Protein AF-A0AAU6WQJ9-F1 (afdb_monomer_lite)

Structure (mmCIF, N/CA/C/O backbone):
data_AF-A0AAU6WQJ9-F1
#
_entry.id   AF-A0AAU6WQJ9-F1
#
loop_
_atom_site.group_PDB
_atom_site.id
_atom_site.type_symbol
_atom_site.label_atom_id
_atom_site.label_alt_id
_atom_site.label_comp_id
_atom_site.label_asym_id
_atom_site.label_entity_id
_atom_site.label_seq_id
_atom_site.pdbx_PDB_ins_code
_atom_site.Cartn_x
_atom_site.Cartn_y
_atom_site.Cartn_z
_atom_site.occupancy
_atom_site.B_iso_or_equiv
_atom_site.auth_seq_id
_atom_site.auth_comp_id
_atom_site.auth_asym_id
_atom_site.auth_atom_id
_atom_site.pdbx_PDB_model_num
ATOM 1 N N . MET A 1 1 ? -45.479 6.906 46.576 1.00 38.50 1 MET A N 1
ATOM 2 C CA . MET A 1 1 ? -44.987 8.187 46.020 1.00 38.50 1 MET A CA 1
ATOM 3 C C . MET A 1 1 ? -43.469 8.187 46.100 1.00 38.50 1 MET A C 1
ATOM 5 O O . MET A 1 1 ? -42.945 7.993 47.188 1.00 38.50 1 MET A O 1
ATOM 9 N N . LEU A 1 2 ? -42.768 8.340 44.974 1.00 48.84 2 LEU A N 1
ATOM 10 C CA . LEU A 1 2 ? -41.310 8.509 44.952 1.00 48.84 2 LEU A CA 1
ATOM 11 C C . LEU A 1 2 ? -40.960 9.827 45.653 1.00 48.84 2 LEU A C 1
ATOM 13 O O . LEU A 1 2 ? -41.313 10.902 45.169 1.00 48.84 2 LEU A O 1
ATOM 17 N N . ALA A 1 3 ? -40.303 9.763 46.808 1.00 47.91 3 ALA A N 1
ATOM 18 C CA . ALA A 1 3 ? -39.864 10.964 47.501 1.00 47.91 3 ALA A CA 1
ATOM 19 C C . ALA A 1 3 ? -38.755 11.655 46.678 1.00 47.91 3 ALA A C 1
ATOM 21 O O . ALA A 1 3 ? -37.694 11.085 46.440 1.00 47.91 3 ALA A O 1
ATOM 22 N N . LYS A 1 4 ? -38.994 12.907 46.263 1.00 63.53 4 LYS A N 1
ATOM 23 C CA . LYS A 1 4 ? -37.984 13.842 45.719 1.00 63.53 4 LYS A CA 1
ATOM 24 C C . LYS A 1 4 ? -37.332 13.485 44.366 1.00 63.53 4 LYS A C 1
ATOM 26 O O . LYS A 1 4 ? -36.202 13.902 44.138 1.00 63.53 4 LYS A O 1
ATOM 31 N N . ASN A 1 5 ? -38.013 12.777 43.456 1.00 80.25 5 ASN A N 1
ATOM 32 C CA . ASN A 1 5 ? -37.456 12.381 42.142 1.00 80.25 5 ASN A CA 1
ATOM 33 C C . ASN A 1 5 ? -36.118 11.615 42.235 1.00 80.25 5 ASN A C 1
ATOM 35 O O . ASN A 1 5 ? -35.324 11.638 41.297 1.00 80.25 5 ASN A O 1
ATOM 39 N N . LYS A 1 6 ? -35.857 10.943 43.361 1.00 84.94 6 LYS A N 1
ATOM 40 C CA . LYS A 1 6 ? -34.696 10.070 43.538 1.00 84.94 6 LYS A CA 1
ATOM 41 C C . LYS A 1 6 ? -35.154 8.621 43.459 1.00 84.94 6 LYS A C 1
ATOM 43 O O . LYS A 1 6 ? -36.071 8.229 44.178 1.00 84.94 6 LYS A O 1
ATOM 48 N N . ILE A 1 7 ? -34.521 7.841 42.595 1.00 87.00 7 ILE A N 1
ATOM 49 C CA . ILE A 1 7 ? -34.719 6.398 42.489 1.00 87.00 7 ILE A CA 1
ATOM 50 C C . ILE A 1 7 ? -33.412 5.736 42.905 1.00 87.00 7 ILE A C 1
ATOM 52 O O . ILE A 1 7 ? -32.378 5.965 42.282 1.00 87.00 7 ILE A O 1
ATOM 56 N N . SER A 1 8 ? -33.469 4.905 43.941 1.00 88.94 8 SER A N 1
ATOM 57 C CA . SER A 1 8 ? -32.341 4.080 44.365 1.00 88.94 8 SER A CA 1
ATOM 58 C C . SER A 1 8 ? -32.746 2.613 44.338 1.00 88.94 8 SER A C 1
ATOM 60 O O . SER A 1 8 ? -33.795 2.256 44.871 1.00 88.94 8 SER A O 1
ATOM 62 N N . LEU A 1 9 ? -31.921 1.772 43.723 1.00 89.94 9 LEU A N 1
ATOM 63 C CA . LEU A 1 9 ? -32.115 0.326 43.655 1.00 89.94 9 LEU A CA 1
ATOM 64 C C . LEU A 1 9 ? -30.767 -0.357 43.886 1.00 89.94 9 LEU A C 1
ATOM 66 O O . LEU A 1 9 ? -29.768 0.033 43.287 1.00 89.94 9 LEU A O 1
ATOM 70 N N . ALA A 1 10 ? -30.740 -1.370 44.745 1.00 93.12 10 ALA A N 1
ATOM 71 C CA . ALA A 1 10 ? -29.530 -2.115 45.067 1.00 93.12 10 ALA A CA 1
ATOM 72 C C . ALA A 1 10 ? -29.786 -3.623 44.997 1.00 93.12 10 ALA A C 1
ATOM 74 O O . ALA A 1 10 ? -30.895 -4.064 45.302 1.00 93.12 10 ALA A O 1
ATOM 75 N N . ASN A 1 11 ? -28.764 -4.404 44.634 1.00 94.25 11 ASN A N 1
ATOM 76 C CA . ASN A 1 11 ? -28.785 -5.873 44.632 1.00 94.25 11 ASN A CA 1
ATOM 77 C C . ASN A 1 11 ? -29.921 -6.490 43.794 1.00 94.25 11 ASN A C 1
ATOM 79 O O . ASN A 1 11 ? -30.422 -7.572 44.105 1.00 94.25 11 ASN A O 1
ATOM 83 N N . ALA A 1 12 ? -30.359 -5.799 42.741 1.00 93.06 12 ALA A N 1
ATOM 84 C CA . ALA A 1 12 ? -31.430 -6.294 41.889 1.00 93.06 12 ALA A CA 1
ATOM 85 C C . ALA A 1 12 ? -30.876 -7.202 40.790 1.00 93.06 12 ALA A C 1
ATOM 87 O O . ALA A 1 12 ? -29.888 -6.878 40.127 1.00 93.06 12 ALA A O 1
ATOM 88 N N . ILE A 1 13 ? -31.559 -8.325 40.571 1.00 95.69 13 ILE A N 1
ATOM 89 C CA . ILE A 1 13 ? -31.229 -9.287 39.523 1.00 95.69 13 ILE A CA 1
ATOM 90 C C . ILE A 1 13 ? -32.446 -9.448 38.620 1.00 95.69 13 ILE A C 1
ATOM 92 O O . ILE A 1 13 ? -33.520 -9.834 39.078 1.00 95.69 13 ILE A O 1
ATOM 96 N N . PHE A 1 14 ? -32.266 -9.173 37.334 1.00 95.31 14 PHE A N 1
ATOM 97 C CA . PHE A 1 14 ? -33.291 -9.332 36.312 1.00 95.31 14 PHE A CA 1
ATOM 98 C C . PHE A 1 14 ? -32.952 -10.541 35.442 1.00 95.31 14 PHE A C 1
ATOM 100 O O . PHE A 1 14 ? -31.841 -10.640 34.918 1.00 95.31 14 PHE A O 1
ATOM 107 N N . TYR A 1 15 ? -33.913 -11.447 35.274 1.00 96.81 15 TYR A N 1
ATOM 108 C CA . TYR A 1 15 ? -33.761 -12.657 34.469 1.00 96.81 15 TYR A CA 1
ATOM 109 C C . TYR A 1 15 ? -34.605 -12.559 33.205 1.00 96.81 15 TYR A C 1
ATOM 111 O O . TYR A 1 15 ? -35.802 -12.300 33.284 1.00 96.81 15 TYR A O 1
ATOM 119 N N . ASN A 1 16 ? -33.977 -12.798 32.055 1.00 97.00 16 ASN A N 1
ATOM 120 C CA . ASN A 1 16 ? -34.613 -12.771 30.738 1.00 97.00 16 ASN A CA 1
ATOM 121 C C . ASN A 1 16 ? -35.393 -11.474 30.428 1.00 97.00 16 ASN A C 1
ATOM 123 O O . ASN A 1 16 ? -36.501 -11.563 29.898 1.00 97.00 16 ASN A O 1
ATOM 127 N N . PRO A 1 17 ? -34.885 -10.268 30.762 1.00 96.38 17 PRO A N 1
ATOM 128 C CA . PRO A 1 17 ? -35.593 -9.052 30.388 1.00 96.38 17 PRO A CA 1
ATOM 129 C C . PRO A 1 17 ? -35.587 -8.888 28.861 1.00 96.38 17 PRO A C 1
ATOM 131 O O . PRO A 1 17 ? -34.570 -9.129 28.206 1.00 96.38 17 PRO A O 1
ATOM 134 N N . ASP A 1 18 ? -36.711 -8.443 28.310 1.00 96.00 18 ASP A N 1
ATOM 135 C CA . ASP A 1 18 ? -36.848 -8.102 26.895 1.00 96.00 18 ASP A CA 1
ATOM 136 C C . ASP A 1 18 ? -37.012 -6.585 26.762 1.00 96.00 18 ASP A C 1
ATOM 138 O O . ASP A 1 18 ? -37.996 -6.003 27.225 1.00 96.00 18 ASP A O 1
ATOM 142 N N . LEU A 1 19 ? -35.995 -5.931 26.201 1.00 95.00 19 LEU A N 1
ATOM 143 C CA . LEU A 1 19 ? -35.962 -4.492 25.989 1.00 95.00 19 LEU A CA 1
ATOM 144 C C . LEU A 1 19 ? -36.198 -4.195 24.512 1.00 95.00 19 LEU A C 1
ATOM 146 O O . LEU A 1 19 ? -35.328 -4.431 23.673 1.00 95.00 19 LEU A O 1
ATOM 150 N N . PHE A 1 20 ? -37.349 -3.600 24.221 1.00 94.81 20 PHE A N 1
ATOM 151 C CA . PHE A 1 20 ? -37.762 -3.237 22.873 1.00 94.81 20 PHE A CA 1
ATOM 152 C C . PHE A 1 20 ? -37.953 -1.719 22.758 1.00 94.81 20 PHE A C 1
ATOM 154 O O . PHE A 1 20 ? -38.743 -1.126 23.492 1.00 94.81 20 PHE A O 1
ATOM 161 N N . VAL A 1 21 ? -37.203 -1.077 21.858 1.00 94.75 21 VAL A N 1
ATOM 162 C CA . VAL A 1 21 ? -37.155 0.385 21.692 1.00 94.75 21 VAL A CA 1
ATOM 163 C C . VAL A 1 21 ? -37.336 0.751 20.221 1.00 94.75 21 VAL A C 1
ATOM 165 O O . VAL A 1 21 ? -36.652 0.204 19.362 1.00 94.75 21 VAL A O 1
ATOM 168 N N . TYR A 1 22 ? -38.187 1.734 19.924 1.00 93.12 22 TYR A N 1
ATOM 169 C CA . TYR A 1 22 ? -38.257 2.366 18.602 1.00 93.12 22 TYR A CA 1
ATOM 170 C C . TYR A 1 22 ? -37.522 3.703 18.605 1.00 93.12 22 TYR A C 1
ATOM 172 O O . TYR A 1 22 ? -37.716 4.525 19.502 1.00 93.12 22 TYR A O 1
ATOM 180 N N . THR A 1 23 ? -36.707 3.947 17.581 1.00 90.44 23 THR A N 1
ATOM 181 C CA . THR A 1 23 ? -36.209 5.294 17.295 1.00 90.44 23 THR A CA 1
ATOM 182 C C . THR A 1 23 ? -37.270 6.107 16.555 1.00 90.44 23 THR A C 1
ATOM 184 O O . THR A 1 23 ? -38.212 5.566 15.976 1.00 90.44 23 THR A O 1
ATOM 187 N N . THR A 1 24 ? -37.141 7.432 16.596 1.00 86.12 24 THR A N 1
ATOM 188 C CA . THR A 1 24 ? -38.071 8.360 15.946 1.00 86.12 24 THR A CA 1
ATOM 189 C C . THR A 1 24 ? -37.306 9.414 15.158 1.00 86.12 24 THR A C 1
ATOM 191 O O . THR A 1 24 ? -36.242 9.861 15.582 1.00 86.12 24 THR A O 1
ATOM 194 N N . ASN A 1 25 ? -37.873 9.829 14.024 1.00 82.06 25 ASN A N 1
ATOM 195 C CA . ASN A 1 25 ? -37.379 10.960 13.233 1.00 82.06 25 ASN A CA 1
ATOM 196 C C . ASN A 1 25 ? -37.934 12.309 13.731 1.00 82.06 25 ASN A C 1
ATOM 198 O O . ASN A 1 25 ? -37.649 13.348 13.138 1.00 82.06 25 ASN A O 1
ATOM 202 N N . ALA A 1 26 ? -38.761 12.309 14.782 1.00 80.94 26 ALA A N 1
ATOM 203 C CA . ALA A 1 26 ? -39.351 13.525 15.324 1.00 80.94 26 ALA A CA 1
ATOM 204 C C . ALA A 1 26 ? -38.279 14.454 15.916 1.00 80.94 26 ALA A C 1
ATOM 206 O O . ALA A 1 26 ? -37.370 14.016 16.622 1.00 80.94 26 ALA A O 1
ATOM 207 N N . VAL A 1 27 ? -38.415 15.759 15.664 1.00 75.94 27 VAL A N 1
ATOM 208 C CA . VAL A 1 27 ? -37.545 16.777 16.265 1.00 75.94 27 VAL A CA 1
ATOM 209 C C . VAL A 1 27 ? -37.761 16.773 17.786 1.00 75.94 27 VAL A C 1
ATOM 211 O O . VAL A 1 27 ? -38.910 16.883 18.224 1.00 75.94 27 VAL A O 1
ATOM 214 N N . PRO A 1 28 ? -36.700 16.673 18.611 1.00 70.12 28 PRO A N 1
ATOM 215 C CA . PRO A 1 28 ? -36.846 16.670 20.061 1.00 70.12 28 PRO A CA 1
ATOM 216 C C . PRO A 1 28 ? -37.517 17.963 20.540 1.00 70.12 28 PRO A C 1
ATOM 218 O O . PRO A 1 28 ? -36.984 19.059 20.349 1.00 70.12 28 PRO A O 1
ATOM 221 N N . ILE A 1 29 ? -38.673 17.853 21.195 1.00 71.00 29 ILE A N 1
ATOM 222 C CA . ILE A 1 29 ? -39.300 19.001 21.855 1.00 71.00 29 ILE A CA 1
ATOM 223 C C . ILE A 1 29 ? -38.457 19.319 23.093 1.00 71.00 29 ILE A C 1
ATOM 225 O O . ILE A 1 29 ? -38.394 18.516 24.025 1.00 71.00 29 ILE A O 1
ATOM 229 N N . LYS A 1 30 ? -37.792 20.483 23.121 1.00 60.28 30 LYS A N 1
ATOM 230 C CA . LYS A 1 30 ? -37.046 20.928 24.309 1.00 60.28 30 LYS A CA 1
ATOM 231 C C . LYS A 1 30 ? -38.009 21.031 25.493 1.00 60.28 30 LYS A C 1
ATOM 233 O O . LYS A 1 30 ? -38.922 21.856 25.491 1.00 60.28 30 LYS A O 1
ATOM 238 N N . ALA A 1 31 ? -37.804 20.189 26.503 1.00 61.19 31 ALA A N 1
ATOM 239 C CA . ALA A 1 31 ? -38.602 20.211 27.719 1.00 61.19 31 ALA A CA 1
ATOM 240 C C . ALA A 1 31 ? -38.507 21.594 28.392 1.00 61.19 31 ALA A C 1
ATOM 242 O O . ALA A 1 31 ? -37.414 22.116 28.604 1.00 61.19 31 ALA A O 1
ATOM 243 N N . LYS A 1 32 ? -39.657 22.187 28.751 1.00 57.56 32 LYS A N 1
ATOM 244 C CA . LYS A 1 32 ? -39.746 23.532 29.362 1.00 57.56 32 LYS A CA 1
ATOM 245 C C . LYS A 1 32 ? -39.086 23.636 30.750 1.00 57.56 32 LYS A C 1
ATOM 247 O O . LYS A 1 32 ? -38.865 24.744 31.227 1.00 57.56 32 LYS A O 1
ATOM 252 N N . LYS A 1 33 ? -38.798 22.510 31.412 1.00 62.88 33 LYS A N 1
ATOM 253 C CA . LYS A 1 33 ? -38.079 22.432 32.695 1.00 62.88 33 LYS A CA 1
ATOM 254 C C . LYS A 1 33 ? -37.089 21.259 32.668 1.00 62.88 33 LYS A C 1
ATOM 256 O O . LYS A 1 33 ? -37.444 20.213 32.120 1.00 62.88 33 LYS A O 1
ATOM 261 N N . PRO A 1 34 ? -35.892 21.395 33.270 1.00 62.41 34 PRO A N 1
ATOM 262 C CA . PRO A 1 34 ? -34.940 20.297 33.371 1.00 62.41 34 PRO A CA 1
ATOM 263 C C . PRO A 1 34 ? -35.536 19.158 34.204 1.00 62.41 34 PRO A C 1
ATOM 265 O O . PRO A 1 34 ? -36.078 19.370 35.292 1.00 62.41 34 PRO A O 1
ATOM 268 N N . PHE A 1 35 ? -35.461 17.943 33.668 1.00 66.88 35 PHE A N 1
ATOM 269 C CA . PHE A 1 35 ? -35.929 16.738 34.337 1.00 66.88 35 PHE A CA 1
ATOM 270 C C . PHE A 1 35 ? -35.018 16.449 35.541 1.00 66.88 35 PHE A C 1
ATOM 272 O O . PHE A 1 35 ? -33.839 16.142 35.389 1.00 66.88 35 PHE A O 1
ATOM 279 N N . ASN A 1 36 ? -35.542 16.602 36.759 1.00 75.38 36 ASN A N 1
ATOM 280 C CA . ASN A 1 36 ? -34.775 16.492 38.008 1.00 75.38 36 ASN A CA 1
ATOM 281 C C . ASN A 1 36 ? -34.736 15.064 38.569 1.00 75.38 36 ASN A C 1
ATOM 283 O O . ASN A 1 36 ? -34.833 14.888 39.779 1.00 75.38 36 ASN A O 1
ATOM 287 N N . LEU A 1 37 ? -34.618 14.056 37.705 1.00 83.00 37 LEU A N 1
ATOM 288 C CA . LEU A 1 37 ? -34.433 12.675 38.141 1.00 83.00 37 LEU A CA 1
ATOM 289 C C . LEU A 1 37 ? -32.991 12.467 38.620 1.00 83.00 37 LEU A C 1
ATOM 291 O O . LEU A 1 37 ? -32.049 12.887 37.948 1.00 83.00 37 LEU A O 1
ATOM 295 N N . GLU A 1 38 ? -32.835 11.813 39.764 1.00 88.50 38 GLU A N 1
ATOM 296 C CA . GLU A 1 38 ? -31.577 11.205 40.191 1.00 88.50 38 GLU A CA 1
ATOM 297 C C . GLU A 1 38 ? -31.780 9.689 40.267 1.00 88.50 38 GLU A C 1
ATOM 299 O O . GLU A 1 38 ? -32.758 9.222 40.857 1.00 88.50 38 GLU A O 1
ATOM 304 N N . LEU A 1 39 ? -30.875 8.924 39.665 1.00 89.00 39 LEU A N 1
ATOM 305 C CA . LEU A 1 39 ? -30.892 7.463 39.673 1.00 89.00 39 LEU A CA 1
ATOM 306 C C . LEU A 1 39 ? -29.606 6.966 40.324 1.00 89.00 39 LEU A C 1
ATOM 308 O O . LEU A 1 39 ? -28.527 7.370 39.911 1.00 89.00 39 LEU A O 1
ATOM 312 N N . ASN A 1 40 ? -29.711 6.069 41.298 1.00 91.00 40 ASN A N 1
ATOM 313 C CA . ASN A 1 40 ? -28.571 5.379 41.891 1.00 91.00 40 ASN A CA 1
ATOM 314 C C . ASN A 1 40 ? -28.829 3.875 41.879 1.00 91.00 40 ASN A C 1
ATOM 316 O O . ASN A 1 40 ? -29.738 3.375 42.538 1.00 91.00 40 ASN A O 1
ATOM 320 N N . LEU A 1 41 ? -28.024 3.154 41.116 1.00 90.38 41 LEU A N 1
ATOM 321 C CA . LEU A 1 41 ? -28.090 1.714 40.951 1.00 90.38 41 LEU A CA 1
ATOM 322 C C . LEU A 1 41 ? -26.823 1.093 41.536 1.00 90.38 41 LEU A C 1
ATOM 324 O O . LEU A 1 41 ? -25.720 1.456 41.128 1.00 90.38 41 LEU A O 1
ATOM 328 N N . GLN A 1 42 ? -26.970 0.164 42.476 1.00 93.75 42 GLN A N 1
ATOM 329 C CA . GLN A 1 42 ? -25.853 -0.577 43.068 1.00 93.75 42 GLN A CA 1
ATOM 330 C C . GLN A 1 42 ? -26.016 -2.079 42.838 1.00 93.75 42 GLN A C 1
ATOM 332 O O . GLN A 1 42 ? -27.099 -2.627 43.034 1.00 93.75 42 GLN A O 1
ATOM 337 N N . ASP A 1 43 ? -24.940 -2.737 42.418 1.00 94.06 43 ASP A N 1
ATOM 338 C CA . ASP A 1 43 ? -24.863 -4.188 42.221 1.00 94.06 43 ASP A CA 1
ATOM 339 C C . ASP A 1 43 ? -26.048 -4.761 41.424 1.00 94.06 43 ASP A C 1
ATOM 341 O O . ASP A 1 43 ? -26.716 -5.714 41.834 1.00 94.06 43 ASP A O 1
ATOM 345 N N . ILE A 1 44 ? -26.331 -4.147 40.272 1.00 94.75 44 ILE A N 1
ATOM 346 C CA . ILE A 1 44 ? -27.400 -4.593 39.377 1.00 94.75 44 ILE A CA 1
ATOM 347 C C . ILE A 1 44 ? -26.869 -5.671 38.441 1.00 94.75 44 ILE A C 1
ATOM 349 O O . ILE A 1 44 ? -25.812 -5.518 37.821 1.00 94.75 44 ILE A O 1
ATOM 353 N N . ARG A 1 45 ? -27.649 -6.744 38.290 1.00 96.31 45 ARG A N 1
ATOM 354 C CA . ARG A 1 45 ? -27.378 -7.816 37.332 1.00 96.31 45 ARG A CA 1
ATOM 355 C C . ARG A 1 45 ? -28.522 -7.978 36.345 1.00 96.31 45 ARG A C 1
ATOM 357 O O . ARG A 1 45 ? -29.675 -8.133 36.737 1.00 96.31 45 ARG A O 1
ATOM 364 N N . LEU A 1 46 ? -28.184 -7.996 35.063 1.00 96.25 46 LEU A N 1
ATOM 365 C CA . LEU A 1 46 ? -29.057 -8.442 33.985 1.00 96.25 46 LEU A CA 1
ATOM 366 C C . LEU A 1 46 ? -28.520 -9.779 33.489 1.00 96.25 46 LEU A C 1
ATOM 368 O O . LEU A 1 46 ? -27.352 -9.855 33.111 1.00 96.25 46 LEU A O 1
ATOM 372 N N . ASN A 1 47 ? -29.365 -10.804 33.486 1.00 97.44 47 ASN A N 1
ATOM 373 C CA . ASN A 1 47 ? -29.026 -12.133 32.997 1.00 97.44 47 ASN A CA 1
ATOM 374 C C . ASN A 1 47 ? -29.897 -12.469 31.791 1.00 97.44 47 ASN A C 1
ATOM 376 O O . ASN A 1 47 ? -31.126 -12.426 31.880 1.00 97.44 47 ASN A O 1
ATOM 380 N N . ASN A 1 48 ? -29.256 -12.869 30.696 1.00 97.38 48 ASN A N 1
ATOM 381 C CA . ASN A 1 48 ? -29.916 -13.359 29.490 1.00 97.38 48 ASN A CA 1
ATOM 382 C C . ASN A 1 48 ? -30.921 -12.368 28.863 1.00 97.38 48 ASN A C 1
ATOM 384 O O . ASN A 1 48 ? -31.995 -12.755 28.406 1.00 97.38 48 ASN A O 1
ATOM 388 N N . ALA A 1 49 ? -30.588 -11.079 28.861 1.00 98.00 49 ALA A N 1
ATOM 389 C CA . ALA A 1 49 ? -31.423 -10.040 28.279 1.00 98.00 49 ALA A CA 1
ATOM 390 C C . ALA A 1 49 ? -31.480 -10.136 26.745 1.00 98.00 49 ALA A C 1
ATOM 392 O O . ALA A 1 49 ? -30.493 -10.488 26.094 1.00 98.00 49 ALA A O 1
ATOM 393 N N . THR A 1 50 ? -32.616 -9.754 26.166 1.00 98.00 50 THR A N 1
ATOM 394 C CA . THR A 1 50 ? -32.730 -9.445 24.736 1.00 98.00 50 THR A CA 1
ATOM 395 C C . THR A 1 50 ? -32.901 -7.942 24.577 1.00 98.00 50 THR A C 1
ATOM 397 O O . THR A 1 50 ? -33.710 -7.331 25.268 1.00 98.00 50 THR A O 1
ATOM 400 N N . VAL A 1 51 ? -32.105 -7.333 23.699 1.00 97.25 51 VAL A N 1
ATOM 401 C CA . VAL A 1 51 ? -32.166 -5.896 23.408 1.00 97.25 51 VAL A CA 1
ATOM 402 C C . VAL A 1 51 ? -32.436 -5.705 21.927 1.00 97.25 51 VAL A C 1
ATOM 404 O O . VAL A 1 51 ? -31.713 -6.232 21.083 1.00 97.25 51 VAL A O 1
ATOM 407 N N . GLN A 1 52 ? -33.470 -4.932 21.618 1.00 97.44 52 GLN A N 1
ATOM 408 C CA . GLN A 1 52 ? -33.934 -4.631 20.273 1.00 97.44 52 GLN A CA 1
ATOM 409 C C . GLN A 1 52 ? -34.166 -3.131 20.141 1.00 97.44 52 GLN A C 1
ATOM 411 O O . GLN A 1 52 ? -35.015 -2.558 20.821 1.00 97.44 52 GLN A O 1
ATOM 416 N N . VAL A 1 53 ? -33.417 -2.498 19.242 1.00 96.81 53 VAL A N 1
ATOM 417 C CA . VAL A 1 53 ? -33.655 -1.118 18.826 1.00 96.81 53 VAL A CA 1
ATOM 418 C C . VAL A 1 53 ? -34.074 -1.139 17.366 1.00 96.81 53 VAL A C 1
ATOM 420 O O . VAL A 1 53 ? -33.319 -1.589 16.504 1.00 96.81 53 VAL A O 1
ATOM 423 N N . MET A 1 54 ? -35.273 -0.647 17.095 1.00 95.62 54 MET A N 1
ATOM 424 C CA . MET A 1 54 ? -35.899 -0.622 15.781 1.00 95.62 54 MET A CA 1
ATOM 425 C C . MET A 1 54 ? -35.793 0.778 15.177 1.00 95.62 54 MET A C 1
ATOM 427 O O . MET A 1 54 ? -35.927 1.784 15.877 1.00 95.62 54 MET A O 1
ATOM 431 N N . LYS A 1 55 ? -35.547 0.847 13.872 1.00 91.88 55 LYS A N 1
ATOM 432 C CA . LYS A 1 55 ? -35.658 2.066 13.068 1.00 91.88 55 LYS A CA 1
ATOM 433 C C . LYS A 1 55 ? -37.142 2.424 12.863 1.00 91.88 55 LYS A C 1
ATOM 435 O O . LYS A 1 55 ? -38.005 1.562 13.048 1.00 91.88 55 LYS A O 1
ATOM 440 N N . PRO A 1 56 ? -37.463 3.665 12.449 1.00 91.19 56 PRO A N 1
ATOM 441 C CA . PRO A 1 56 ? -38.850 4.081 12.227 1.00 91.19 56 PRO A CA 1
ATOM 442 C C . PRO A 1 56 ? -39.558 3.296 11.111 1.00 91.19 56 PRO A C 1
ATOM 444 O O . PRO A 1 56 ? -40.778 3.196 11.119 1.00 91.19 56 PRO A O 1
ATOM 447 N N . ASP A 1 57 ? -38.799 2.734 10.166 1.00 89.75 57 ASP A N 1
ATOM 448 C CA . ASP A 1 57 ? -39.294 1.880 9.077 1.00 89.75 57 ASP A CA 1
ATOM 449 C C . ASP A 1 57 ? -39.543 0.419 9.508 1.00 89.75 57 ASP A C 1
ATOM 451 O O . ASP A 1 57 ? -39.925 -0.414 8.689 1.00 89.75 57 ASP A O 1
ATOM 455 N N . GLY A 1 58 ? -39.321 0.091 10.785 1.00 90.25 58 GLY A N 1
ATOM 456 C CA . GLY A 1 58 ? -39.469 -1.258 11.324 1.00 90.25 58 GLY A CA 1
ATOM 457 C C . GLY A 1 58 ? -38.269 -2.177 11.081 1.00 90.25 58 GLY A C 1
ATOM 458 O O . GLY A 1 58 ? -38.301 -3.325 11.520 1.00 90.25 58 GLY A O 1
ATOM 459 N N . SER A 1 59 ? -37.191 -1.712 10.441 1.00 91.44 59 SER A N 1
ATOM 460 C CA . SER A 1 59 ? -35.944 -2.476 10.342 1.00 91.44 59 SER A CA 1
ATOM 461 C C . SER A 1 59 ? -35.195 -2.467 11.683 1.00 91.44 59 SER A C 1
ATOM 463 O O . SER A 1 59 ? -35.297 -1.531 12.474 1.00 91.44 59 SER A O 1
ATOM 465 N N . LYS A 1 60 ? -34.381 -3.493 11.959 1.00 93.38 60 LYS A N 1
ATOM 466 C CA . LYS A 1 60 ? -33.503 -3.490 13.143 1.00 93.38 60 LYS A CA 1
ATOM 467 C C . LYS A 1 60 ? -32.392 -2.448 12.965 1.00 93.38 60 LYS A C 1
ATOM 469 O O . LYS A 1 60 ? -31.771 -2.390 11.908 1.00 93.38 60 LYS A O 1
ATOM 474 N N . LEU A 1 61 ? -32.144 -1.636 13.991 1.00 95.19 61 LEU A N 1
ATOM 475 C CA . LEU A 1 61 ? -30.954 -0.785 14.133 1.00 95.19 61 LEU A CA 1
ATOM 476 C C . LEU A 1 61 ? -29.887 -1.503 14.959 1.00 95.19 61 LEU A C 1
ATOM 478 O O . LEU A 1 61 ? -28.720 -1.521 14.579 1.00 95.19 61 LEU A O 1
ATOM 482 N N . LEU A 1 62 ? -30.301 -2.083 16.085 1.00 97.25 62 LEU A N 1
ATOM 483 C CA . LEU A 1 62 ? -29.458 -2.846 16.994 1.00 97.25 62 LEU A CA 1
ATOM 484 C C . LEU A 1 62 ? -30.244 -4.058 17.493 1.00 97.25 62 LEU A C 1
ATOM 486 O O . LEU A 1 62 ? -31.414 -3.946 17.852 1.00 97.25 62 LEU A O 1
ATOM 490 N N . TYR A 1 63 ? -29.584 -5.201 17.555 1.00 97.69 63 TYR A N 1
ATOM 491 C CA . TYR A 1 63 ? -30.062 -6.397 18.222 1.00 97.69 63 TYR A CA 1
ATOM 492 C C . TYR A 1 63 ? -28.915 -7.002 19.019 1.00 97.69 63 TYR A C 1
ATOM 494 O O . TYR A 1 63 ? -27.786 -7.031 18.536 1.00 97.69 63 TYR A O 1
ATOM 502 N N . ALA A 1 64 ? -29.198 -7.472 20.226 1.00 97.56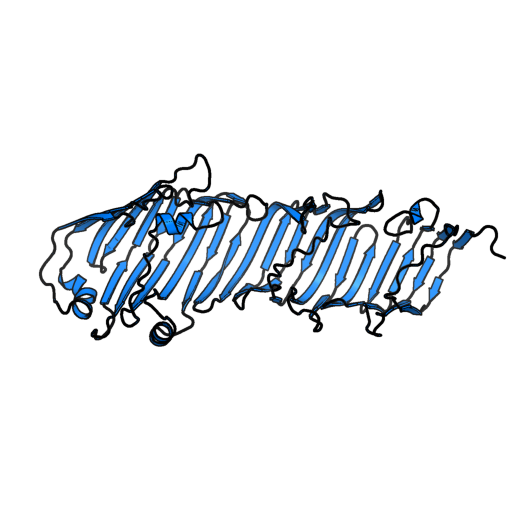 64 ALA A N 1
ATOM 503 C CA . ALA A 1 64 ? -28.277 -8.269 21.019 1.00 97.56 64 ALA A CA 1
ATOM 504 C C . ALA A 1 64 ? -29.070 -9.323 21.789 1.00 97.56 64 ALA A C 1
ATOM 506 O O . ALA A 1 64 ? -30.070 -9.004 22.439 1.00 97.56 64 ALA A O 1
ATOM 507 N N . HIS A 1 65 ? -28.614 -10.569 21.724 1.00 97.75 65 HIS A N 1
ATOM 508 C CA . HIS A 1 65 ? -29.213 -11.691 22.430 1.00 97.75 65 HIS A CA 1
ATOM 509 C C . HIS A 1 65 ? -28.314 -12.150 23.582 1.00 97.75 65 HIS A C 1
ATOM 511 O O . HIS A 1 65 ? -27.114 -11.865 23.612 1.00 97.75 65 HIS A O 1
ATOM 517 N N . LYS A 1 66 ? -28.895 -12.853 24.562 1.00 97.69 66 LYS A N 1
ATOM 518 C CA . LYS A 1 66 ? -28.196 -13.360 25.758 1.00 97.69 66 LYS A CA 1
ATOM 519 C C . LYS A 1 66 ? -27.287 -12.316 26.416 1.00 97.69 66 LYS A C 1
ATOM 521 O O . LYS A 1 66 ? -26.173 -12.629 26.839 1.00 97.69 66 LYS A O 1
ATOM 526 N N . ALA A 1 67 ? -27.738 -11.066 26.459 1.00 97.94 67 ALA A N 1
ATOM 527 C CA . ALA A 1 67 ? -26.960 -9.977 27.010 1.00 97.94 67 ALA A CA 1
ATOM 528 C C . ALA A 1 67 ? -26.913 -10.095 28.539 1.00 97.94 67 ALA A C 1
ATOM 530 O O . ALA A 1 67 ? -27.945 -10.199 29.203 1.00 97.94 67 ALA A O 1
ATOM 531 N N . ASN A 1 68 ? -25.709 -10.082 29.099 1.00 98.06 68 ASN A N 1
ATOM 532 C CA . ASN A 1 68 ? -25.477 -10.071 30.534 1.00 98.06 68 ASN A CA 1
ATOM 533 C C . ASN A 1 68 ? -24.745 -8.790 30.910 1.00 98.06 68 ASN A C 1
ATOM 535 O O . ASN A 1 68 ? -23.768 -8.417 30.258 1.00 98.06 68 ASN A O 1
ATOM 539 N N . LEU A 1 69 ? -25.199 -8.143 31.975 1.00 96.44 69 LEU A N 1
ATOM 540 C CA . LEU A 1 69 ? -24.581 -6.948 32.531 1.00 96.44 69 LEU A CA 1
ATOM 541 C C . LEU A 1 69 ? -24.452 -7.132 34.036 1.00 96.44 69 LEU A C 1
ATOM 543 O O . LEU A 1 69 ? -25.443 -7.393 34.707 1.00 96.44 69 LEU A O 1
ATOM 547 N N . ASN A 1 70 ? -23.249 -6.956 34.560 1.00 96.50 70 ASN A N 1
ATOM 548 C CA . ASN A 1 70 ? -23.006 -6.793 35.983 1.00 96.50 70 ASN A CA 1
ATOM 549 C C . ASN A 1 70 ? -22.445 -5.391 36.190 1.00 96.50 70 ASN A C 1
ATOM 551 O O . ASN A 1 70 ? -21.381 -5.084 35.654 1.00 96.50 70 ASN A O 1
ATOM 555 N N . ILE A 1 71 ? -23.163 -4.541 36.916 1.00 93.38 71 ILE A N 1
ATOM 556 C CA . ILE A 1 71 ? -22.744 -3.166 37.176 1.00 93.38 71 ILE A CA 1
ATOM 557 C C . ILE A 1 71 ? -22.676 -2.925 38.678 1.00 93.38 71 ILE A C 1
ATOM 559 O O . ILE A 1 71 ? -23.667 -3.073 39.388 1.00 93.38 71 ILE A O 1
ATOM 563 N N . ASN A 1 72 ? -21.486 -2.568 39.164 1.00 92.25 72 ASN A N 1
ATOM 564 C CA . ASN A 1 72 ? -21.269 -2.374 40.597 1.00 92.25 72 ASN A CA 1
ATOM 565 C C . ASN A 1 72 ? -21.936 -1.088 41.088 1.00 92.25 72 ASN A C 1
ATOM 567 O O . ASN A 1 72 ? -22.618 -1.073 42.107 1.00 92.25 72 ASN A O 1
ATOM 571 N N . GLN A 1 73 ? -21.766 -0.005 40.337 1.00 92.06 73 GLN A N 1
ATOM 572 C CA . GLN A 1 73 ? -22.416 1.262 40.624 1.00 92.06 73 GLN A CA 1
ATOM 573 C C . GLN A 1 73 ? -22.688 1.982 39.313 1.00 92.06 73 GLN A C 1
ATOM 575 O O . GLN A 1 73 ? -21.768 2.144 38.509 1.00 92.06 73 GLN A O 1
ATOM 580 N N . LEU A 1 74 ? -23.927 2.431 39.134 1.00 91.31 74 LEU A N 1
ATOM 581 C CA . LEU A 1 74 ? -24.346 3.359 38.093 1.00 91.31 74 LEU A CA 1
ATOM 582 C C . LEU A 1 74 ? -25.114 4.502 38.742 1.00 91.31 74 LEU A C 1
ATOM 584 O O . LEU A 1 74 ? -26.001 4.265 39.558 1.00 91.31 74 LEU A O 1
ATOM 588 N N . HIS A 1 75 ? -24.791 5.736 38.379 1.00 91.50 75 HIS A N 1
ATOM 589 C CA . HIS A 1 75 ? -25.518 6.906 38.848 1.00 91.50 75 HIS A CA 1
ATOM 590 C C . HIS A 1 75 ? -25.879 7.843 37.696 1.00 91.50 75 HIS A C 1
ATOM 592 O O . HIS A 1 75 ? -25.156 7.955 36.709 1.00 91.50 75 HIS A O 1
ATOM 598 N N . PHE A 1 76 ? -27.019 8.504 37.837 1.00 90.50 76 PHE A N 1
ATOM 599 C CA . PHE A 1 76 ? -27.471 9.616 37.014 1.00 90.50 76 PHE A CA 1
ATOM 600 C C . PHE A 1 76 ? -27.852 10.752 37.954 1.00 90.50 76 PHE A C 1
ATOM 602 O O . PHE A 1 76 ? -28.705 10.585 38.825 1.00 90.50 76 PHE A O 1
ATOM 609 N N . ASP A 1 77 ? -27.233 11.906 37.781 1.00 89.06 77 ASP A N 1
ATOM 610 C CA . ASP A 1 77 ? -27.362 13.062 38.658 1.00 89.06 77 ASP A CA 1
ATOM 611 C C . ASP A 1 77 ? -27.218 14.370 37.865 1.00 89.06 77 ASP A C 1
ATOM 613 O O . ASP A 1 77 ? -27.414 14.409 36.649 1.00 89.06 77 ASP A O 1
ATOM 617 N N . LYS A 1 78 ? -26.972 15.486 38.558 1.00 86.75 78 LYS A N 1
ATOM 618 C CA . LYS A 1 78 ? -26.805 16.802 37.927 1.00 86.75 78 LYS A CA 1
ATOM 619 C C . LYS A 1 78 ? -25.509 16.940 37.134 1.00 86.75 78 LYS A C 1
ATOM 621 O O . LYS A 1 78 ? -25.484 17.759 36.224 1.00 86.75 78 LYS A O 1
ATOM 626 N N . GLU A 1 79 ? -24.475 16.179 37.471 1.00 85.31 79 GLU A N 1
ATOM 627 C CA . GLU A 1 79 ? -23.174 16.251 36.807 1.00 85.31 79 GLU A CA 1
ATOM 628 C C . GLU A 1 79 ? -23.188 15.363 35.563 1.00 85.31 79 GLU A C 1
ATOM 630 O O . GLU A 1 79 ? -23.012 15.831 34.440 1.00 85.31 79 GLU A O 1
ATOM 635 N N . THR A 1 80 ? -23.533 14.092 35.747 1.00 87.44 80 THR A N 1
ATOM 636 C CA . THR A 1 80 ? -23.555 13.081 34.683 1.00 87.44 80 THR A CA 1
ATOM 637 C C . THR A 1 80 ? -24.589 13.368 33.600 1.00 87.44 80 THR A C 1
ATOM 639 O O . THR A 1 80 ? -24.337 13.050 32.445 1.00 87.44 80 THR A O 1
ATOM 642 N N . ARG A 1 81 ? -25.724 14.020 33.899 1.00 85.19 81 ARG A N 1
ATOM 643 C CA . ARG A 1 81 ? -26.734 14.353 32.869 1.00 85.19 81 ARG A CA 1
ATOM 644 C C . ARG A 1 81 ? -26.233 15.281 31.766 1.00 85.19 81 ARG A C 1
ATOM 646 O O . ARG A 1 81 ? -26.845 15.336 30.705 1.00 85.19 81 ARG A O 1
ATOM 653 N N . GLU A 1 82 ? -25.189 16.055 32.047 1.00 83.88 82 GLU A N 1
ATOM 654 C CA . GLU A 1 82 ? -24.612 16.990 31.086 1.00 83.88 82 GLU A CA 1
ATOM 655 C C . GLU A 1 82 ? -23.574 16.318 30.182 1.00 83.88 82 GLU A C 1
ATOM 657 O O . GLU A 1 82 ? -23.201 16.905 29.164 1.00 83.88 82 GLU A O 1
ATOM 662 N N . GLU A 1 83 ? -23.122 15.110 30.531 1.00 83.69 83 GLU A N 1
ATOM 663 C CA . GLU A 1 83 ? -22.131 14.344 29.780 1.00 83.69 83 GLU A CA 1
ATOM 664 C C . GLU A 1 83 ? -22.719 13.672 28.531 1.00 83.69 83 GLU A C 1
ATOM 666 O O . GLU A 1 83 ? -23.930 13.513 28.373 1.00 83.69 83 GLU A O 1
ATOM 671 N N . LEU A 1 84 ? -21.832 13.260 27.617 1.00 82.44 84 LEU A N 1
ATOM 672 C CA . LEU A 1 84 ? -22.215 12.641 26.341 1.00 82.44 84 LEU A CA 1
ATOM 673 C C . LEU A 1 84 ? -22.969 11.317 26.529 1.00 82.44 84 LEU A C 1
ATOM 675 O O . LEU A 1 84 ? -23.933 11.044 25.817 1.00 82.44 84 LEU A O 1
ATOM 679 N N . ILE A 1 85 ? -22.508 10.492 27.469 1.00 84.62 85 ILE A N 1
ATOM 680 C CA . ILE A 1 85 ? -23.244 9.323 27.942 1.00 84.62 85 ILE A CA 1
ATOM 681 C C . ILE A 1 85 ? -23.701 9.693 29.348 1.00 84.62 85 ILE A C 1
ATOM 683 O O . ILE A 1 85 ? -22.852 9.827 30.232 1.00 84.62 85 ILE A O 1
ATOM 687 N N . PRO A 1 86 ? -25.007 9.899 29.561 1.00 84.56 86 PRO A N 1
ATOM 688 C CA . PRO A 1 86 ? -25.487 10.547 30.761 1.00 84.56 86 PRO A CA 1
ATOM 689 C C . PRO A 1 86 ? -25.644 9.539 31.899 1.00 84.56 86 PRO A C 1
ATOM 691 O O . PRO A 1 86 ? -26.740 9.326 32.391 1.00 84.56 86 PRO A O 1
ATOM 694 N N . VAL A 1 87 ? -24.565 8.850 32.261 1.00 88.38 87 VAL A N 1
ATOM 695 C CA . VAL A 1 87 ? -24.469 7.966 33.426 1.00 88.38 87 VAL A CA 1
ATOM 696 C C . VAL A 1 87 ? -23.013 7.905 33.880 1.00 88.38 87 VAL A C 1
ATOM 698 O O . VAL A 1 87 ? -22.101 7.791 33.063 1.00 88.38 87 VAL A O 1
ATOM 701 N N . GLY A 1 88 ? -22.782 7.944 35.185 1.00 88.31 88 GLY A N 1
ATOM 702 C CA . GLY A 1 88 ? -21.490 7.624 35.776 1.00 88.31 88 GLY A CA 1
ATOM 703 C C . GLY A 1 88 ? -21.469 6.174 36.244 1.00 88.31 88 GLY A C 1
ATOM 704 O O . GLY A 1 88 ? -22.491 5.639 36.673 1.00 88.31 88 GLY A O 1
ATOM 705 N N . TYR A 1 89 ? -20.310 5.525 36.177 1.00 90.38 89 TYR A N 1
ATOM 706 C CA . TYR A 1 89 ? -20.135 4.146 36.629 1.00 90.38 89 TYR A CA 1
ATOM 707 C C . TYR A 1 89 ? -18.805 3.959 37.356 1.00 90.38 89 TYR A C 1
ATOM 709 O O . TYR A 1 89 ? -17.844 4.681 37.098 1.00 90.38 89 TYR A O 1
ATOM 717 N N . LYS A 1 90 ? -18.742 2.973 38.258 1.00 91.00 90 LYS A N 1
ATOM 718 C CA . LYS A 1 90 ? -17.489 2.584 38.931 1.00 91.00 90 LYS A CA 1
ATOM 719 C C . LYS A 1 90 ? -16.790 1.428 38.222 1.00 91.00 90 LYS A C 1
ATOM 721 O O . LYS A 1 90 ? -15.606 1.514 37.916 1.00 91.00 90 LYS A O 1
ATOM 726 N N . ASP A 1 91 ? -17.529 0.355 37.967 1.00 92.81 91 ASP A N 1
ATOM 727 C CA . ASP A 1 91 ? -17.056 -0.819 37.238 1.00 92.81 91 ASP A CA 1
ATOM 728 C C . ASP A 1 91 ? -18.244 -1.559 36.619 1.00 92.81 91 ASP A C 1
ATOM 730 O O . ASP A 1 91 ? -19.370 -1.481 37.130 1.00 92.81 91 ASP A O 1
ATOM 734 N N . PHE A 1 92 ? -17.988 -2.272 35.525 1.00 94.06 92 PHE A N 1
ATOM 735 C CA . PHE A 1 92 ? -18.981 -3.110 34.874 1.00 94.06 92 PHE A CA 1
ATOM 736 C C . PHE A 1 92 ? -18.350 -4.276 34.109 1.00 94.06 92 PHE A C 1
ATOM 738 O O . PHE A 1 92 ? -17.215 -4.227 33.636 1.00 94.06 92 PHE A O 1
ATOM 745 N N . GLN A 1 93 ? -19.149 -5.316 33.911 1.00 97.06 93 GLN A N 1
ATOM 746 C CA . GLN A 1 93 ? -18.866 -6.387 32.972 1.00 97.06 93 GLN A CA 1
ATOM 747 C C . GLN A 1 93 ? -20.085 -6.594 32.086 1.00 97.06 93 GLN A C 1
ATOM 749 O O . GLN A 1 93 ? -21.187 -6.826 32.578 1.00 97.06 93 GLN A O 1
ATOM 754 N N . PHE A 1 94 ? -19.874 -6.528 30.779 1.00 97.50 94 PHE A N 1
ATOM 755 C CA . PHE A 1 94 ? -20.898 -6.765 29.777 1.00 97.50 94 PHE A CA 1
ATOM 756 C C . PHE A 1 94 ? -20.506 -7.941 28.883 1.00 97.50 94 PHE A C 1
ATOM 758 O O . PHE A 1 94 ? -19.336 -8.117 28.535 1.00 97.50 94 PHE A O 1
ATOM 765 N N . SER A 1 95 ? -21.492 -8.742 28.495 1.00 98.56 95 SER A N 1
ATOM 766 C CA . SER A 1 95 ? -21.351 -9.749 27.446 1.00 98.56 95 SER A CA 1
ATOM 767 C C . SER A 1 95 ? -22.646 -9.879 26.664 1.00 98.56 95 SER A C 1
ATOM 769 O O . SER A 1 95 ? -23.714 -9.671 27.228 1.00 98.56 95 SER A O 1
ATOM 771 N N . ALA A 1 96 ? -22.569 -10.233 25.388 1.00 98.38 96 ALA A N 1
ATOM 772 C CA . ALA A 1 96 ? -23.739 -10.543 24.575 1.00 98.38 96 ALA A CA 1
ATOM 773 C C . ALA A 1 96 ? -23.373 -11.496 23.433 1.00 98.38 96 ALA A C 1
ATOM 775 O O . ALA A 1 96 ? -22.200 -11.627 23.064 1.00 98.38 96 ALA A O 1
ATOM 776 N N . GLN A 1 97 ? -24.391 -12.162 22.894 1.00 98.38 97 GLN A N 1
ATOM 777 C CA . GLN A 1 97 ? -24.304 -13.055 21.744 1.00 98.38 97 GLN A CA 1
ATOM 778 C C . GLN A 1 97 ? -25.201 -12.556 20.608 1.00 98.38 97 GLN A C 1
ATOM 780 O O . GLN A 1 97 ? -26.130 -11.782 20.838 1.00 98.38 97 GLN A O 1
ATOM 785 N N . ASP A 1 98 ? -24.901 -12.998 19.387 1.00 97.88 98 ASP A N 1
ATOM 786 C CA . ASP A 1 98 ? -25.716 -12.757 18.189 1.00 97.88 98 ASP A CA 1
ATOM 787 C C . ASP A 1 98 ? -26.108 -11.280 18.018 1.00 97.88 98 ASP A C 1
ATOM 789 O O . ASP A 1 98 ? -27.278 -10.909 17.925 1.00 97.88 98 ASP A O 1
ATOM 793 N N . ILE A 1 99 ? -25.097 -10.414 18.035 1.00 98.44 99 ILE A N 1
ATOM 794 C CA . ILE A 1 99 ? -25.267 -8.969 17.936 1.00 98.44 99 ILE A CA 1
ATOM 795 C C . ILE A 1 99 ? -25.387 -8.588 16.468 1.00 98.44 99 ILE A C 1
ATOM 797 O O . ILE A 1 99 ? -24.581 -9.028 15.651 1.00 98.44 99 ILE A O 1
ATOM 801 N N . LEU A 1 100 ? -26.345 -7.724 16.152 1.00 97.88 100 LEU A N 1
ATOM 802 C CA . LEU A 1 100 ? -26.471 -7.047 14.866 1.00 97.88 100 LEU A CA 1
ATOM 803 C C . LEU A 1 100 ? -26.521 -5.542 15.111 1.00 97.88 100 LEU A C 1
ATOM 805 O O . LEU A 1 100 ? -27.345 -5.075 15.889 1.00 97.88 100 LEU A O 1
ATOM 809 N N . TYR A 1 101 ? -25.708 -4.781 14.395 1.00 96.69 101 TYR A N 1
ATOM 810 C CA . TYR A 1 101 ? -25.875 -3.342 14.229 1.00 96.69 101 TYR A CA 1
ATOM 811 C C . TYR A 1 101 ? -26.018 -3.034 12.740 1.00 96.69 101 TYR A C 1
ATOM 813 O O . TYR A 1 101 ? -25.195 -3.467 11.943 1.00 96.69 101 TYR A O 1
ATOM 821 N N . SER A 1 102 ? -27.062 -2.303 12.354 1.00 93.62 102 SER A N 1
ATOM 822 C CA . SER A 1 102 ? -27.399 -2.066 10.948 1.00 93.62 102 SER A CA 1
ATOM 823 C C . SER A 1 102 ? -27.472 -0.576 10.636 1.00 93.62 102 SER A C 1
ATOM 825 O O . SER A 1 102 ? -28.322 0.147 11.160 1.00 93.62 102 SER A O 1
ATOM 827 N N . ASN A 1 103 ? -26.615 -0.116 9.727 1.00 87.81 103 ASN A N 1
ATOM 828 C CA . ASN A 1 103 ? -26.674 1.224 9.150 1.00 87.81 103 ASN A CA 1
ATOM 829 C C . ASN A 1 103 ? -26.801 1.143 7.615 1.00 87.81 103 ASN A C 1
ATOM 831 O O . ASN A 1 103 ? -27.780 0.589 7.130 1.00 87.81 103 ASN A O 1
ATOM 835 N N . HIS A 1 104 ? -25.844 1.680 6.858 1.00 86.69 104 HIS A N 1
ATOM 836 C CA . HIS A 1 104 ? -25.641 1.397 5.433 1.00 86.69 104 HIS A CA 1
ATOM 837 C C . HIS A 1 104 ? -24.936 0.048 5.163 1.00 86.69 104 HIS A C 1
ATOM 839 O O . HIS A 1 104 ? -24.677 -0.304 4.010 1.00 86.69 104 HIS A O 1
ATOM 845 N N . GLN A 1 105 ? -24.574 -0.661 6.234 1.00 93.19 105 GLN A N 1
ATOM 846 C CA . GLN A 1 105 ? -24.006 -2.002 6.274 1.00 93.19 105 GLN A CA 1
ATOM 847 C C . GLN A 1 105 ? -24.529 -2.711 7.526 1.00 93.19 105 GLN A C 1
ATOM 849 O O . GLN A 1 105 ? -24.870 -2.056 8.519 1.00 93.19 105 GLN A O 1
ATOM 854 N N . ASP A 1 106 ? -24.552 -4.035 7.484 1.00 95.56 106 ASP A N 1
ATOM 855 C CA . ASP A 1 106 ? -24.890 -4.873 8.624 1.00 95.56 106 ASP A CA 1
ATOM 856 C C . ASP A 1 106 ? -23.610 -5.416 9.254 1.00 95.56 106 ASP A C 1
ATOM 858 O O . ASP A 1 106 ? -22.800 -6.072 8.602 1.00 95.56 106 ASP A O 1
ATOM 862 N N . PHE A 1 107 ? -23.437 -5.123 10.538 1.00 97.50 107 PHE A N 1
ATOM 863 C CA . PHE A 1 107 ? -22.340 -5.577 11.378 1.00 97.50 107 PHE A CA 1
ATOM 864 C C . PHE A 1 107 ? -22.881 -6.656 12.298 1.00 97.50 107 PHE A C 1
ATOM 866 O O . PHE A 1 107 ? -23.736 -6.380 13.139 1.00 97.50 107 PHE A O 1
ATOM 873 N N . THR A 1 108 ? -22.376 -7.872 12.162 1.00 98.38 108 THR A N 1
ATOM 874 C CA . THR A 1 108 ? -22.753 -9.000 13.008 1.00 98.38 108 THR A CA 1
ATOM 875 C C . THR A 1 108 ? -21.573 -9.459 13.849 1.00 98.38 108 THR A C 1
ATOM 877 O O . THR A 1 108 ? -20.430 -9.464 13.390 1.00 98.38 108 THR A O 1
ATOM 880 N N . VAL A 1 109 ? -21.840 -9.810 15.107 1.00 98.62 109 VAL A N 1
ATOM 881 C CA . VAL A 1 109 ? -20.832 -10.299 16.054 1.00 98.62 109 VAL A CA 1
ATOM 882 C C . VAL A 1 109 ? -21.438 -11.439 16.856 1.00 98.62 109 VAL A C 1
ATOM 884 O O . VAL A 1 109 ? -22.414 -11.242 17.579 1.00 98.62 109 VAL A O 1
ATOM 887 N N . LYS A 1 110 ? -20.851 -12.634 16.773 1.00 98.62 110 LYS A N 1
ATOM 888 C CA . LYS A 1 110 ? -21.387 -13.808 17.479 1.00 98.62 110 LYS A CA 1
ATOM 889 C C . LYS A 1 110 ? -21.220 -13.720 18.992 1.00 98.62 110 LYS A C 1
ATOM 891 O O . LYS A 1 110 ? -22.075 -14.192 19.732 1.00 98.62 110 LYS A O 1
ATOM 896 N N . SER A 1 111 ? -20.111 -13.154 19.460 1.00 98.50 111 SER A N 1
ATOM 897 C CA . SER A 1 111 ? -19.835 -12.980 20.887 1.00 98.50 111 SER A CA 1
ATOM 898 C C . SER A 1 111 ? -19.063 -11.696 21.122 1.00 98.50 111 SER A C 1
ATOM 900 O O . SER A 1 111 ? -18.026 -11.476 20.501 1.00 98.50 111 SER A O 1
ATOM 902 N N . PHE A 1 112 ? -19.520 -10.901 22.082 1.00 98.56 112 PHE A N 1
ATOM 903 C CA . PHE A 1 112 ? -18.847 -9.693 22.540 1.00 98.56 112 PHE A CA 1
ATOM 904 C C . PHE A 1 112 ? -18.734 -9.709 24.061 1.00 98.56 112 PHE A C 1
ATOM 906 O O . PHE A 1 112 ? -19.679 -10.084 24.753 1.00 98.56 112 PHE A O 1
ATOM 913 N N . THR A 1 113 ? -17.584 -9.292 24.580 1.00 98.56 113 THR A N 1
ATOM 914 C CA . THR A 1 113 ? -17.371 -9.038 26.007 1.00 98.56 113 THR A CA 1
ATOM 915 C C . THR A 1 113 ? -16.693 -7.691 26.192 1.00 98.56 113 THR A C 1
ATOM 917 O O . THR A 1 113 ? -15.891 -7.283 25.350 1.00 98.56 113 THR A O 1
ATOM 920 N N . LEU A 1 114 ? -17.015 -6.997 27.280 1.00 97.75 114 LEU A N 1
ATOM 921 C CA . LEU A 1 114 ? -16.511 -5.659 27.555 1.00 97.75 114 LEU A CA 1
ATOM 922 C C . LEU A 1 114 ? -16.405 -5.402 29.058 1.00 97.75 114 LEU A C 1
ATOM 924 O O . LEU A 1 114 ? -17.312 -5.720 29.826 1.00 97.75 114 LEU A O 1
ATOM 928 N N . THR A 1 115 ? -15.310 -4.768 29.452 1.00 95.75 115 THR A N 1
ATOM 929 C CA . THR A 1 115 ? -15.106 -4.134 30.757 1.00 95.75 115 THR A CA 1
ATOM 930 C C . THR A 1 115 ? -14.549 -2.724 30.535 1.00 95.75 115 THR A C 1
ATOM 932 O O . THR A 1 115 ? -14.133 -2.407 29.414 1.00 95.75 115 THR A O 1
ATOM 935 N N . PRO A 1 116 ? -14.427 -1.881 31.575 1.00 91.88 116 PRO A N 1
ATOM 936 C CA . PRO A 1 116 ? -13.770 -0.579 31.447 1.00 91.88 116 PRO A CA 1
ATOM 937 C C . PRO A 1 116 ? -12.325 -0.623 30.924 1.00 91.88 116 PRO A C 1
ATOM 939 O O . PRO A 1 116 ? -11.794 0.408 30.525 1.00 91.88 116 PRO A O 1
ATOM 942 N N . LYS A 1 117 ? -11.660 -1.790 30.942 1.00 95.81 117 LYS A N 1
ATOM 943 C CA . LYS A 1 117 ? -10.239 -1.930 30.576 1.00 95.81 117 LYS A CA 1
ATOM 944 C C . LYS A 1 117 ? -9.993 -2.692 29.279 1.00 95.81 117 LYS A C 1
ATOM 946 O O . LYS A 1 117 ? -8.912 -2.554 28.712 1.00 95.81 117 LYS A O 1
ATOM 951 N N . LYS A 1 118 ? -10.927 -3.527 28.821 1.00 97.75 118 LYS A N 1
ATOM 952 C CA . LYS A 1 118 ? -10.735 -4.354 27.623 1.00 97.75 118 LYS A CA 1
ATOM 953 C C . LYS A 1 118 ? -12.052 -4.803 27.010 1.00 97.75 118 LYS A C 1
ATOM 955 O O . LYS A 1 118 ? -13.063 -4.870 27.703 1.00 97.75 118 LYS A O 1
ATOM 960 N N . GLY A 1 119 ? -12.009 -5.190 25.744 1.00 98.25 119 GLY A N 1
ATOM 961 C CA . GLY A 1 119 ? -13.115 -5.861 25.079 1.00 98.25 119 GLY A CA 1
ATOM 962 C C . GLY A 1 119 ? -12.640 -6.874 24.050 1.00 98.25 119 GLY A C 1
ATOM 963 O O . GLY A 1 119 ? -11.505 -6.823 23.574 1.00 98.25 119 GLY A O 1
ATOM 964 N N . GLU A 1 120 ? -13.520 -7.817 23.738 1.00 98.56 120 GLU A N 1
ATOM 965 C CA . GLU A 1 120 ? -13.262 -8.895 22.787 1.00 98.56 120 GLU A CA 1
ATOM 966 C C . GLU A 1 120 ? -14.509 -9.163 21.956 1.00 98.56 120 GLU A C 1
ATOM 968 O O . GLU A 1 120 ? -15.590 -9.358 22.512 1.00 98.56 120 GLU A O 1
ATOM 973 N N . LEU A 1 121 ? -14.346 -9.214 20.639 1.00 98.75 121 LEU A N 1
ATOM 974 C CA . LEU A 1 121 ? -15.346 -9.629 19.669 1.00 98.75 121 LEU A CA 1
ATOM 975 C C . LEU A 1 121 ? -14.861 -10.919 19.006 1.00 98.75 121 LEU A C 1
ATOM 977 O O . LEU A 1 121 ? -13.683 -11.035 18.664 1.00 98.75 121 LEU A O 1
ATOM 981 N N . LYS A 1 122 ? -15.765 -11.877 18.803 1.00 98.69 122 LYS A N 1
ATOM 982 C CA . LYS A 1 122 ? -15.489 -13.150 18.123 1.00 98.69 122 LYS A CA 1
ATOM 983 C C . LYS A 1 122 ? -16.498 -13.383 17.011 1.00 98.69 122 LYS A C 1
ATOM 985 O O . LYS A 1 122 ? -17.690 -13.158 17.224 1.00 98.69 122 LYS A O 1
ATOM 990 N N . THR A 1 123 ? -16.005 -13.876 15.876 1.00 98.50 123 THR A N 1
ATOM 991 C CA . THR A 1 123 ? -16.779 -14.108 14.647 1.00 98.50 123 THR A CA 1
ATOM 992 C C . THR A 1 123 ? -17.554 -12.853 14.246 1.00 98.50 123 THR A C 1
ATOM 994 O O . THR A 1 123 ? -18.739 -12.699 14.544 1.00 98.50 123 THR A O 1
ATOM 997 N N . ILE A 1 124 ? -16.835 -11.935 13.613 1.00 98.69 124 ILE A N 1
ATOM 998 C CA . ILE A 1 124 ? -17.339 -10.669 13.101 1.00 98.69 124 ILE A CA 1
ATOM 999 C C . ILE A 1 124 ? -17.626 -10.836 11.611 1.00 98.69 124 ILE A C 1
ATOM 1001 O O . ILE A 1 124 ? -16.810 -11.412 10.892 1.00 98.69 124 ILE A O 1
ATOM 1005 N N . SER A 1 125 ? -18.741 -10.292 11.137 1.00 98.38 125 SER A N 1
ATOM 1006 C CA . SER A 1 125 ? -19.002 -10.117 9.710 1.00 98.38 125 SER A CA 1
ATOM 1007 C C . SER A 1 125 ? -19.599 -8.739 9.445 1.00 98.38 125 SER A C 1
ATOM 1009 O O . SER A 1 125 ? -20.426 -8.251 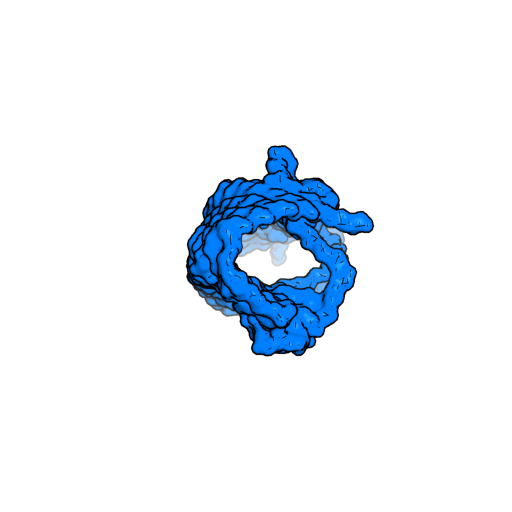10.214 1.00 98.38 125 SER A O 1
ATOM 1011 N N . VAL A 1 126 ? -19.143 -8.099 8.374 1.00 97.31 126 VAL A N 1
ATOM 1012 C CA . VAL A 1 126 ? -19.650 -6.825 7.872 1.00 97.31 126 VAL A CA 1
ATOM 1013 C C . VAL A 1 126 ? -20.064 -7.041 6.431 1.00 97.31 126 VAL A C 1
ATOM 1015 O O . VAL A 1 126 ? -19.228 -7.452 5.628 1.00 97.31 126 VAL A O 1
ATOM 1018 N N . VAL A 1 127 ? -21.326 -6.764 6.113 1.00 95.94 127 VAL A N 1
ATOM 1019 C CA . VAL A 1 127 ? -21.874 -6.928 4.761 1.00 95.94 127 VAL A CA 1
ATOM 1020 C C . VAL A 1 127 ? -22.659 -5.684 4.329 1.00 95.94 127 VAL A C 1
ATOM 1022 O O . VAL A 1 127 ? -23.325 -5.058 5.159 1.00 95.94 127 VAL A O 1
ATOM 1025 N N . PRO A 1 128 ? -22.624 -5.275 3.048 1.00 91.88 128 PRO A N 1
ATOM 1026 C CA . PRO A 1 128 ? -23.400 -4.130 2.572 1.00 91.88 128 PRO A CA 1
ATOM 1027 C C . PRO A 1 128 ? -24.896 -4.466 2.514 1.00 91.88 128 PRO A C 1
ATOM 1029 O O . PRO A 1 128 ? -25.261 -5.546 2.063 1.00 91.88 128 PRO A O 1
ATOM 1032 N N . ASN A 1 129 ? -25.776 -3.531 2.895 1.00 85.38 129 ASN A N 1
ATOM 1033 C CA . ASN A 1 129 ? -27.224 -3.786 2.997 1.00 85.38 129 ASN A CA 1
ATOM 1034 C C . ASN A 1 129 ? -28.084 -3.001 1.979 1.00 85.38 129 ASN A C 1
ATOM 1036 O O . ASN A 1 129 ? -29.181 -2.539 2.277 1.00 85.38 129 ASN A O 1
ATOM 1040 N N . GLY A 1 130 ? -27.591 -2.826 0.748 1.00 72.12 130 GLY A N 1
ATOM 1041 C CA . GLY A 1 130 ? -28.315 -2.145 -0.343 1.00 72.12 130 GLY A CA 1
ATOM 1042 C C . GLY A 1 130 ? -28.338 -0.609 -0.254 1.00 72.12 130 GLY A C 1
ATOM 1043 O O . GLY A 1 130 ? -28.526 0.059 -1.268 1.00 72.12 130 GLY A O 1
ATOM 1044 N N . LEU A 1 131 ? -28.047 -0.026 0.916 1.00 63.44 131 LEU A N 1
ATOM 1045 C CA . LEU A 1 131 ? -27.929 1.426 1.150 1.00 63.44 131 LEU A CA 1
ATOM 1046 C C . LEU A 1 131 ? -26.511 1.984 0.889 1.00 63.44 131 LEU A C 1
ATOM 1048 O O . LEU A 1 131 ? -26.196 3.119 1.262 1.00 63.44 131 LEU A O 1
ATOM 1052 N N . SER A 1 132 ? -25.631 1.196 0.269 1.00 61.19 132 SER A N 1
ATOM 1053 C CA . SER A 1 132 ? -24.211 1.514 0.078 1.00 61.19 132 SER A CA 1
ATOM 1054 C C . SER A 1 132 ? -23.892 2.303 -1.200 1.00 61.19 132 SER A C 1
ATOM 1056 O O . SER A 1 132 ? -22.716 2.522 -1.483 1.00 61.19 132 SER A O 1
ATOM 1058 N N . ASN A 1 133 ? -24.888 2.735 -1.985 1.00 68.44 133 ASN A N 1
ATOM 1059 C CA . ASN A 1 133 ? -24.641 3.446 -3.247 1.00 68.44 133 ASN A CA 1
ATOM 1060 C C . ASN A 1 133 ? -23.786 4.707 -3.032 1.00 68.44 133 ASN A C 1
ATOM 1062 O O . ASN A 1 133 ? -24.111 5.571 -2.216 1.00 68.44 133 ASN A O 1
ATOM 1066 N N . GLY A 1 134 ? -22.659 4.779 -3.747 1.00 75.69 134 GLY A N 1
ATOM 1067 C CA . GLY A 1 134 ? -21.667 5.852 -3.643 1.00 75.69 134 GLY A CA 1
ATOM 1068 C C . GLY A 1 134 ? -20.819 5.854 -2.359 1.00 75.69 134 GLY A C 1
ATOM 1069 O O . GLY A 1 134 ? -19.876 6.637 -2.269 1.00 75.69 134 GLY A O 1
ATOM 1070 N N . LYS A 1 135 ? -21.094 4.990 -1.372 1.00 84.50 135 LYS A N 1
ATOM 1071 C CA . LYS A 1 135 ? -20.336 4.884 -0.110 1.00 84.50 135 LYS A CA 1
ATOM 1072 C C . LYS A 1 135 ? -19.327 3.740 -0.160 1.00 84.50 135 LYS A C 1
ATOM 1074 O O . LYS A 1 135 ? -19.427 2.835 -0.983 1.00 84.50 135 LYS A O 1
ATOM 1079 N N . THR A 1 136 ? -18.358 3.765 0.753 1.00 88.75 136 THR A N 1
ATOM 1080 C CA . THR A 1 136 ? -17.475 2.614 0.972 1.00 88.75 136 THR A CA 1
ATOM 1081 C C . THR A 1 136 ? -18.312 1.405 1.389 1.00 88.75 136 THR A C 1
ATOM 1083 O O . THR A 1 136 ? -19.133 1.500 2.300 1.00 88.75 136 THR A O 1
ATOM 1086 N N . ALA A 1 137 ? -18.097 0.272 0.728 1.00 91.69 137 ALA A N 1
ATOM 1087 C CA . ALA A 1 137 ? -18.772 -0.988 1.010 1.00 91.69 137 ALA A CA 1
ATOM 1088 C C . ALA A 1 137 ? -17.750 -2.019 1.505 1.00 91.69 137 ALA A C 1
ATOM 1090 O O . ALA A 1 137 ? -16.684 -2.165 0.908 1.00 91.69 137 ALA A O 1
ATOM 1091 N N . MET A 1 138 ? -18.058 -2.707 2.602 1.00 95.06 138 MET A N 1
ATOM 1092 C CA . MET A 1 138 ? -17.234 -3.776 3.165 1.00 95.06 138 MET A CA 1
ATOM 1093 C C . MET A 1 138 ? -18.002 -5.087 3.083 1.00 95.06 138 MET A C 1
ATOM 1095 O O . MET A 1 138 ? -19.159 -5.134 3.488 1.00 95.06 138 MET A O 1
ATOM 1099 N N . ASP A 1 139 ? -17.337 -6.113 2.572 1.00 96.19 139 ASP A N 1
ATOM 1100 C CA . ASP A 1 139 ? -17.750 -7.509 2.657 1.00 96.19 139 ASP A CA 1
ATOM 1101 C C . ASP A 1 139 ? -16.592 -8.255 3.317 1.00 96.19 139 ASP A C 1
ATOM 1103 O O . ASP A 1 139 ? -15.623 -8.643 2.661 1.00 96.19 139 ASP A O 1
ATOM 1107 N N . LEU A 1 140 ? -16.604 -8.270 4.649 1.00 97.69 140 LEU A N 1
ATOM 1108 C CA . LEU A 1 140 ? -15.481 -8.697 5.474 1.00 97.69 140 LEU A CA 1
ATOM 1109 C C . LEU A 1 140 ? -15.940 -9.640 6.576 1.00 97.69 140 LEU A C 1
ATOM 1111 O O . LEU A 1 140 ? -16.975 -9.433 7.204 1.00 97.69 140 LEU A O 1
ATOM 1115 N N . THR A 1 141 ? -15.094 -10.609 6.899 1.00 98.62 141 THR A N 1
ATOM 1116 C CA . THR A 1 141 ? -15.182 -11.404 8.125 1.00 98.62 141 THR A CA 1
ATOM 1117 C C . THR A 1 141 ? -13.905 -11.260 8.934 1.00 98.62 141 THR A C 1
ATOM 1119 O O . THR A 1 141 ? -12.838 -11.098 8.349 1.00 98.62 141 THR A O 1
ATOM 1122 N N . ALA A 1 142 ? -13.983 -11.368 10.257 1.00 98.56 142 ALA A N 1
ATOM 1123 C CA . ALA A 1 142 ? -12.817 -11.502 11.127 1.00 98.56 142 ALA A CA 1
ATOM 1124 C C . ALA A 1 142 ? -13.111 -12.494 12.255 1.00 98.56 142 ALA A C 1
ATOM 1126 O O . ALA A 1 142 ? -14.209 -12.502 12.814 1.00 98.56 142 ALA A O 1
ATOM 1127 N N . ASP A 1 143 ? -12.131 -13.309 12.632 1.00 98.69 143 ASP A N 1
ATOM 1128 C CA . ASP A 1 143 ? -12.334 -14.296 13.695 1.00 98.69 143 ASP A CA 1
ATOM 1129 C C . ASP A 1 143 ? -12.338 -13.651 15.075 1.00 98.69 143 ASP A C 1
ATOM 1131 O O . ASP A 1 143 ? -13.088 -14.071 15.961 1.00 98.69 143 ASP A O 1
ATOM 1135 N N . TYR A 1 144 ? -11.486 -12.643 15.260 1.00 98.75 144 TYR A N 1
ATOM 1136 C CA . TYR A 1 144 ? -11.252 -12.034 16.556 1.00 98.75 144 TYR A CA 1
ATOM 1137 C C . TYR A 1 144 ? -10.837 -10.571 16.429 1.00 98.75 144 TYR A C 1
ATOM 1139 O O . TYR A 1 144 ? -9.958 -10.225 15.636 1.00 98.75 144 TYR A O 1
ATOM 1147 N N . ILE A 1 145 ? -11.435 -9.730 17.273 1.00 98.75 145 ILE A N 1
ATOM 1148 C CA . ILE A 1 145 ? -10.953 -8.383 17.576 1.00 98.75 145 ILE A CA 1
ATOM 1149 C C . ILE A 1 145 ? -10.840 -8.270 19.092 1.00 98.75 145 ILE A C 1
ATOM 1151 O O . ILE A 1 145 ? -11.845 -8.349 19.793 1.00 98.75 145 ILE A O 1
ATOM 1155 N N . GLY A 1 146 ? -9.633 -8.064 19.601 1.00 98.69 146 GLY A N 1
ATOM 1156 C CA . GLY A 1 146 ? -9.374 -7.792 21.012 1.00 98.69 146 GLY A CA 1
ATOM 1157 C C . GLY A 1 146 ? -8.792 -6.401 21.181 1.00 98.69 146 GLY A C 1
ATOM 1158 O O . GLY A 1 146 ? -7.982 -5.967 20.364 1.00 98.69 146 GLY A O 1
ATOM 1159 N N . PHE A 1 147 ? -9.174 -5.696 22.238 1.00 98.50 147 PHE A N 1
ATOM 1160 C CA . PHE A 1 147 ? -8.577 -4.409 22.569 1.00 98.50 147 PHE A CA 1
ATOM 1161 C C . PHE A 1 147 ? -8.434 -4.224 24.075 1.00 98.50 147 PHE A C 1
ATOM 1163 O O . PHE A 1 147 ? -9.274 -4.676 24.853 1.00 98.50 147 PHE A O 1
ATOM 1170 N N . ALA A 1 148 ? -7.381 -3.520 24.482 1.00 98.44 148 ALA A N 1
ATOM 1171 C CA . ALA A 1 148 ? -7.185 -3.066 25.852 1.00 98.44 148 ALA A CA 1
ATOM 1172 C C . ALA A 1 148 ? -6.990 -1.549 25.881 1.00 98.44 148 ALA A C 1
ATOM 1174 O O . ALA A 1 148 ? -6.434 -0.957 24.956 1.00 98.44 148 ALA A O 1
ATOM 1175 N N . MET A 1 149 ? -7.434 -0.918 26.961 1.00 96.50 149 MET A N 1
ATOM 1176 C CA . MET A 1 149 ? -7.453 0.530 27.137 1.00 96.50 149 MET A CA 1
ATOM 1177 C C . MET A 1 149 ? -6.636 0.905 28.372 1.00 96.50 149 MET A C 1
ATOM 1179 O O . MET A 1 149 ? -6.764 0.288 29.428 1.00 96.50 149 MET A O 1
ATOM 1183 N N . ASN A 1 150 ? -5.803 1.933 28.237 1.00 96.50 150 ASN A N 1
ATOM 1184 C CA . ASN A 1 150 ? -5.198 2.620 29.376 1.00 96.50 150 ASN A CA 1
ATOM 1185 C C . ASN A 1 150 ? -6.201 3.586 30.009 1.00 96.50 150 ASN A C 1
ATOM 1187 O O . ASN A 1 150 ? -6.187 3.789 31.221 1.00 96.50 150 ASN A O 1
ATOM 1191 N N . LYS A 1 151 ? -7.054 4.195 29.176 1.00 93.50 151 LYS A N 1
ATOM 1192 C CA . LYS A 1 151 ? -8.009 5.212 29.599 1.00 93.50 151 LYS A CA 1
ATOM 1193 C C . LYS A 1 151 ? -9.291 5.139 28.780 1.00 93.50 151 LYS A C 1
ATOM 1195 O O . LYS A 1 151 ? -9.236 5.147 27.550 1.00 93.50 151 LYS A O 1
ATOM 1200 N N . TRP A 1 152 ? -10.412 5.106 29.491 1.00 91.19 152 TRP A N 1
ATOM 1201 C CA . TRP A 1 152 ? -11.755 5.314 28.969 1.00 91.19 152 TRP A CA 1
ATOM 1202 C C . TRP A 1 152 ? -12.556 6.065 30.032 1.00 91.19 152 TRP A C 1
ATOM 1204 O O . TRP A 1 152 ? -12.972 5.487 31.034 1.00 91.19 152 TRP A O 1
ATOM 1214 N N . ASP A 1 153 ? -12.738 7.364 29.811 1.00 87.69 153 ASP A N 1
ATOM 1215 C CA . ASP A 1 153 ? -13.625 8.201 30.616 1.00 87.69 153 ASP A CA 1
ATOM 1216 C C . ASP A 1 153 ? -14.364 9.227 29.759 1.00 87.69 153 ASP A C 1
ATOM 1218 O O . ASP A 1 153 ? -14.089 9.410 28.568 1.00 87.69 153 ASP A O 1
ATOM 1222 N N . LEU A 1 154 ? -15.356 9.857 30.376 1.00 85.38 154 LEU A N 1
ATOM 1223 C CA . LEU A 1 154 ? -16.106 10.972 29.825 1.00 85.38 154 LEU A CA 1
ATOM 1224 C C . LEU A 1 154 ? -15.668 12.219 30.583 1.00 85.38 154 LEU A C 1
ATOM 1226 O O . LEU A 1 154 ? -15.677 12.232 31.812 1.00 85.38 154 LEU A O 1
ATOM 1230 N N . ALA A 1 155 ? -15.243 13.242 29.852 1.00 78.69 155 ALA A N 1
ATOM 1231 C CA . ALA A 1 155 ? -14.867 14.521 30.426 1.00 78.69 155 ALA A CA 1
ATOM 1232 C C . ALA A 1 155 ? -15.245 15.648 29.468 1.00 78.69 155 ALA A C 1
ATOM 1234 O O . ALA A 1 155 ? -14.899 15.606 28.282 1.00 78.69 155 ALA A O 1
ATOM 1235 N N . ASN A 1 156 ? -15.894 16.690 29.988 1.00 82.12 156 ASN A N 1
ATOM 1236 C CA . ASN A 1 156 ? -16.309 17.864 29.217 1.00 82.12 156 ASN A CA 1
ATOM 1237 C C . ASN A 1 156 ? -17.158 17.486 27.991 1.00 82.12 156 ASN A C 1
ATOM 1239 O O . ASN A 1 156 ? -16.928 18.004 26.893 1.00 82.12 156 ASN A O 1
ATOM 1243 N N . LYS A 1 157 ? -18.113 16.559 28.156 1.00 85.12 157 LYS A N 1
ATOM 1244 C CA . LYS A 1 157 ? -19.005 16.078 27.086 1.00 85.12 157 LYS A CA 1
ATOM 1245 C C . LYS A 1 157 ? -18.271 15.382 25.935 1.00 85.12 157 LYS A C 1
ATOM 1247 O O . LYS A 1 157 ? -18.779 15.301 24.815 1.00 85.12 157 LYS A O 1
ATOM 1252 N N . LYS A 1 158 ? -17.054 14.894 26.189 1.00 87.69 158 LYS A N 1
ATOM 1253 C CA . LYS A 1 158 ? -16.217 14.187 25.218 1.00 87.69 158 LYS A CA 1
ATOM 1254 C C . LYS A 1 158 ? -15.680 12.894 25.814 1.00 87.69 158 LYS A C 1
ATOM 1256 O O . LYS A 1 158 ? -15.264 12.842 26.966 1.00 87.69 158 LYS A O 1
ATOM 1261 N N . MET A 1 159 ? -15.642 11.861 24.987 1.00 89.88 159 MET A N 1
ATOM 1262 C CA . MET A 1 159 ? -15.023 10.585 25.292 1.00 89.88 159 MET A CA 1
ATOM 1263 C C . MET A 1 159 ? -13.510 10.699 25.157 1.00 89.88 159 MET A C 1
ATOM 1265 O O . MET A 1 159 ? -12.988 11.097 24.115 1.00 89.88 159 MET A O 1
ATOM 1269 N N . ASN A 1 160 ? -12.808 10.348 26.218 1.00 91.69 160 ASN A N 1
ATOM 1270 C CA . ASN A 1 160 ? -11.365 10.395 26.300 1.00 91.69 160 ASN A CA 1
ATOM 1271 C C . ASN A 1 160 ? -10.809 8.973 26.237 1.00 91.69 160 ASN A C 1
ATOM 1273 O O . ASN A 1 160 ? -11.130 8.137 27.084 1.00 91.69 160 ASN A O 1
ATOM 1277 N N . LEU A 1 161 ? -9.994 8.708 25.217 1.00 94.00 161 LEU A N 1
ATOM 1278 C CA . LEU A 1 161 ? -9.544 7.367 24.861 1.00 94.00 161 LEU A CA 1
ATOM 1279 C C . LEU A 1 161 ? -8.017 7.309 24.766 1.00 94.00 161 LEU A C 1
ATOM 1281 O O . LEU A 1 161 ? -7.393 8.066 24.022 1.00 94.00 161 LEU A O 1
ATOM 1285 N N . ASP A 1 162 ? -7.427 6.354 25.481 1.00 96.38 162 ASP A N 1
ATOM 1286 C CA . ASP A 1 162 ? -6.050 5.897 25.279 1.00 96.38 162 ASP A CA 1
ATOM 1287 C C . ASP A 1 162 ? -6.081 4.376 25.158 1.00 96.38 162 ASP A C 1
ATOM 1289 O O . ASP A 1 162 ? -6.339 3.659 26.130 1.00 96.38 162 ASP A O 1
ATOM 1293 N N . ILE A 1 163 ? -5.869 3.888 23.940 1.00 98.00 163 ILE A N 1
ATOM 1294 C CA . ILE A 1 163 ? -5.958 2.473 23.607 1.00 98.00 163 ILE A CA 1
ATOM 1295 C C . ILE A 1 163 ? -4.560 1.875 23.736 1.00 98.00 163 ILE A C 1
ATOM 1297 O O . ILE A 1 163 ? -3.631 2.242 23.017 1.00 98.00 163 ILE A O 1
ATOM 1301 N N . LYS A 1 164 ? -4.409 0.924 24.656 1.00 98.44 164 LYS A N 1
ATOM 1302 C CA . LYS A 1 164 ? -3.150 0.223 24.900 1.00 98.44 164 LYS A CA 1
ATOM 1303 C C . LYS A 1 164 ? -2.794 -0.676 23.724 1.00 98.44 164 LYS A C 1
ATOM 1305 O O . LYS A 1 164 ? -1.678 -0.624 23.223 1.00 98.44 164 LYS A O 1
ATOM 1310 N N . GLU A 1 165 ? -3.727 -1.507 23.287 1.00 98.31 165 GLU A N 1
ATOM 1311 C CA . GLU A 1 165 ? -3.490 -2.413 22.170 1.00 98.31 165 GLU A CA 1
ATOM 1312 C C . GLU A 1 165 ? -4.789 -2.788 21.471 1.00 98.31 165 GLU A C 1
ATOM 1314 O O . GLU A 1 165 ? -5.844 -2.846 22.101 1.00 98.31 165 GLU A O 1
ATOM 1319 N N . VAL A 1 166 ? -4.684 -3.066 20.175 1.00 98.81 166 VAL A N 1
ATOM 1320 C CA . VAL A 1 166 ? -5.723 -3.694 19.362 1.00 98.81 166 VAL A CA 1
ATOM 1321 C C . VAL A 1 166 ? -5.098 -4.873 18.627 1.00 98.81 166 VAL A C 1
ATOM 1323 O O . VAL A 1 166 ? -4.048 -4.736 17.998 1.00 98.81 166 VAL A O 1
ATOM 1326 N N . LEU A 1 167 ? -5.747 -6.028 18.688 1.00 98.81 167 LEU A N 1
ATOM 1327 C CA . LEU A 1 167 ? -5.423 -7.214 17.911 1.00 98.81 167 LEU A CA 1
ATOM 1328 C C . LEU A 1 167 ? -6.612 -7.543 17.017 1.00 98.81 167 LEU A C 1
ATOM 1330 O O . LEU A 1 167 ? -7.722 -7.713 17.508 1.00 98.81 167 LEU A O 1
ATOM 1334 N N . VAL A 1 168 ? -6.355 -7.680 15.723 1.00 98.75 168 VAL A N 1
ATOM 1335 C CA . VAL A 1 168 ? -7.308 -8.173 14.733 1.00 98.75 168 VAL A CA 1
ATOM 1336 C C . VAL A 1 168 ? -6.705 -9.421 14.096 1.00 98.75 168 VAL A C 1
ATOM 1338 O O . VAL A 1 168 ? -5.565 -9.392 13.630 1.00 98.75 168 VAL A O 1
ATOM 1341 N N . ASP A 1 169 ? -7.442 -10.526 14.097 1.00 98.62 169 ASP A N 1
ATOM 1342 C CA . ASP A 1 169 ? -6.954 -11.813 13.594 1.00 98.62 169 ASP A CA 1
ATOM 1343 C C . ASP A 1 169 ? -7.885 -12.380 12.521 1.00 98.62 169 ASP A C 1
ATOM 1345 O O . ASP A 1 169 ? -9.112 -12.360 12.667 1.00 98.62 169 ASP A O 1
ATOM 1349 N N . ARG A 1 170 ? -7.267 -12.899 11.454 1.00 98.50 170 ARG A N 1
ATOM 1350 C CA . ARG A 1 170 ? -7.914 -13.572 10.320 1.00 98.50 170 ARG A CA 1
ATOM 1351 C C . ARG A 1 170 ? -9.031 -12.753 9.674 1.00 98.50 170 ARG A C 1
ATOM 1353 O O . ARG A 1 170 ? -10.153 -13.232 9.524 1.00 98.50 170 ARG A O 1
ATOM 1360 N N . VAL A 1 171 ? -8.721 -11.521 9.263 1.00 98.62 171 VAL A N 1
ATOM 1361 C CA . VAL A 1 171 ? -9.629 -10.749 8.403 1.00 98.62 171 VAL A CA 1
ATOM 1362 C C . VAL A 1 171 ? -9.642 -11.366 7.013 1.00 98.62 171 VAL A C 1
ATOM 1364 O O . VAL A 1 171 ? -8.579 -11.631 6.460 1.00 98.62 171 VAL A O 1
ATOM 1367 N N . LYS A 1 172 ? -10.820 -11.566 6.431 1.00 98.56 172 LYS A N 1
ATOM 1368 C CA . LYS A 1 172 ? -10.983 -12.034 5.053 1.00 98.56 172 LYS A CA 1
ATOM 1369 C C . LYS A 1 172 ? -12.037 -11.215 4.333 1.00 98.56 172 LYS A C 1
ATOM 1371 O O . LYS A 1 172 ? -13.083 -10.945 4.916 1.00 98.56 172 LYS A O 1
ATOM 1376 N N . GLY A 1 173 ? -11.776 -10.855 3.080 1.00 97.75 173 GLY A N 1
ATOM 1377 C CA . GLY A 1 173 ? -12.773 -10.265 2.185 1.00 97.75 173 GLY A CA 1
ATOM 1378 C C . GLY A 1 173 ? -12.334 -8.959 1.526 1.00 97.75 173 GLY A C 1
ATOM 1379 O O . GLY A 1 173 ? -11.143 -8.713 1.313 1.00 97.75 173 GLY A O 1
ATOM 1380 N N . GLY A 1 174 ? -13.314 -8.138 1.148 1.00 96.69 174 GLY A N 1
ATOM 1381 C CA . GLY A 1 174 ? -13.137 -6.979 0.284 1.00 96.69 174 GLY A CA 1
ATOM 1382 C C . GLY A 1 174 ? -13.611 -5.655 0.883 1.00 96.69 174 GLY A C 1
ATOM 1383 O O . GLY A 1 174 ? -14.634 -5.572 1.559 1.00 96.69 174 GLY A O 1
ATOM 1384 N N . ILE A 1 175 ? -12.888 -4.585 0.561 1.00 96.56 175 ILE A N 1
ATOM 1385 C CA . ILE A 1 175 ? -13.282 -3.195 0.778 1.00 96.56 175 ILE A CA 1
ATOM 1386 C C . ILE A 1 175 ? -13.399 -2.538 -0.593 1.00 96.56 175 ILE A C 1
ATOM 1388 O O . ILE A 1 175 ? -12.396 -2.326 -1.275 1.00 96.56 175 ILE A O 1
ATOM 1392 N N . LYS A 1 176 ? -14.616 -2.171 -0.985 1.00 94.31 176 LYS A N 1
ATOM 1393 C CA . LYS A 1 176 ? -14.874 -1.381 -2.186 1.00 94.31 176 LYS A CA 1
ATOM 1394 C C . LYS A 1 176 ? -14.926 0.095 -1.813 1.00 94.31 176 LYS A C 1
ATOM 1396 O O . LYS A 1 176 ? -15.730 0.506 -0.975 1.00 94.31 176 LYS A O 1
ATOM 1401 N N . ALA A 1 177 ? -14.053 0.893 -2.414 1.00 92.19 177 ALA A N 1
ATOM 1402 C CA . ALA A 1 177 ? -13.995 2.328 -2.186 1.00 92.19 177 ALA A CA 1
ATOM 1403 C C . ALA A 1 177 ? -15.296 3.010 -2.634 1.00 92.19 177 ALA A C 1
ATOM 1405 O O . ALA A 1 177 ? -15.827 2.696 -3.700 1.00 92.19 177 ALA A O 1
ATOM 1406 N N . GLY A 1 178 ? -15.778 3.966 -1.835 1.00 85.62 178 GLY A N 1
ATOM 1407 C CA . GLY A 1 178 ? -16.885 4.831 -2.235 1.00 85.62 178 GLY A CA 1
ATOM 1408 C C . GLY A 1 178 ? -16.531 5.726 -3.423 1.00 85.62 178 GLY A C 1
ATOM 1409 O O . GLY A 1 178 ? -15.356 5.964 -3.728 1.00 85.62 178 GLY A O 1
ATOM 1410 N N . GLU A 1 179 ? -17.561 6.247 -4.080 1.00 81.19 179 GLU A N 1
ATOM 1411 C CA . GLU A 1 179 ? -17.403 7.210 -5.163 1.00 81.19 179 GLU A CA 1
ATOM 1412 C C . GLU A 1 179 ? -16.975 8.568 -4.593 1.00 81.19 179 GLU A C 1
ATOM 1414 O O . GLU A 1 179 ? -17.365 8.967 -3.492 1.00 81.19 179 GLU A O 1
ATOM 1419 N N . ALA A 1 180 ? -16.132 9.293 -5.331 1.00 64.56 180 ALA A N 1
ATOM 1420 C CA . ALA A 1 180 ? -15.702 10.625 -4.929 1.00 64.56 180 ALA A CA 1
ATOM 1421 C C . ALA A 1 180 ? -16.868 11.613 -5.088 1.00 64.56 180 ALA A C 1
ATOM 1423 O O . ALA A 1 180 ? -17.038 12.229 -6.137 1.00 64.56 180 ALA A O 1
ATOM 1424 N N . ASN A 1 181 ? -17.678 11.775 -4.044 1.00 55.47 181 ASN A N 1
ATOM 1425 C CA . ASN A 1 181 ? -18.688 12.823 -4.014 1.00 55.47 181 ASN A CA 1
ATOM 1426 C C . ASN A 1 181 ? -18.004 14.188 -3.832 1.00 55.47 181 ASN A C 1
ATOM 1428 O O . ASN A 1 181 ? -17.495 14.506 -2.762 1.00 55.47 181 ASN A O 1
ATOM 1432 N N . ASN A 1 182 ? -18.037 15.023 -4.878 1.00 44.03 182 ASN A N 1
ATOM 1433 C CA . ASN A 1 182 ? -17.588 16.426 -4.853 1.00 44.03 182 ASN A CA 1
ATOM 1434 C C . ASN A 1 182 ? -18.470 17.339 -3.979 1.00 44.03 182 ASN A C 1
ATOM 1436 O O . ASN A 1 182 ? -18.196 18.533 -3.858 1.00 44.03 182 ASN A O 1
ATOM 1440 N N . LYS A 1 183 ? -19.535 16.805 -3.369 1.00 45.91 183 LYS A N 1
ATOM 1441 C CA . LYS A 1 183 ? -20.288 17.511 -2.335 1.00 45.91 183 LYS A CA 1
ATOM 1442 C C . LYS A 1 183 ? -19.488 17.420 -1.044 1.00 45.91 183 LYS A C 1
ATOM 1444 O O . LYS A 1 183 ? -19.538 16.426 -0.329 1.00 45.91 183 LYS A O 1
ATOM 1449 N N . THR A 1 184 ? -18.721 18.469 -0.781 1.00 40.09 184 THR A N 1
ATOM 1450 C CA . THR A 1 184 ? -18.219 18.801 0.547 1.00 40.09 184 THR A CA 1
ATOM 1451 C C . THR A 1 184 ? -19.414 19.024 1.467 1.00 40.09 184 THR A C 1
ATOM 1453 O O . THR A 1 184 ? -19.815 20.158 1.725 1.00 40.09 184 THR A O 1
ATOM 1456 N N . ASP A 1 185 ? -20.002 17.941 1.975 1.00 41.81 185 ASP A N 1
ATOM 1457 C CA . ASP A 1 185 ? -20.799 18.048 3.185 1.00 41.81 185 ASP A CA 1
ATOM 1458 C C . ASP A 1 185 ? -19.854 18.629 4.235 1.00 41.81 185 ASP A C 1
ATOM 1460 O O . ASP A 1 185 ? -18.872 18.005 4.648 1.00 41.81 185 ASP A O 1
ATOM 1464 N N . LYS A 1 186 ? -20.103 19.892 4.593 1.00 41.28 186 LYS A N 1
ATOM 1465 C CA . LYS A 1 186 ? -19.475 20.590 5.713 1.00 41.28 186 LYS A CA 1
ATOM 1466 C C . LYS A 1 186 ? -19.939 19.919 7.008 1.00 41.28 186 LYS A C 1
ATOM 1468 O O . LYS A 1 186 ? -20.625 20.531 7.818 1.00 41.28 186 LYS A O 1
ATOM 1473 N N . GLN A 1 187 ? -19.626 18.645 7.197 1.00 45.44 187 GLN A N 1
ATOM 1474 C CA . GLN A 1 187 ? -19.733 18.018 8.499 1.00 45.44 187 GLN A CA 1
ATOM 1475 C C . GLN A 1 187 ? -18.460 18.378 9.253 1.00 45.44 187 GLN A C 1
ATOM 1477 O O . GLN A 1 187 ? -17.358 17.986 8.872 1.00 45.44 187 GLN A O 1
ATOM 1482 N N . GLY A 1 188 ? -18.655 19.261 10.237 1.00 47.16 188 GLY A N 1
ATOM 1483 C CA . GLY A 1 188 ? -17.622 19.800 11.110 1.00 47.16 188 GLY A CA 1
ATOM 1484 C C . GLY A 1 188 ? -16.932 18.734 11.957 1.00 47.16 188 GLY A C 1
ATOM 1485 O O . GLY A 1 188 ? -17.115 17.537 11.744 1.00 47.16 188 GLY A O 1
ATOM 1486 N N . ASP A 1 189 ? -16.123 19.208 12.906 1.00 54.66 189 ASP A N 1
ATOM 1487 C CA . ASP A 1 189 ? -15.342 18.387 13.836 1.00 54.66 189 ASP A CA 1
ATOM 1488 C C . ASP A 1 189 ? -16.093 17.139 14.312 1.00 54.66 189 ASP A C 1
ATOM 1490 O O . ASP A 1 189 ? -17.293 17.175 14.591 1.00 54.66 189 ASP A O 1
ATOM 1494 N N . ILE A 1 190 ? -15.358 16.038 14.463 1.00 65.38 190 ILE A N 1
ATOM 1495 C CA . ILE A 1 190 ? -15.875 14.798 15.042 1.00 65.38 190 ILE A CA 1
ATOM 1496 C C . ILE A 1 190 ? -16.273 15.087 16.494 1.00 65.38 190 ILE A C 1
ATOM 1498 O O . ILE A 1 190 ? -15.434 15.205 17.388 1.00 65.38 190 ILE A O 1
ATOM 1502 N N . GLN A 1 191 ? -17.575 15.268 16.707 1.00 72.81 191 GLN A N 1
ATOM 1503 C CA . GLN A 1 191 ? -18.155 15.631 17.996 1.00 72.81 191 GLN A CA 1
ATOM 1504 C C . GLN A 1 191 ? -18.133 14.428 18.948 1.00 72.81 191 GLN A C 1
ATOM 1506 O O . GLN A 1 191 ? -18.291 13.282 18.534 1.00 72.81 191 GLN A O 1
ATOM 1511 N N . GLY A 1 192 ? -17.941 14.693 20.242 1.00 82.44 192 GLY A N 1
ATOM 1512 C CA . GLY A 1 192 ? -18.022 13.671 21.288 1.00 82.44 192 GLY A CA 1
ATOM 1513 C C . GLY A 1 192 ? -16.749 12.858 21.544 1.00 82.44 192 GLY A C 1
ATOM 1514 O O . GLY A 1 192 ? -16.756 12.042 22.457 1.00 82.44 192 GLY A O 1
ATOM 1515 N N . ILE A 1 193 ? -15.641 13.095 20.833 1.00 87.69 193 ILE A N 1
ATOM 1516 C CA . ILE A 1 193 ? -14.329 12.484 21.125 1.00 87.69 193 ILE A CA 1
ATOM 1517 C C . ILE A 1 193 ? -13.320 13.579 21.487 1.00 87.69 193 ILE A C 1
ATOM 1519 O O . ILE A 1 193 ? -13.282 14.650 20.875 1.00 87.69 193 ILE A O 1
ATOM 1523 N N . LYS A 1 194 ? -12.500 13.332 22.509 1.00 90.00 194 LYS A N 1
ATOM 1524 C CA . LYS A 1 194 ? -11.377 14.189 22.890 1.00 90.00 194 LYS A CA 1
ATOM 1525 C C . LYS A 1 194 ? -10.138 13.771 22.100 1.00 90.00 194 LYS A C 1
ATOM 1527 O O . LYS A 1 194 ? -9.701 12.630 22.198 1.00 90.00 194 LYS A O 1
ATOM 1532 N N . PHE A 1 195 ? -9.568 14.712 21.352 1.00 90.06 195 PHE A N 1
ATOM 1533 C CA . PHE A 1 195 ? -8.308 14.534 20.628 1.00 90.06 195 PHE A CA 1
ATOM 1534 C C . PHE A 1 195 ? -7.126 15.143 21.407 1.00 90.06 195 PHE A C 1
ATOM 1536 O O . PHE A 1 195 ? -7.346 16.088 22.173 1.00 90.06 195 PHE A O 1
ATOM 1543 N N . PRO A 1 196 ? -5.887 14.648 21.212 1.00 92.50 196 PRO A N 1
ATOM 1544 C CA . PRO A 1 196 ? -5.519 13.474 20.410 1.00 92.50 196 PRO A CA 1
ATOM 1545 C C . PRO A 1 196 ? -6.038 12.154 20.999 1.00 92.50 196 PRO A C 1
ATOM 1547 O O . PRO A 1 196 ? -6.062 11.992 22.218 1.00 92.50 196 PRO A O 1
ATOM 1550 N N . VAL A 1 197 ? -6.383 11.194 20.135 1.00 94.50 197 VAL A N 1
ATOM 1551 C CA . VAL A 1 197 ? -6.600 9.792 20.537 1.00 94.50 197 VAL A CA 1
ATOM 1552 C C . VAL A 1 197 ? -5.312 9.023 20.282 1.00 94.50 197 VAL A C 1
ATOM 1554 O O . VAL A 1 197 ? -4.821 8.991 19.153 1.00 94.50 197 VAL A O 1
ATOM 1557 N N . ASN A 1 198 ? -4.769 8.398 21.326 1.00 96.94 198 ASN A N 1
ATOM 1558 C CA . ASN A 1 198 ? -3.540 7.614 21.231 1.00 96.94 198 ASN A CA 1
ATOM 1559 C C . ASN A 1 198 ? -3.867 6.118 21.186 1.00 96.94 198 ASN A C 1
ATOM 1561 O O . ASN A 1 198 ? -4.645 5.627 22.003 1.00 96.94 198 ASN A O 1
ATOM 1565 N N . ILE A 1 199 ? -3.237 5.393 20.262 1.00 97.94 199 ILE A N 1
ATOM 1566 C CA . ILE A 1 199 ? -3.301 3.932 20.162 1.00 97.94 199 ILE A CA 1
ATOM 1567 C C . ILE A 1 199 ? -1.867 3.412 20.173 1.00 97.94 199 ILE A C 1
ATOM 1569 O O . ILE A 1 199 ? -1.114 3.640 19.227 1.00 97.94 199 ILE A O 1
ATOM 1573 N N . ARG A 1 200 ? -1.452 2.737 21.250 1.00 98.25 200 ARG A N 1
ATOM 1574 C CA . ARG A 1 200 ? -0.034 2.370 21.433 1.00 98.25 200 ARG A CA 1
ATOM 1575 C C . ARG A 1 200 ? 0.402 1.263 20.487 1.00 98.25 200 ARG A C 1
ATOM 1577 O O . ARG A 1 200 ? 1.528 1.298 20.000 1.00 98.25 200 ARG A O 1
ATOM 1584 N N . LYS A 1 201 ? -0.483 0.306 20.197 1.00 98.62 201 LYS A N 1
ATOM 1585 C CA . LYS A 1 201 ? -0.190 -0.802 19.288 1.00 98.62 201 LYS A CA 1
ATOM 1586 C C . LYS A 1 201 ? -1.436 -1.314 18.578 1.00 98.62 201 LYS A C 1
ATOM 1588 O O . LYS A 1 201 ? -2.449 -1.577 19.214 1.00 98.62 201 LYS A O 1
ATOM 1593 N N . VAL A 1 202 ? -1.332 -1.542 17.276 1.00 98.75 202 VAL A N 1
ATOM 1594 C CA . VAL A 1 202 ? -2.313 -2.296 16.489 1.00 98.75 202 VAL A CA 1
ATOM 1595 C C . VAL A 1 202 ? -1.591 -3.456 15.825 1.00 98.75 202 VAL A C 1
ATOM 1597 O O . VAL A 1 202 ? -0.544 -3.261 15.215 1.00 98.75 202 VAL A O 1
ATOM 1600 N N . THR A 1 203 ? -2.130 -4.663 15.957 1.00 98.81 203 THR A N 1
ATOM 1601 C CA . THR A 1 203 ? -1.607 -5.870 15.313 1.00 98.81 203 THR A CA 1
ATOM 1602 C C . THR A 1 203 ? -2.694 -6.496 14.451 1.00 98.81 203 THR A C 1
ATOM 1604 O O . THR A 1 203 ? -3.775 -6.792 14.950 1.00 98.81 203 THR A O 1
ATOM 1607 N N . LEU A 1 204 ? -2.395 -6.720 13.176 1.00 98.88 204 LEU A N 1
ATOM 1608 C CA . LEU A 1 204 ? -3.199 -7.495 12.236 1.00 98.88 204 LEU A CA 1
ATOM 1609 C C . LEU A 1 204 ? -2.463 -8.800 11.940 1.00 98.88 204 LEU A C 1
ATOM 1611 O O . LEU A 1 204 ? -1.253 -8.767 11.698 1.00 98.88 204 LEU A O 1
ATOM 1615 N N . ARG A 1 205 ? -3.167 -9.933 11.955 1.00 98.62 205 ARG A N 1
ATOM 1616 C CA . ARG A 1 205 ? -2.564 -11.247 11.703 1.00 98.62 205 ARG A CA 1
ATOM 1617 C C . ARG A 1 205 ? -3.332 -12.050 10.667 1.00 98.62 205 ARG A C 1
ATOM 1619 O O . ARG A 1 205 ? -4.562 -11.996 10.633 1.00 98.62 205 ARG A O 1
ATOM 1626 N N . ASN A 1 206 ? -2.594 -12.825 9.873 1.00 98.38 206 ASN A N 1
ATOM 1627 C CA . ASN A 1 206 ? -3.114 -13.895 9.015 1.00 98.38 206 ASN A CA 1
ATOM 1628 C C . ASN A 1 206 ? -4.318 -13.480 8.151 1.00 98.38 206 ASN A C 1
ATOM 1630 O O . ASN A 1 206 ? -5.331 -14.179 8.122 1.00 98.38 206 ASN A O 1
ATOM 1634 N N . SER A 1 207 ? -4.259 -12.295 7.544 1.00 98.62 207 SER A N 1
ATOM 1635 C CA . SER A 1 207 ? -5.427 -11.674 6.913 1.00 98.62 207 SER A CA 1
ATOM 1636 C C . SER A 1 207 ? -5.339 -11.645 5.388 1.00 98.62 207 SER A C 1
ATOM 1638 O O . SER A 1 207 ? -4.292 -11.332 4.837 1.00 98.62 207 SER A O 1
ATOM 1640 N N . ASP A 1 208 ? -6.452 -11.895 4.706 1.00 98.56 208 ASP A N 1
ATOM 1641 C CA . ASP A 1 208 ? -6.573 -11.832 3.249 1.00 98.56 208 ASP A CA 1
ATOM 1642 C C . ASP A 1 208 ? -7.518 -10.683 2.882 1.00 98.56 208 ASP A C 1
ATOM 1644 O O . ASP A 1 208 ? -8.739 -10.788 3.019 1.00 98.56 208 ASP A O 1
ATOM 1648 N N . ILE A 1 209 ? -6.962 -9.550 2.456 1.00 98.31 209 ILE A N 1
ATOM 1649 C CA . ILE A 1 209 ? -7.728 -8.312 2.255 1.00 98.31 209 ILE A CA 1
ATOM 1650 C C . ILE A 1 209 ? -7.606 -7.863 0.807 1.00 98.31 209 ILE A C 1
ATOM 1652 O O . ILE A 1 209 ? -6.502 -7.722 0.285 1.00 98.31 209 ILE A O 1
ATOM 1656 N N . THR A 1 210 ? -8.744 -7.576 0.178 1.00 98.44 210 THR A N 1
ATOM 1657 C CA . THR A 1 210 ? -8.814 -6.924 -1.133 1.00 98.44 210 THR A CA 1
ATOM 1658 C C . THR A 1 210 ? -9.349 -5.505 -0.996 1.00 98.44 210 THR A C 1
ATOM 1660 O O . THR A 1 210 ? -10.435 -5.303 -0.469 1.00 98.44 210 THR A O 1
ATOM 1663 N N . TYR A 1 211 ? -8.626 -4.510 -1.499 1.00 97.56 211 TYR A N 1
ATOM 1664 C CA . TYR A 1 211 ? -9.113 -3.143 -1.658 1.00 97.56 211 TYR A CA 1
ATOM 1665 C C . TYR A 1 211 ? -9.391 -2.871 -3.134 1.00 97.56 211 TYR A C 1
ATOM 1667 O O . TYR A 1 211 ? -8.480 -2.962 -3.952 1.00 97.56 211 TYR A O 1
ATOM 1675 N N . ASP A 1 212 ? -10.624 -2.525 -3.487 1.00 95.38 212 ASP A N 1
ATOM 1676 C CA . ASP A 1 212 ? -11.009 -2.212 -4.862 1.00 95.38 212 ASP A CA 1
ATOM 1677 C C . ASP A 1 212 ? -11.427 -0.749 -4.993 1.00 95.38 212 ASP A C 1
ATOM 1679 O O . ASP A 1 212 ? -12.377 -0.282 -4.358 1.00 95.38 212 ASP A O 1
ATOM 1683 N N . LYS A 1 213 ? -10.724 -0.026 -5.864 1.00 93.38 213 LYS A N 1
ATOM 1684 C CA . LYS A 1 213 ? -11.094 1.315 -6.301 1.00 93.38 213 LYS A CA 1
ATOM 1685 C C . LYS A 1 213 ? -11.120 1.354 -7.822 1.00 93.38 213 LYS A C 1
ATOM 1687 O O . LYS A 1 213 ? -10.110 1.088 -8.461 1.00 93.38 213 LYS A O 1
ATOM 1692 N N . ASN A 1 214 ? -12.246 1.775 -8.397 1.00 91.38 214 ASN A N 1
ATOM 1693 C CA . ASN A 1 214 ? -12.434 1.890 -9.849 1.00 91.38 214 ASN A CA 1
ATOM 1694 C C . ASN A 1 214 ? -12.216 0.567 -10.611 1.00 91.38 214 ASN A C 1
ATOM 1696 O O . ASN A 1 214 ? -11.670 0.586 -11.715 1.00 91.38 214 ASN A O 1
ATOM 1700 N N . ASN A 1 215 ? -12.641 -0.567 -10.036 1.00 92.00 215 ASN A N 1
ATOM 1701 C CA . ASN A 1 215 ? -12.456 -1.906 -10.608 1.00 92.00 215 ASN A CA 1
ATOM 1702 C C . ASN A 1 215 ? -10.965 -2.256 -10.798 1.00 92.00 215 ASN A C 1
ATOM 1704 O O . ASN A 1 215 ? -10.563 -2.866 -11.792 1.00 92.00 215 ASN A O 1
ATOM 1708 N N . GLN A 1 216 ? -10.141 -1.810 -9.849 1.00 95.62 216 GLN A N 1
ATOM 1709 C CA . GLN A 1 216 ? -8.705 -2.073 -9.778 1.00 95.62 216 GLN A CA 1
ATOM 1710 C C . GLN A 1 216 ? -8.396 -2.714 -8.422 1.00 95.62 216 GLN A C 1
ATOM 1712 O O . GLN A 1 216 ? -7.895 -2.041 -7.516 1.00 95.62 216 GLN A O 1
ATOM 1717 N N . PRO A 1 217 ? -8.757 -3.999 -8.238 1.00 97.12 217 PRO A N 1
ATOM 1718 C CA . PRO A 1 217 ? -8.565 -4.686 -6.972 1.00 97.12 217 PRO A CA 1
ATOM 1719 C C . PRO A 1 217 ? -7.076 -4.849 -6.660 1.00 97.12 217 PRO A C 1
ATOM 1721 O O . PRO A 1 217 ? -6.284 -5.272 -7.508 1.00 97.12 217 PRO A O 1
ATOM 1724 N N . PHE A 1 218 ? -6.728 -4.534 -5.417 1.00 98.06 218 PHE A N 1
ATOM 1725 C CA . PHE A 1 218 ? -5.445 -4.781 -4.781 1.00 98.06 218 PHE A CA 1
ATOM 1726 C C . PHE A 1 218 ? -5.637 -5.763 -3.625 1.00 98.06 218 PHE A C 1
ATOM 1728 O O . PHE A 1 218 ? -6.237 -5.415 -2.611 1.00 98.06 218 PHE A O 1
ATOM 1735 N N . THR A 1 219 ? -5.139 -6.983 -3.779 1.00 98.25 219 THR A N 1
ATOM 1736 C CA . THR A 1 219 ? -5.253 -8.065 -2.798 1.00 98.25 219 THR A CA 1
ATOM 1737 C C . THR A 1 219 ? -3.910 -8.300 -2.123 1.00 98.25 219 THR A C 1
ATOM 1739 O O . THR A 1 219 ? -2.895 -8.410 -2.808 1.00 98.25 219 THR A O 1
ATOM 1742 N N . LEU A 1 220 ? -3.919 -8.423 -0.798 1.00 98.25 220 LEU A N 1
ATOM 1743 C CA . LEU A 1 220 ? -2.799 -8.877 0.025 1.00 98.25 220 LEU A CA 1
ATOM 1744 C C . LEU A 1 220 ? -3.208 -10.175 0.717 1.00 98.25 220 LEU A C 1
ATOM 1746 O O . LEU A 1 220 ? -4.221 -10.191 1.415 1.00 98.25 220 LEU A O 1
ATOM 1750 N N . ASN A 1 221 ? -2.422 -11.234 0.529 1.00 98.25 221 ASN A N 1
ATOM 1751 C CA . ASN A 1 221 ? -2.678 -12.542 1.135 1.00 98.25 221 ASN A CA 1
ATOM 1752 C C . ASN A 1 221 ? -1.722 -12.788 2.307 1.00 98.25 221 ASN A C 1
ATOM 1754 O O . ASN A 1 221 ? -0.551 -12.390 2.254 1.00 98.25 221 ASN A O 1
ATOM 1758 N N . ASN A 1 222 ? -2.217 -13.436 3.361 1.00 98.19 222 ASN A N 1
ATOM 1759 C CA . ASN A 1 222 ? -1.496 -13.642 4.620 1.00 98.19 222 ASN A CA 1
ATOM 1760 C C . ASN A 1 222 ? -0.833 -12.349 5.145 1.00 98.19 222 ASN A C 1
ATOM 1762 O O . ASN A 1 222 ? 0.336 -12.299 5.540 1.00 98.19 222 ASN A O 1
ATOM 1766 N N . LEU A 1 223 ? -1.587 -11.255 5.091 1.00 98.62 223 LEU A N 1
ATOM 1767 C CA . LEU A 1 223 ? -1.191 -9.950 5.581 1.00 98.62 223 LEU A CA 1
ATOM 1768 C C . LEU A 1 223 ? -1.026 -9.995 7.100 1.00 98.62 223 LEU A C 1
ATOM 1770 O O . LEU A 1 223 ? -1.956 -10.310 7.848 1.00 98.62 223 LEU A O 1
ATOM 1774 N N . ASN A 1 224 ? 0.162 -9.610 7.542 1.00 98.81 224 ASN A N 1
ATOM 1775 C CA . ASN A 1 224 ? 0.492 -9.367 8.931 1.00 98.81 224 ASN A CA 1
ATOM 1776 C C . ASN A 1 224 ? 1.020 -7.938 9.044 1.00 98.81 224 ASN A C 1
ATOM 1778 O O . ASN A 1 224 ? 1.867 -7.515 8.257 1.00 98.81 224 ASN A O 1
ATOM 1782 N N . ALA A 1 225 ? 0.520 -7.180 10.013 1.00 98.56 225 ALA A N 1
ATOM 1783 C CA . ALA A 1 225 ? 0.969 -5.816 10.239 1.00 98.56 225 ALA A CA 1
ATOM 1784 C C . ALA A 1 225 ? 1.068 -5.517 11.730 1.00 98.56 225 ALA A C 1
ATOM 1786 O O . ALA A 1 225 ? 0.233 -5.949 12.520 1.00 98.56 225 ALA A O 1
ATOM 1787 N N . THR A 1 226 ? 2.082 -4.757 12.124 1.00 98.69 226 THR A N 1
ATOM 1788 C CA . THR A 1 226 ? 2.166 -4.150 13.453 1.00 98.69 226 THR A CA 1
ATOM 1789 C C . THR A 1 226 ? 2.391 -2.663 13.278 1.00 98.69 226 THR A C 1
ATOM 1791 O O . THR A 1 226 ? 3.308 -2.266 12.572 1.00 98.69 226 THR A O 1
ATOM 1794 N N . ILE A 1 227 ? 1.570 -1.842 13.917 1.00 98.19 227 ILE A N 1
ATOM 1795 C CA . ILE A 1 227 ? 1.687 -0.385 13.907 1.00 98.19 227 ILE A CA 1
ATOM 1796 C C . ILE A 1 227 ? 1.819 0.061 15.358 1.00 98.19 227 ILE A C 1
ATOM 1798 O O . ILE A 1 227 ? 0.988 -0.317 16.185 1.00 98.19 227 ILE A O 1
ATOM 1802 N N . ASN A 1 228 ? 2.853 0.836 15.674 1.00 97.94 228 ASN A N 1
ATOM 1803 C CA . ASN A 1 228 ? 3.091 1.341 17.023 1.00 97.94 228 ASN A CA 1
ATOM 1804 C C . ASN A 1 228 ? 2.954 2.862 17.068 1.00 97.94 228 ASN A C 1
ATOM 1806 O O . ASN A 1 228 ? 3.341 3.562 16.127 1.00 97.94 228 ASN A O 1
ATOM 1810 N N . ASP A 1 229 ? 2.451 3.345 18.202 1.00 96.75 229 ASP A N 1
ATOM 1811 C CA . ASP A 1 229 ? 2.255 4.758 18.517 1.00 96.75 229 ASP A CA 1
ATOM 1812 C C . ASP A 1 229 ? 1.491 5.502 17.405 1.00 96.75 229 ASP A C 1
ATOM 1814 O O . ASP A 1 229 ? 2.033 6.362 16.706 1.00 96.75 229 ASP A O 1
ATOM 1818 N N . ILE A 1 230 ? 0.213 5.149 17.238 1.00 96.62 230 ILE A N 1
ATOM 1819 C CA . ILE A 1 230 ? -0.720 5.874 16.375 1.00 96.62 230 ILE A CA 1
ATOM 1820 C C . ILE A 1 230 ? -1.305 7.039 17.167 1.00 96.62 230 ILE A C 1
ATOM 1822 O O . ILE A 1 230 ? -1.820 6.854 18.273 1.00 96.62 230 ILE A O 1
ATOM 1826 N N . GLN A 1 231 ? -1.284 8.226 16.576 1.00 95.00 231 GLN A N 1
ATOM 1827 C CA . GLN A 1 231 ? -1.960 9.400 17.105 1.00 95.00 231 GLN A CA 1
ATOM 1828 C C . GLN A 1 231 ? -2.988 9.898 16.096 1.00 95.00 231 GLN A C 1
ATOM 1830 O O . GLN A 1 231 ? -2.642 10.279 14.978 1.00 95.00 231 GLN A O 1
ATOM 1835 N N . LEU A 1 232 ? -4.253 9.912 16.502 1.00 92.69 232 LEU A N 1
ATOM 1836 C CA . LEU A 1 232 ? -5.335 10.504 15.729 1.00 92.69 232 LEU A CA 1
ATOM 1837 C C . LEU A 1 232 ? -5.580 11.921 16.238 1.00 92.69 232 LEU A C 1
ATOM 1839 O O . LEU A 1 232 ? -5.727 12.128 17.442 1.00 92.69 232 LEU A O 1
ATOM 1843 N N . ASN A 1 233 ? -5.650 12.880 15.323 1.00 90.38 233 ASN A N 1
ATOM 1844 C CA . ASN A 1 233 ? -5.939 14.286 15.596 1.00 90.38 233 ASN A CA 1
ATOM 1845 C C . ASN A 1 233 ? -7.129 14.747 14.747 1.00 90.38 233 ASN A C 1
ATOM 1847 O O . ASN A 1 233 ? -7.274 14.303 13.605 1.00 90.38 233 ASN A O 1
ATOM 1851 N N . SER A 1 234 ? -7.960 15.654 15.268 1.00 86.75 234 SER A N 1
ATOM 1852 C CA . SER A 1 234 ? -9.009 16.277 14.447 1.00 86.75 234 SER A CA 1
ATOM 1853 C C . SER A 1 234 ? -8.388 17.169 13.371 1.00 86.75 234 SER A C 1
ATOM 1855 O O . SER A 1 234 ? -7.334 17.771 13.592 1.00 86.75 234 SER A O 1
ATOM 1857 N N . LYS A 1 235 ? -9.036 17.266 12.207 1.00 81.69 235 LYS A N 1
ATOM 1858 C CA . LYS A 1 235 ? -8.710 18.276 11.194 1.00 81.69 235 LYS A CA 1
ATOM 1859 C C . LYS A 1 235 ? -9.587 19.503 11.421 1.00 81.69 235 LYS A C 1
ATOM 1861 O O . LYS A 1 235 ? -10.770 19.483 11.102 1.00 81.69 235 LYS A O 1
ATOM 1866 N N . GLU A 1 236 ? -9.005 20.585 11.932 1.00 73.69 236 GLU A N 1
ATOM 1867 C CA . GLU A 1 236 ? -9.752 21.829 12.141 1.00 73.69 236 GLU A CA 1
ATOM 1868 C C . GLU A 1 236 ? -10.373 22.332 10.825 1.00 73.69 236 GLU A C 1
ATOM 1870 O O . GLU A 1 236 ? -9.695 22.499 9.806 1.00 73.69 236 GLU A O 1
ATOM 1875 N N . GLY A 1 237 ? -11.691 22.546 10.836 1.00 67.38 237 GLY A N 1
ATOM 1876 C CA . GLY A 1 237 ? -12.435 23.129 9.715 1.00 67.38 237 GLY A CA 1
ATOM 1877 C C . GLY A 1 237 ? -12.544 22.262 8.452 1.00 67.38 237 GLY A C 1
ATOM 1878 O O . GLY A 1 237 ? -13.044 22.754 7.437 1.00 67.38 237 GLY A O 1
ATOM 1879 N N . LYS A 1 238 ? -12.104 20.993 8.472 1.00 67.62 238 LYS A N 1
ATOM 1880 C CA . LYS A 1 238 ? -12.215 20.061 7.336 1.00 67.62 238 LYS A CA 1
ATOM 1881 C C . LYS A 1 238 ? -12.677 18.678 7.802 1.00 67.62 238 LYS A C 1
ATOM 1883 O O . LYS A 1 238 ? -12.221 18.216 8.841 1.00 67.62 238 LYS A O 1
ATOM 1888 N N . PRO A 1 239 ? -13.505 17.967 7.021 1.00 65.19 239 PRO A N 1
ATOM 1889 C CA . PRO A 1 239 ? -13.850 16.591 7.349 1.00 65.19 239 PRO A CA 1
ATOM 1890 C C . PRO A 1 239 ? -12.596 15.699 7.339 1.00 65.19 239 PRO A C 1
ATOM 1892 O O . PRO A 1 239 ? -11.767 15.775 6.426 1.00 65.19 239 PRO A O 1
ATOM 1895 N N . GLY A 1 240 ? -12.474 14.835 8.348 1.00 71.56 240 GLY A N 1
ATOM 1896 C CA . GLY A 1 240 ? -11.429 13.815 8.454 1.00 71.56 240 GLY A CA 1
ATOM 1897 C C . GLY A 1 240 ? -10.572 13.916 9.717 1.00 71.56 240 GLY A C 1
ATOM 1898 O O . GLY A 1 240 ? -10.794 14.751 10.588 1.00 71.56 240 GLY A O 1
ATOM 1899 N N . MET A 1 241 ? -9.574 13.037 9.808 1.00 81.38 241 MET A N 1
ATOM 1900 C CA . MET A 1 241 ? -8.589 13.010 10.891 1.00 81.38 241 MET A CA 1
ATOM 1901 C C . MET A 1 241 ? -7.174 13.034 10.313 1.00 81.38 241 MET A C 1
ATOM 1903 O O . MET A 1 241 ? -6.935 12.552 9.203 1.00 81.38 241 MET A O 1
ATOM 1907 N N . ASN A 1 242 ? -6.241 13.581 11.083 1.00 85.88 242 ASN A N 1
ATOM 1908 C CA . ASN A 1 242 ? -4.812 13.420 10.871 1.00 85.88 242 ASN A CA 1
ATOM 1909 C C . ASN A 1 242 ? -4.311 12.185 11.607 1.00 85.88 242 ASN A C 1
ATOM 1911 O O . ASN A 1 242 ? -4.660 11.978 12.766 1.00 85.88 242 ASN A O 1
ATOM 1915 N N . VAL A 1 243 ? -3.495 11.380 10.927 1.00 90.38 243 VAL A N 1
ATOM 1916 C CA . VAL A 1 243 ? -2.957 10.127 11.460 1.00 90.38 243 VAL A CA 1
ATOM 1917 C C . VAL A 1 243 ? -1.439 10.237 11.518 1.00 90.38 243 VAL A C 1
ATOM 1919 O O . VAL A 1 243 ? -0.770 10.257 10.488 1.00 90.38 243 VAL A O 1
ATOM 1922 N N . GLY A 1 244 ? -0.899 10.321 12.730 1.00 91.44 244 GLY A N 1
ATOM 1923 C CA . GLY A 1 244 ? 0.525 10.155 12.994 1.00 91.44 244 GLY A CA 1
ATOM 1924 C C . GLY A 1 244 ? 0.833 8.692 13.296 1.00 91.44 244 GLY A C 1
ATOM 1925 O O . GLY A 1 244 ? 0.101 8.063 14.056 1.00 91.44 244 GLY A O 1
ATOM 1926 N N . ILE A 1 245 ? 1.902 8.155 12.709 1.00 93.81 245 ILE A N 1
ATOM 1927 C CA . ILE A 1 245 ? 2.406 6.799 12.970 1.00 93.81 245 ILE A CA 1
ATOM 1928 C C . ILE A 1 245 ? 3.907 6.899 13.213 1.00 93.81 245 ILE A C 1
ATOM 1930 O O . ILE A 1 245 ? 4.622 7.463 12.386 1.00 93.81 245 ILE A O 1
ATOM 1934 N N . LYS A 1 246 ? 4.395 6.340 14.324 1.00 93.94 246 LYS A N 1
ATOM 1935 C CA . LYS A 1 246 ? 5.830 6.352 14.642 1.00 93.94 246 LYS A CA 1
ATOM 1936 C C . LYS A 1 246 ? 6.598 5.230 13.955 1.00 93.94 246 LYS A C 1
ATOM 1938 O O . LYS A 1 246 ? 7.670 5.462 13.406 1.00 93.94 246 LYS A O 1
ATOM 1943 N N . SER A 1 247 ? 6.086 4.004 14.032 1.00 95.75 247 SER A N 1
ATOM 1944 C CA . SER A 1 247 ? 6.716 2.845 13.403 1.00 95.75 247 SER A CA 1
ATOM 1945 C C . SER A 1 247 ? 5.684 1.819 12.982 1.00 95.75 247 SER A C 1
ATOM 1947 O O . SER A 1 247 ? 4.605 1.707 13.569 1.00 95.75 247 SER A O 1
ATOM 1949 N N . TYR A 1 248 ? 6.028 1.061 11.950 1.00 97.44 248 TYR A N 1
ATOM 1950 C CA . TYR A 1 248 ? 5.186 -0.014 11.467 1.00 97.44 248 TYR A CA 1
ATOM 1951 C C . TYR A 1 248 ? 6.023 -1.099 10.805 1.00 97.44 248 TYR A C 1
ATOM 1953 O O . TYR A 1 248 ? 7.119 -0.851 10.313 1.00 97.44 248 TYR A O 1
ATOM 1961 N N . THR A 1 249 ? 5.472 -2.301 10.764 1.00 98.19 249 THR A N 1
ATOM 1962 C CA . THR A 1 249 ? 5.952 -3.403 9.943 1.00 98.19 249 THR A CA 1
ATOM 1963 C C . THR A 1 249 ? 4.760 -4.011 9.228 1.00 98.19 249 THR A C 1
ATOM 1965 O O . THR A 1 249 ? 3.689 -4.168 9.814 1.00 98.19 249 THR A O 1
ATOM 1968 N N . VAL A 1 250 ? 4.930 -4.334 7.953 1.00 98.25 250 VAL A N 1
ATOM 1969 C CA . VAL A 1 250 ? 3.931 -5.010 7.128 1.00 98.25 250 VAL A CA 1
ATOM 1970 C C . VAL A 1 250 ? 4.620 -6.146 6.396 1.00 98.25 250 VAL A C 1
ATOM 1972 O O . VAL A 1 250 ? 5.674 -5.946 5.791 1.00 98.25 250 VAL A O 1
ATOM 1975 N N . THR A 1 251 ? 4.022 -7.329 6.439 1.00 98.69 251 THR A N 1
ATOM 1976 C CA . THR A 1 251 ? 4.437 -8.483 5.646 1.00 98.69 251 THR A CA 1
ATOM 1977 C C . THR A 1 251 ? 3.235 -9.129 4.985 1.00 98.69 251 THR A C 1
ATOM 1979 O O . THR A 1 251 ? 2.155 -9.180 5.567 1.00 98.69 251 THR A O 1
ATOM 1982 N N . SER A 1 252 ? 3.423 -9.647 3.783 1.00 98.56 252 SER A N 1
ATOM 1983 C CA . SER A 1 252 ? 2.416 -10.423 3.066 1.00 98.56 252 SER A CA 1
ATOM 1984 C C . SER A 1 252 ? 3.121 -11.456 2.196 1.00 98.56 252 SER A C 1
ATOM 1986 O O . SER A 1 252 ? 4.208 -11.186 1.680 1.00 98.56 252 SER A O 1
ATOM 1988 N N . ASP A 1 253 ? 2.515 -12.629 2.036 1.00 98.31 253 ASP A N 1
ATOM 1989 C CA . ASP A 1 253 ? 3.097 -13.707 1.229 1.00 98.31 253 ASP A CA 1
ATOM 1990 C C . ASP A 1 253 ? 3.092 -13.363 -0.258 1.00 98.31 253 ASP A C 1
ATOM 1992 O O . ASP A 1 253 ? 3.959 -13.809 -1.008 1.00 98.31 253 ASP A O 1
ATOM 1996 N N . ASN A 1 254 ? 2.094 -12.594 -0.688 1.00 98.00 254 ASN A N 1
ATOM 1997 C CA . ASN A 1 254 ? 1.987 -12.078 -2.040 1.00 98.00 254 ASN A CA 1
ATOM 1998 C C . ASN A 1 254 ? 0.980 -10.932 -2.110 1.00 98.00 254 ASN A C 1
ATOM 2000 O O . ASN A 1 254 ? 0.027 -10.869 -1.328 1.00 98.00 254 ASN A O 1
ATOM 2004 N N . PHE A 1 255 ? 1.156 -10.077 -3.116 1.00 97.00 255 PHE A N 1
ATOM 2005 C CA . PHE A 1 255 ? 0.114 -9.147 -3.528 1.00 97.00 255 PHE A CA 1
ATOM 2006 C C . PHE A 1 255 ? -0.313 -9.390 -4.969 1.00 97.00 255 PHE A C 1
ATOM 2008 O O . PHE A 1 255 ? 0.465 -9.866 -5.799 1.00 97.00 255 PHE A O 1
ATOM 2015 N N . ILE A 1 256 ? -1.547 -9.002 -5.279 1.00 98.25 256 ILE A N 1
ATOM 2016 C CA . ILE A 1 256 ? -2.108 -9.002 -6.628 1.00 98.25 256 ILE A CA 1
ATOM 2017 C C . ILE A 1 256 ? -2.742 -7.636 -6.860 1.00 98.25 256 ILE A C 1
ATOM 2019 O O . ILE A 1 256 ? -3.573 -7.202 -6.074 1.00 98.25 256 ILE A O 1
ATOM 2023 N N . TYR A 1 257 ? -2.380 -6.964 -7.946 1.00 98.25 257 TYR A N 1
ATOM 2024 C CA . TYR A 1 257 ? -3.014 -5.725 -8.379 1.00 98.25 257 TYR A CA 1
ATOM 2025 C C . TYR A 1 257 ? -3.459 -5.850 -9.829 1.00 98.25 257 TYR A C 1
ATOM 2027 O O . TYR A 1 257 ? -2.681 -6.262 -10.692 1.00 98.25 257 TYR A O 1
ATOM 2035 N N . LYS A 1 258 ? -4.711 -5.507 -10.117 1.00 97.50 258 LYS A N 1
ATOM 2036 C CA . LYS A 1 258 ? -5.259 -5.575 -11.473 1.00 97.50 258 LYS A CA 1
ATOM 2037 C C . LYS A 1 258 ? -5.631 -4.181 -11.963 1.00 97.50 258 LYS A C 1
ATOM 2039 O O . LYS A 1 258 ? -6.273 -3.418 -11.259 1.00 97.50 258 LYS A O 1
ATOM 2044 N N . THR A 1 259 ? -5.255 -3.876 -13.197 1.00 95.69 259 THR A N 1
ATOM 2045 C CA . THR A 1 259 ? -5.706 -2.693 -13.944 1.00 95.69 259 THR A CA 1
ATOM 2046 C C . THR A 1 259 ? -6.492 -3.142 -15.177 1.00 95.69 259 THR A C 1
ATOM 2048 O O . THR A 1 259 ? -6.696 -4.338 -15.384 1.00 95.69 259 THR A O 1
ATOM 2051 N N . GLN A 1 260 ? -6.895 -2.204 -16.037 1.00 92.12 260 GLN A N 1
ATOM 2052 C CA . GLN A 1 260 ? -7.528 -2.534 -17.317 1.00 92.12 260 GLN A CA 1
ATOM 2053 C C . GLN A 1 260 ? -6.649 -3.443 -18.196 1.00 92.12 260 GLN A C 1
ATOM 2055 O O . GLN A 1 260 ? -7.163 -4.370 -18.813 1.00 92.12 260 GLN A O 1
ATOM 2060 N N . PHE A 1 261 ? -5.337 -3.186 -18.247 1.00 95.06 261 PHE A N 1
ATOM 2061 C CA . PHE A 1 261 ? -4.426 -3.872 -19.171 1.00 95.06 261 PHE A CA 1
ATOM 2062 C C . PHE A 1 261 ? -3.469 -4.846 -18.500 1.00 95.06 261 PHE A C 1
ATOM 2064 O O . PHE A 1 261 ? -2.944 -5.720 -19.180 1.00 95.06 261 PHE A O 1
ATOM 2071 N N . TYR A 1 262 ? -3.235 -4.722 -17.195 1.00 97.81 262 TYR A N 1
ATOM 2072 C CA . TYR A 1 262 ? -2.163 -5.448 -16.521 1.00 97.81 262 TYR A CA 1
ATOM 2073 C C . TYR A 1 262 ? -2.636 -6.169 -15.270 1.00 97.81 262 TYR A C 1
ATOM 2075 O O . TYR A 1 262 ? -3.410 -5.623 -14.480 1.00 97.81 262 TYR A O 1
ATOM 2083 N N . ARG A 1 263 ? -2.086 -7.366 -15.062 1.00 98.12 263 ARG A N 1
ATOM 2084 C CA . ARG A 1 263 ? -2.046 -8.047 -13.772 1.00 98.12 263 ARG A CA 1
ATOM 2085 C C . ARG A 1 263 ? -0.635 -7.939 -13.220 1.00 98.12 263 ARG A C 1
ATOM 2087 O O . ARG A 1 263 ? 0.310 -8.425 -13.838 1.00 98.12 263 ARG A O 1
ATOM 2094 N N . MET A 1 264 ? -0.513 -7.309 -12.064 1.00 98.62 264 MET A N 1
ATOM 2095 C CA . MET A 1 264 ? 0.723 -7.211 -11.307 1.00 98.62 264 MET A CA 1
ATOM 2096 C C . MET A 1 264 ? 0.654 -8.162 -10.119 1.00 98.62 264 MET A C 1
ATOM 2098 O O . MET A 1 264 ? -0.363 -8.221 -9.430 1.00 98.62 264 MET A O 1
ATOM 2102 N N . THR A 1 265 ? 1.723 -8.901 -9.876 1.00 98.56 265 THR A N 1
ATOM 2103 C CA . THR A 1 265 ? 1.881 -9.750 -8.701 1.00 98.56 265 THR A CA 1
ATOM 2104 C C . THR A 1 265 ? 3.272 -9.601 -8.129 1.00 98.56 265 THR A C 1
ATOM 2106 O O . THR A 1 265 ? 4.216 -9.339 -8.868 1.00 98.56 265 THR A O 1
ATOM 2109 N N . ALA A 1 266 ? 3.411 -9.842 -6.838 1.00 98.25 266 ALA A N 1
ATOM 2110 C CA . ALA A 1 266 ? 4.701 -10.136 -6.235 1.00 98.25 266 ALA A CA 1
ATOM 2111 C C . ALA A 1 266 ? 4.554 -11.302 -5.268 1.00 98.25 266 ALA A C 1
ATOM 2113 O O . ALA A 1 266 ? 3.456 -11.535 -4.768 1.00 98.25 266 ALA A O 1
ATOM 2114 N N . GLY A 1 267 ? 5.651 -12.007 -5.009 1.00 97.44 267 GLY A N 1
ATOM 2115 C CA . GLY A 1 267 ? 5.762 -12.925 -3.882 1.00 97.44 267 GLY A CA 1
ATOM 2116 C C . GLY A 1 267 ? 5.892 -12.160 -2.565 1.00 97.44 267 GLY A C 1
ATOM 2117 O O . GLY A 1 267 ? 5.278 -11.106 -2.383 1.00 97.44 267 GLY A O 1
ATOM 2118 N N . ALA A 1 268 ? 6.730 -12.674 -1.662 1.00 97.62 268 ALA A N 1
ATOM 2119 C CA . ALA A 1 268 ? 6.929 -12.098 -0.340 1.00 97.62 268 ALA A CA 1
ATOM 2120 C C . ALA A 1 268 ? 7.181 -10.585 -0.418 1.00 97.62 268 ALA A C 1
ATOM 2122 O O . ALA A 1 268 ? 8.093 -10.122 -1.118 1.00 97.62 268 ALA A O 1
ATOM 2123 N N . PHE A 1 269 ? 6.352 -9.849 0.316 1.00 96.88 269 PHE A N 1
ATOM 2124 C CA . PHE A 1 269 ? 6.400 -8.409 0.500 1.00 96.88 269 PHE A CA 1
ATOM 2125 C C . PHE A 1 269 ? 6.701 -8.117 1.964 1.00 96.88 269 PHE A C 1
ATOM 2127 O O . PHE A 1 269 ? 6.020 -8.627 2.854 1.00 96.88 269 PHE A O 1
ATOM 2134 N N . LYS A 1 270 ? 7.698 -7.272 2.218 1.00 98.25 270 LYS A N 1
ATOM 2135 C CA . LYS A 1 270 ? 8.006 -6.739 3.544 1.00 98.25 270 LYS A CA 1
ATOM 2136 C C . LYS A 1 270 ? 8.283 -5.248 3.442 1.00 98.25 270 LYS A C 1
ATOM 2138 O O . LYS A 1 270 ? 9.070 -4.827 2.599 1.00 98.25 270 LYS A O 1
ATOM 2143 N N . ALA A 1 271 ? 7.677 -4.469 4.325 1.00 97.75 271 ALA A N 1
ATOM 2144 C CA . ALA A 1 271 ? 7.939 -3.045 4.450 1.00 97.75 271 ALA A CA 1
ATOM 2145 C C . ALA A 1 271 ? 7.918 -2.608 5.918 1.00 97.75 271 ALA A C 1
ATOM 2147 O O . ALA A 1 271 ? 7.126 -3.109 6.716 1.00 97.75 271 ALA A O 1
ATOM 2148 N N . ASP A 1 272 ? 8.767 -1.651 6.259 1.00 96.88 272 ASP A N 1
ATOM 2149 C CA . ASP A 1 272 ? 8.728 -0.900 7.515 1.00 96.88 272 ASP A CA 1
ATOM 2150 C C . ASP A 1 272 ? 8.986 0.589 7.228 1.00 96.88 272 ASP A C 1
ATOM 2152 O O . ASP A 1 272 ? 8.791 1.031 6.101 1.00 96.88 272 ASP A O 1
ATOM 2156 N N . GLN A 1 273 ? 9.362 1.400 8.216 1.00 93.88 273 GLN A N 1
ATOM 2157 C CA . GLN A 1 273 ? 9.653 2.827 8.007 1.00 93.88 273 GLN A CA 1
ATOM 2158 C C . GLN A 1 273 ? 10.962 3.131 7.248 1.00 93.88 273 GLN A C 1
ATOM 2160 O O . GLN A 1 273 ? 11.198 4.294 6.910 1.00 93.88 273 GLN A O 1
ATOM 2165 N N . SER A 1 274 ? 11.835 2.141 7.030 1.00 96.75 274 SER A N 1
ATOM 2166 C CA . SER A 1 274 ? 13.163 2.359 6.441 1.00 96.75 274 SER A CA 1
ATOM 2167 C C . SER A 1 274 ? 13.622 1.328 5.413 1.00 96.75 274 SER A C 1
ATOM 2169 O O . SER A 1 274 ? 14.625 1.554 4.724 1.00 96.75 274 SER A O 1
ATOM 2171 N N . SER A 1 275 ? 12.909 0.213 5.269 1.00 98.12 275 SER A N 1
ATOM 2172 C CA . SER A 1 275 ? 13.179 -0.820 4.275 1.00 98.12 275 SER A CA 1
ATOM 2173 C C . SER A 1 275 ? 11.915 -1.317 3.563 1.00 98.12 275 SER A C 1
ATOM 2175 O O . SER A 1 275 ? 10.850 -1.457 4.161 1.00 98.12 275 SER A O 1
ATOM 2177 N N . VAL A 1 276 ? 12.046 -1.592 2.263 1.00 98.38 276 VAL A N 1
ATOM 2178 C CA . VAL A 1 276 ? 11.069 -2.330 1.451 1.00 98.38 276 VAL A CA 1
ATOM 2179 C C . VAL A 1 276 ? 11.794 -3.477 0.761 1.00 98.38 276 VAL A C 1
ATOM 2181 O O . VAL A 1 276 ? 12.888 -3.300 0.225 1.00 98.38 276 VAL A O 1
ATOM 2184 N N . ASN A 1 277 ? 11.175 -4.652 0.757 1.00 98.56 277 ASN A N 1
ATOM 2185 C CA . ASN A 1 277 ? 11.631 -5.833 0.045 1.00 98.56 277 ASN A CA 1
ATOM 2186 C C . ASN A 1 277 ? 10.438 -6.476 -0.667 1.00 98.56 277 ASN A C 1
ATOM 2188 O O . ASN A 1 277 ? 9.419 -6.778 -0.044 1.00 98.56 277 ASN A O 1
ATOM 2192 N N . ILE A 1 278 ? 10.567 -6.647 -1.977 1.00 98.62 278 ILE A N 1
ATOM 2193 C CA . ILE A 1 278 ? 9.581 -7.287 -2.840 1.00 98.62 278 ILE A CA 1
ATOM 2194 C C . ILE A 1 278 ? 10.313 -8.378 -3.613 1.00 98.62 278 ILE A C 1
ATOM 2196 O O . ILE A 1 278 ? 11.318 -8.108 -4.273 1.00 98.62 278 ILE A O 1
ATOM 2200 N N . SER A 1 279 ? 9.797 -9.599 -3.563 1.00 98.62 279 SER A N 1
ATOM 2201 C CA . SER A 1 279 ? 10.318 -10.722 -4.347 1.00 98.62 279 SER A CA 1
ATOM 2202 C C . SER A 1 279 ? 9.395 -11.066 -5.513 1.00 98.62 279 SER A C 1
ATOM 2204 O O . SER A 1 279 ? 8.184 -10.870 -5.431 1.00 98.62 279 SER A O 1
ATOM 2206 N N . GLN A 1 280 ? 9.965 -11.604 -6.593 1.00 98.38 280 GLN A N 1
ATOM 2207 C CA . GLN A 1 280 ? 9.231 -12.176 -7.728 1.00 98.38 280 GLN A CA 1
ATOM 2208 C C . GLN A 1 280 ? 8.139 -11.245 -8.275 1.00 98.38 280 GLN A C 1
ATOM 2210 O O . GLN A 1 280 ? 6.990 -11.649 -8.469 1.00 98.38 280 GLN A O 1
ATOM 2215 N N . PHE A 1 281 ? 8.486 -9.975 -8.490 1.00 98.75 281 PHE A N 1
ATOM 2216 C CA . PHE A 1 281 ? 7.571 -9.022 -9.098 1.00 98.75 281 PHE A CA 1
ATOM 2217 C C . PHE A 1 281 ? 7.314 -9.411 -10.555 1.00 98.75 281 PHE A C 1
ATOM 2219 O O . PHE A 1 281 ? 8.243 -9.716 -11.302 1.00 98.75 281 PHE A O 1
ATOM 2226 N N . VAL A 1 282 ? 6.053 -9.377 -10.969 1.00 98.69 282 VAL A N 1
ATOM 2227 C CA . VAL A 1 282 ? 5.601 -9.692 -12.322 1.00 98.69 282 VAL A CA 1
ATOM 2228 C C . VAL A 1 282 ? 4.489 -8.724 -12.696 1.00 98.69 282 VAL A C 1
ATOM 2230 O O . VAL A 1 282 ? 3.511 -8.599 -11.973 1.00 98.69 282 VAL A O 1
ATOM 2233 N N . MET A 1 283 ? 4.598 -8.087 -13.851 1.00 98.56 283 MET A N 1
ATOM 2234 C CA . MET A 1 283 ? 3.569 -7.280 -14.494 1.00 98.56 283 MET A CA 1
ATOM 2235 C C . MET A 1 283 ? 3.327 -7.867 -15.881 1.00 98.56 283 MET A C 1
ATOM 2237 O O . MET A 1 283 ? 4.170 -7.756 -16.767 1.00 98.56 283 MET A O 1
ATOM 2241 N N . LYS A 1 284 ? 2.173 -8.511 -16.059 1.00 98.19 284 LYS A N 1
ATOM 2242 C CA . LYS A 1 284 ? 1.792 -9.175 -17.309 1.00 98.19 284 LYS A CA 1
ATOM 2243 C C . LYS A 1 284 ? 0.592 -8.488 -17.953 1.00 98.19 284 LYS A C 1
ATOM 2245 O O . LYS A 1 284 ? -0.367 -8.180 -17.234 1.00 98.19 284 LYS A O 1
ATOM 2250 N N . PRO A 1 285 ? 0.597 -8.293 -19.282 1.00 97.69 285 PRO A N 1
ATOM 2251 C CA . PRO A 1 285 ? -0.608 -7.954 -20.021 1.00 97.69 285 PRO A CA 1
ATOM 2252 C C . PRO A 1 285 ? -1.730 -8.965 -19.762 1.00 97.69 285 PRO A C 1
ATOM 2254 O O . PRO A 1 285 ? -1.494 -10.169 -19.694 1.00 97.69 285 PRO A O 1
ATOM 2257 N N . LEU A 1 286 ? -2.957 -8.471 -19.628 1.00 96.81 286 LEU A N 1
ATOM 2258 C CA . LEU A 1 286 ? -4.177 -9.276 -19.514 1.00 96.81 286 LEU A CA 1
ATOM 2259 C C . LEU A 1 286 ? -4.732 -9.713 -20.874 1.00 96.81 286 LEU A C 1
ATOM 2261 O O . LEU A 1 286 ? -5.634 -10.544 -20.929 1.00 96.81 286 LEU A O 1
ATOM 2265 N N . ILE A 1 287 ? -4.231 -9.114 -21.952 1.00 95.25 287 ILE A N 1
ATOM 2266 C CA . ILE A 1 287 ? -4.724 -9.266 -23.319 1.00 95.25 287 ILE A CA 1
ATOM 2267 C C . ILE A 1 287 ? -3.559 -9.526 -24.271 1.00 95.25 287 ILE A C 1
ATOM 2269 O O . ILE A 1 287 ? -2.410 -9.189 -23.972 1.00 95.25 287 ILE A O 1
ATOM 2273 N N . SER A 1 288 ? -3.852 -10.116 -25.428 1.00 94.62 288 SER A N 1
ATOM 2274 C CA . SER A 1 288 ? -2.843 -10.333 -26.467 1.00 94.62 288 SER A CA 1
ATOM 2275 C C . SER A 1 288 ? -2.420 -9.018 -27.133 1.00 94.62 288 SER A C 1
ATOM 2277 O O . SER A 1 288 ? -3.153 -8.028 -27.098 1.00 94.62 288 SER A O 1
ATOM 2279 N N . ARG A 1 289 ? -1.261 -9.014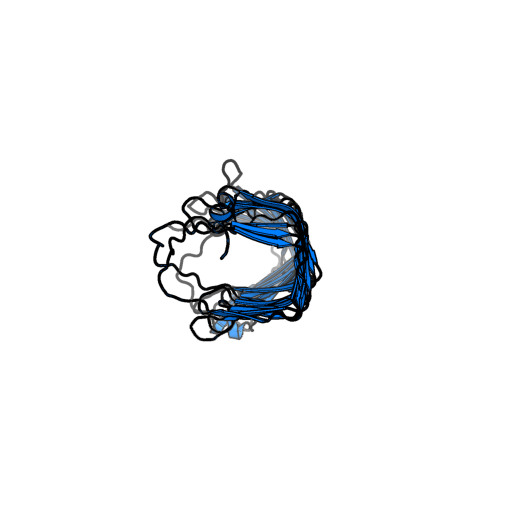 -27.811 1.00 93.62 289 ARG A N 1
ATOM 2280 C CA . ARG A 1 289 ? -0.788 -7.860 -28.603 1.00 93.62 289 ARG A CA 1
ATOM 2281 C C . ARG A 1 289 ? -1.844 -7.396 -29.617 1.00 93.62 289 ARG A C 1
ATOM 2283 O O . ARG A 1 289 ? -2.160 -6.214 -29.672 1.00 93.62 289 ARG A O 1
ATOM 2290 N N . ALA A 1 290 ? -2.470 -8.332 -30.333 1.00 91.94 290 ALA A N 1
ATOM 2291 C CA . ALA A 1 290 ? -3.518 -8.031 -31.311 1.00 91.94 290 ALA A CA 1
ATOM 2292 C C . ALA A 1 290 ? -4.775 -7.404 -30.678 1.00 91.94 290 ALA A C 1
ATOM 2294 O O . ALA A 1 290 ? -5.378 -6.504 -31.258 1.00 91.94 290 ALA A O 1
ATOM 2295 N N . GLN A 1 291 ? -5.180 -7.860 -29.488 1.00 94.62 291 GLN A N 1
ATOM 2296 C CA . GLN A 1 291 ? -6.290 -7.246 -28.752 1.00 94.62 291 GLN A CA 1
ATOM 2297 C C . GLN A 1 291 ? -5.919 -5.849 -28.252 1.00 94.62 291 GLN A C 1
ATOM 2299 O O . GLN A 1 291 ? -6.719 -4.931 -28.388 1.00 94.62 291 GLN A O 1
ATOM 2304 N N . PHE A 1 292 ? -4.706 -5.674 -27.723 1.00 94.19 292 PHE A N 1
ATOM 2305 C CA . PHE A 1 292 ? -4.219 -4.378 -27.255 1.00 94.19 292 PHE A CA 1
ATOM 2306 C C . PHE A 1 292 ? -4.230 -3.330 -28.370 1.00 94.19 292 PHE A C 1
ATOM 2308 O O . PHE A 1 292 ? -4.801 -2.262 -28.173 1.00 94.19 292 PHE A O 1
ATOM 2315 N N . ILE A 1 293 ? -3.710 -3.674 -29.553 1.00 92.12 293 ILE A N 1
ATOM 2316 C CA . ILE A 1 293 ? -3.717 -2.815 -30.749 1.00 92.12 293 ILE A CA 1
ATOM 2317 C C . ILE A 1 293 ? -5.143 -2.380 -31.118 1.00 92.12 293 ILE A C 1
ATOM 2319 O O . ILE A 1 293 ? -5.371 -1.210 -31.397 1.00 92.12 293 ILE A O 1
ATOM 2323 N N . LYS A 1 294 ? -6.126 -3.289 -31.057 1.00 92.56 294 LYS A N 1
ATOM 2324 C CA . LYS A 1 294 ? -7.540 -2.971 -31.341 1.00 92.56 294 LYS A CA 1
ATOM 2325 C C . LYS A 1 294 ? -8.206 -2.092 -30.277 1.00 92.56 294 LYS A C 1
ATOM 2327 O O . LYS A 1 294 ? -9.227 -1.475 -30.558 1.00 92.56 294 LYS A O 1
ATOM 2332 N N . MET A 1 295 ? -7.686 -2.084 -29.049 1.00 93.06 295 MET A N 1
ATOM 2333 C CA . MET A 1 295 ? -8.271 -1.359 -27.916 1.00 93.06 295 MET A CA 1
ATOM 2334 C C . MET A 1 295 ? -7.723 0.060 -27.744 1.00 93.06 295 MET A C 1
ATOM 2336 O O . MET A 1 295 ? -8.329 0.853 -27.020 1.00 93.06 295 MET A O 1
ATOM 2340 N N . ILE A 1 296 ? -6.573 0.378 -28.341 1.00 91.06 296 ILE A N 1
ATOM 2341 C CA . ILE A 1 296 ? -5.942 1.694 -28.222 1.00 91.06 296 ILE A CA 1
ATOM 2342 C C . ILE A 1 296 ? -6.272 2.560 -29.447 1.00 91.06 296 ILE A C 1
ATOM 2344 O O . ILE A 1 296 ? -6.178 2.083 -30.573 1.00 91.06 296 ILE A O 1
ATOM 2348 N N . PRO A 1 297 ? -6.652 3.835 -29.258 1.00 89.81 297 PRO A N 1
ATOM 2349 C CA . PRO A 1 297 ? -6.974 4.723 -30.377 1.00 89.81 297 PRO A CA 1
ATOM 2350 C C . PRO A 1 297 ? -5.730 5.267 -31.096 1.00 89.81 297 PRO A C 1
ATOM 2352 O O . PRO A 1 297 ? -5.834 5.720 -32.230 1.00 89.81 297 PRO A O 1
ATOM 2355 N N . VAL A 1 298 ? -4.576 5.251 -30.424 1.00 91.88 298 VAL A N 1
ATOM 2356 C CA . VAL A 1 298 ? -3.276 5.743 -30.907 1.00 91.88 298 VAL A CA 1
ATOM 2357 C C . VAL A 1 298 ? -2.159 4.834 -30.395 1.00 91.88 298 VAL A C 1
ATOM 2359 O O . VAL A 1 298 ? -2.391 4.055 -29.463 1.00 91.88 298 VAL A O 1
ATOM 2362 N N . GLU A 1 299 ? -0.959 4.938 -30.968 1.00 87.12 299 GLU A N 1
ATOM 2363 C CA . GLU A 1 299 ? 0.200 4.131 -30.568 1.00 87.12 299 GLU A CA 1
ATOM 2364 C C . GLU A 1 299 ? 0.521 4.229 -29.062 1.00 87.12 299 GLU A C 1
ATOM 2366 O O . GLU A 1 299 ? 0.631 5.307 -28.471 1.00 87.12 299 GLU A O 1
ATOM 2371 N N . ARG A 1 300 ? 0.685 3.073 -28.409 1.00 91.44 300 ARG A N 1
ATOM 2372 C CA . ARG A 1 300 ? 1.066 2.958 -26.993 1.00 91.44 300 ARG A CA 1
ATOM 2373 C C . ARG A 1 300 ? 1.932 1.727 -26.775 1.00 91.44 300 ARG A C 1
ATOM 2375 O O . ARG A 1 300 ? 1.845 0.758 -27.523 1.00 91.44 300 ARG A O 1
ATOM 2382 N N . ASP A 1 301 ? 2.709 1.761 -25.702 1.00 93.56 301 ASP A N 1
ATOM 2383 C CA . ASP A 1 301 ? 3.566 0.644 -25.315 1.00 93.56 301 ASP A CA 1
ATOM 2384 C C . ASP A 1 301 ? 2.794 -0.387 -24.498 1.00 93.56 301 ASP A C 1
ATOM 2386 O O . ASP A 1 301 ? 2.038 -0.051 -23.577 1.00 93.56 301 ASP A O 1
ATOM 2390 N N . LEU A 1 302 ? 3.045 -1.653 -24.815 1.00 96.25 302 LEU A N 1
ATOM 2391 C CA . LEU A 1 302 ? 2.654 -2.800 -24.018 1.00 96.25 302 LEU A CA 1
ATOM 2392 C C . LEU A 1 302 ? 3.873 -3.323 -23.257 1.00 96.25 302 LEU A C 1
ATOM 2394 O O . LEU A 1 302 ? 4.887 -3.668 -23.863 1.00 96.25 302 LEU A O 1
ATOM 2398 N N . TYR A 1 303 ? 3.755 -3.404 -21.935 1.00 97.44 303 TYR A N 1
ATOM 2399 C CA . TYR A 1 303 ? 4.846 -3.818 -21.055 1.00 97.44 303 TYR A CA 1
ATOM 2400 C C . TYR A 1 303 ? 4.639 -5.235 -20.521 1.00 97.44 303 TYR A C 1
ATOM 2402 O O . TYR A 1 303 ? 3.584 -5.563 -19.981 1.00 97.44 303 TYR A O 1
ATOM 2410 N N . ASP A 1 304 ? 5.675 -6.056 -20.592 1.00 98.38 304 ASP A N 1
ATOM 2411 C CA . ASP A 1 304 ? 5.756 -7.339 -19.903 1.00 98.38 304 ASP A CA 1
ATOM 2412 C C . ASP A 1 304 ? 7.047 -7.344 -19.086 1.00 98.38 304 ASP A C 1
ATOM 2414 O O . ASP A 1 304 ? 8.142 -7.339 -19.643 1.00 98.38 304 ASP A O 1
ATOM 2418 N N . ILE A 1 305 ? 6.912 -7.235 -17.765 1.00 98.56 305 ILE A N 1
ATOM 2419 C CA . ILE A 1 305 ? 8.032 -6.956 -16.866 1.00 98.56 305 ILE A CA 1
ATOM 2420 C C . ILE A 1 305 ? 8.052 -7.980 -15.742 1.00 98.56 305 ILE A C 1
ATOM 2422 O O . ILE A 1 305 ? 7.028 -8.274 -15.125 1.00 98.56 305 ILE A O 1
ATOM 2426 N N . LYS A 1 306 ? 9.238 -8.477 -15.416 1.00 98.56 306 LYS A N 1
ATOM 2427 C CA . LYS A 1 306 ? 9.510 -9.268 -14.219 1.00 98.56 306 LYS A CA 1
ATOM 2428 C C . LYS A 1 306 ? 10.728 -8.711 -13.502 1.00 98.56 306 LYS A C 1
ATOM 2430 O O . LYS A 1 306 ? 11.593 -8.128 -14.144 1.00 98.56 306 LYS A O 1
ATOM 2435 N N . ALA A 1 307 ? 10.817 -8.919 -12.195 1.00 98.56 307 ALA A N 1
ATOM 2436 C CA . ALA A 1 307 ? 12.032 -8.702 -11.421 1.00 98.56 307 ALA A CA 1
ATOM 2437 C C . ALA A 1 307 ? 12.112 -9.727 -10.289 1.00 98.56 307 ALA A C 1
ATOM 2439 O O . ALA A 1 307 ? 11.144 -9.933 -9.556 1.00 98.56 307 ALA A O 1
ATOM 2440 N N . VAL A 1 308 ? 13.275 -10.357 -10.130 1.00 98.56 308 VAL A N 1
ATOM 2441 C CA . VAL A 1 308 ? 13.490 -11.370 -9.084 1.00 98.56 308 VAL A CA 1
ATOM 2442 C C . VAL A 1 308 ? 13.409 -10.739 -7.699 1.00 98.56 308 VAL A C 1
ATOM 2444 O O . VAL A 1 308 ? 12.790 -11.302 -6.795 1.00 98.56 308 VAL A O 1
ATOM 2447 N N . GLN A 1 309 ? 14.011 -9.562 -7.533 1.00 98.56 309 GLN A N 1
ATOM 2448 C CA . GLN A 1 309 ? 14.032 -8.862 -6.259 1.00 98.56 309 GLN A CA 1
ATOM 2449 C C . GLN A 1 309 ? 14.080 -7.349 -6.457 1.00 98.56 309 GLN A C 1
ATOM 2451 O O . GLN A 1 309 ? 14.830 -6.844 -7.292 1.00 98.56 309 GLN A O 1
ATOM 2456 N N . ILE A 1 310 ? 13.302 -6.633 -5.652 1.00 98.75 310 ILE A N 1
ATOM 2457 C CA . ILE A 1 310 ? 13.351 -5.181 -5.517 1.00 98.75 310 ILE A CA 1
ATOM 2458 C C . ILE A 1 310 ? 13.575 -4.872 -4.040 1.00 98.75 310 ILE A C 1
ATOM 2460 O O . ILE A 1 310 ? 12.796 -5.297 -3.185 1.00 98.75 310 ILE A O 1
ATOM 2464 N N . THR A 1 311 ? 14.632 -4.131 -3.734 1.00 98.75 311 THR A N 1
ATOM 2465 C CA . THR A 1 311 ? 14.903 -3.622 -2.389 1.00 98.75 311 THR A CA 1
ATOM 2466 C C . THR A 1 311 ? 14.997 -2.108 -2.408 1.00 98.75 311 THR A C 1
ATOM 2468 O O . THR A 1 311 ? 15.489 -1.512 -3.365 1.00 98.75 311 THR A O 1
ATOM 2471 N N . ALA A 1 312 ? 14.522 -1.477 -1.343 1.00 98.69 312 ALA A N 1
ATOM 2472 C CA . ALA A 1 312 ? 14.702 -0.055 -1.115 1.00 98.69 312 ALA A CA 1
ATOM 2473 C C . ALA A 1 312 ? 15.061 0.191 0.347 1.00 98.69 312 ALA A C 1
ATOM 2475 O O . ALA A 1 312 ? 14.447 -0.382 1.246 1.00 98.69 312 ALA A O 1
ATOM 2476 N N . ASN A 1 313 ? 16.030 1.068 0.578 1.00 98.69 313 ASN A N 1
ATOM 2477 C CA . ASN A 1 313 ? 16.383 1.588 1.889 1.00 98.69 313 ASN A CA 1
ATOM 2478 C C . ASN A 1 313 ? 16.231 3.104 1.882 1.00 98.69 3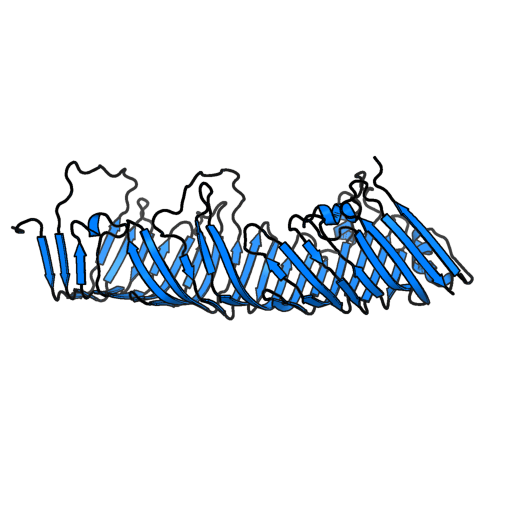13 ASN A C 1
ATOM 2480 O O . ASN A 1 313 ? 16.519 3.758 0.878 1.00 98.69 313 ASN A O 1
ATOM 2484 N N . GLY A 1 314 ? 15.794 3.672 2.999 1.00 98.00 314 GLY A N 1
ATOM 2485 C CA . GLY A 1 314 ? 15.643 5.114 3.128 1.00 98.00 314 GLY A CA 1
ATOM 2486 C C . GLY A 1 314 ? 14.720 5.506 4.262 1.00 98.00 314 GLY A C 1
ATOM 2487 O O . GLY A 1 314 ? 14.694 4.858 5.302 1.00 98.00 314 GLY A O 1
ATOM 2488 N N . THR A 1 315 ? 13.981 6.584 4.049 1.00 96.00 315 THR A N 1
ATOM 2489 C CA . THR A 1 315 ? 12.891 7.028 4.909 1.00 96.00 315 THR A CA 1
ATOM 2490 C C . THR A 1 315 ? 11.713 7.454 4.048 1.00 96.00 315 THR A C 1
ATOM 2492 O O . THR A 1 315 ? 11.874 7.974 2.941 1.00 96.00 315 THR A O 1
ATOM 2495 N N . TRP A 1 316 ? 10.503 7.231 4.541 1.00 95.31 316 TRP A N 1
ATOM 2496 C CA . TRP A 1 316 ? 9.289 7.660 3.860 1.00 95.31 316 TRP A CA 1
ATOM 2497 C C . TRP A 1 316 ? 8.217 8.029 4.866 1.00 95.31 316 TRP A C 1
ATOM 2499 O O . TRP A 1 316 ? 7.981 7.331 5.850 1.00 95.31 316 TRP A O 1
ATOM 2509 N N . ASP A 1 317 ? 7.535 9.120 4.558 1.00 91.50 317 ASP A N 1
ATOM 2510 C CA . ASP A 1 317 ? 6.309 9.513 5.219 1.00 91.50 317 ASP A CA 1
ATOM 2511 C C . ASP A 1 317 ? 5.155 9.250 4.253 1.00 91.50 317 ASP A C 1
ATOM 2513 O O . ASP A 1 317 ? 5.024 9.908 3.222 1.00 91.50 317 ASP A O 1
ATOM 2517 N N . LEU A 1 318 ? 4.350 8.231 4.542 1.00 90.44 318 LEU A N 1
ATOM 2518 C CA . LEU A 1 318 ? 3.233 7.819 3.683 1.00 90.44 318 LEU A CA 1
ATOM 2519 C C . LEU A 1 318 ? 1.869 8.172 4.283 1.00 90.44 318 LEU A C 1
ATOM 2521 O O . LEU A 1 318 ? 0.856 8.124 3.578 1.00 90.44 318 LEU A O 1
ATOM 2525 N N . PHE A 1 319 ? 1.841 8.532 5.567 1.00 87.25 319 PHE A N 1
ATOM 2526 C CA . PHE A 1 319 ? 0.618 8.620 6.362 1.00 87.25 319 PHE A CA 1
ATOM 2527 C C . PHE A 1 319 ? 0.291 10.045 6.804 1.00 87.25 319 PHE A C 1
ATOM 2529 O O . PHE A 1 319 ? -0.891 10.346 6.974 1.00 87.25 319 PHE A O 1
ATOM 2536 N N . SER A 1 320 ? 1.286 10.931 6.931 1.00 85.44 320 SER A N 1
ATOM 2537 C CA . SER A 1 320 ? 1.033 12.326 7.286 1.00 85.44 320 SER A CA 1
ATOM 2538 C C . SER A 1 320 ? 0.460 13.137 6.113 1.00 85.44 320 SER A C 1
ATOM 2540 O O . SER A 1 320 ? 0.379 12.679 4.966 1.00 85.44 320 SER A O 1
ATOM 2542 N N . ASP A 1 321 ? 0.078 14.386 6.393 1.00 82.44 321 ASP A N 1
ATOM 2543 C CA . ASP A 1 321 ? -0.294 15.365 5.365 1.00 82.44 321 ASP A CA 1
ATOM 2544 C C . ASP A 1 321 ? 0.913 15.781 4.483 1.00 82.44 321 ASP A C 1
ATOM 2546 O O . ASP A 1 321 ? 0.725 16.294 3.377 1.00 82.44 321 ASP A O 1
ATOM 2550 N N . HIS A 1 322 ? 2.154 15.522 4.917 1.00 86.94 322 HIS A N 1
ATOM 2551 C CA . HIS A 1 322 ? 3.406 15.867 4.230 1.00 86.94 322 HIS A CA 1
ATOM 2552 C C . HIS A 1 322 ? 4.109 14.632 3.659 1.00 86.94 322 HIS A C 1
ATOM 2554 O O . HIS A 1 322 ? 5.282 14.366 3.928 1.00 86.94 322 HIS A O 1
ATOM 2560 N N . LYS A 1 323 ? 3.378 13.878 2.834 1.00 92.81 323 LYS A N 1
ATOM 2561 C CA . LYS A 1 323 ? 3.888 12.639 2.242 1.00 92.81 323 LYS A CA 1
ATOM 2562 C C . LYS A 1 323 ? 5.193 12.871 1.493 1.00 92.81 323 LYS A C 1
ATOM 2564 O O . LYS A 1 323 ? 5.292 13.804 0.698 1.00 92.81 323 LYS A O 1
ATOM 2569 N N . SER A 1 324 ? 6.171 12.002 1.698 1.00 95.81 324 SER A N 1
ATOM 2570 C CA . SER A 1 324 ? 7.458 12.072 1.016 1.00 95.81 324 SER A CA 1
ATOM 2571 C C . SER A 1 324 ? 8.144 10.713 0.950 1.00 95.81 324 SER A C 1
ATOM 2573 O O . SER A 1 324 ? 7.939 9.848 1.800 1.00 95.81 324 SER A O 1
ATOM 2575 N N . ILE A 1 325 ? 8.974 10.529 -0.074 1.00 97.56 325 ILE A N 1
ATOM 2576 C CA . ILE A 1 325 ? 9.815 9.343 -0.249 1.00 97.56 325 ILE A CA 1
ATOM 2577 C C . ILE A 1 325 ? 11.262 9.811 -0.398 1.00 97.56 325 ILE A C 1
ATOM 2579 O O . ILE A 1 325 ? 11.588 10.560 -1.317 1.00 97.56 325 ILE A O 1
ATOM 2583 N N . ASN A 1 326 ? 12.135 9.363 0.495 1.00 97.69 326 ASN A N 1
ATOM 2584 C CA . ASN A 1 326 ? 13.564 9.639 0.459 1.00 97.69 326 ASN A CA 1
ATOM 2585 C C . ASN A 1 326 ? 14.332 8.318 0.543 1.00 97.69 326 ASN A C 1
ATOM 2587 O O . ASN A 1 326 ? 14.703 7.857 1.622 1.00 97.69 326 ASN A O 1
ATOM 2591 N N . ALA A 1 327 ? 14.545 7.685 -0.607 1.00 98.38 327 ALA A N 1
ATOM 2592 C CA . ALA A 1 327 ? 15.301 6.446 -0.687 1.00 98.38 327 ALA A CA 1
ATOM 2593 C C . ALA A 1 327 ? 16.803 6.748 -0.785 1.00 98.38 327 ALA A C 1
ATOM 2595 O O . ALA A 1 327 ? 17.264 7.426 -1.706 1.00 98.38 327 ALA A O 1
ATOM 2596 N N . SER A 1 328 ? 17.591 6.214 0.145 1.00 98.44 328 SER A N 1
ATOM 2597 C CA . SER A 1 328 ? 19.049 6.257 0.057 1.00 98.44 328 SER A CA 1
ATOM 2598 C C . SER A 1 328 ? 19.561 5.323 -1.038 1.00 98.44 328 SER A C 1
ATOM 2600 O O . SER A 1 328 ? 20.505 5.672 -1.749 1.00 98.44 328 SER A O 1
ATOM 2602 N N . HIS A 1 329 ? 18.926 4.162 -1.201 1.00 98.75 329 HIS A N 1
ATOM 2603 C CA . HIS A 1 329 ? 19.318 3.173 -2.193 1.00 98.75 329 HIS A CA 1
ATOM 2604 C C . HIS A 1 329 ? 18.125 2.327 -2.638 1.00 98.75 329 HIS A C 1
ATOM 2606 O O . HIS A 1 329 ? 17.345 1.873 -1.804 1.00 98.75 329 HIS A O 1
ATOM 2612 N N . VAL A 1 330 ? 18.003 2.088 -3.940 1.00 98.88 330 VAL A N 1
ATOM 2613 C CA . VAL A 1 330 ? 17.063 1.129 -4.529 1.00 98.88 330 VAL A CA 1
ATOM 2614 C C . VAL A 1 330 ? 17.857 0.152 -5.385 1.00 98.88 330 VAL A C 1
ATOM 2616 O O . VAL A 1 330 ? 18.683 0.575 -6.188 1.00 98.88 330 VAL A O 1
ATOM 2619 N N . THR A 1 331 ? 17.618 -1.147 -5.241 1.00 98.88 331 THR A N 1
ATOM 2620 C CA . THR A 1 331 ? 18.182 -2.167 -6.130 1.00 98.88 331 THR A CA 1
ATOM 2621 C C . THR A 1 331 ? 17.062 -2.975 -6.760 1.00 98.88 331 THR A C 1
ATOM 2623 O O . THR A 1 331 ? 16.196 -3.498 -6.064 1.00 98.88 331 THR A O 1
ATOM 2626 N N . ILE A 1 332 ? 17.105 -3.105 -8.081 1.00 98.81 332 ILE A N 1
ATOM 2627 C CA . ILE A 1 332 ? 16.277 -4.022 -8.857 1.00 98.81 332 ILE A CA 1
ATOM 2628 C C . ILE A 1 332 ? 17.217 -5.079 -9.434 1.00 98.81 332 ILE A C 1
ATOM 2630 O O . ILE A 1 332 ? 18.110 -4.780 -10.227 1.00 98.81 332 ILE A O 1
ATOM 2634 N N . GLN A 1 333 ? 17.039 -6.322 -9.006 1.00 98.69 333 GLN A N 1
ATOM 2635 C CA . GLN A 1 333 ? 17.875 -7.442 -9.408 1.00 98.69 333 GLN A CA 1
ATOM 2636 C C . GLN A 1 333 ? 17.154 -8.279 -10.458 1.00 98.69 333 GLN A C 1
ATOM 2638 O O . GLN A 1 333 ? 16.019 -8.716 -10.244 1.00 98.69 333 GLN A O 1
ATOM 2643 N N . SER A 1 334 ? 17.854 -8.547 -11.561 1.00 98.50 334 SER A N 1
ATOM 2644 C CA . SER A 1 334 ? 17.423 -9.478 -12.602 1.00 98.50 334 SER A CA 1
ATOM 2645 C C . SER A 1 334 ? 16.027 -9.158 -13.123 1.00 98.50 334 SER A C 1
ATOM 2647 O O . SER A 1 334 ? 15.117 -9.987 -13.062 1.00 98.50 334 SER A O 1
ATOM 2649 N N . ALA A 1 335 ? 15.857 -7.921 -13.597 1.00 98.56 335 ALA A N 1
ATOM 2650 C CA . ALA A 1 335 ? 14.661 -7.561 -14.330 1.00 98.56 335 ALA A CA 1
ATOM 2651 C C . ALA A 1 335 ? 14.682 -8.188 -15.726 1.00 98.56 335 ALA A C 1
ATOM 2653 O O . ALA A 1 335 ? 15.722 -8.223 -16.379 1.00 98.56 335 ALA A O 1
ATOM 2654 N N . ASP A 1 336 ? 13.528 -8.644 -16.182 1.00 98.69 336 ASP A N 1
ATOM 2655 C CA . ASP A 1 336 ? 13.276 -9.081 -17.551 1.00 98.69 336 ASP A CA 1
ATOM 2656 C C . ASP A 1 336 ? 12.124 -8.230 -18.072 1.00 98.69 336 ASP A C 1
ATOM 2658 O O . ASP A 1 336 ? 11.000 -8.338 -17.578 1.00 98.69 336 ASP A O 1
ATOM 2662 N N . ALA A 1 337 ? 12.433 -7.308 -18.979 1.00 98.50 337 ALA A N 1
ATOM 2663 C CA . ALA A 1 337 ? 11.487 -6.340 -19.503 1.00 98.50 337 ALA A CA 1
ATOM 2664 C C . ALA A 1 337 ? 11.371 -6.475 -21.019 1.00 98.50 337 ALA A C 1
ATOM 2666 O O . ALA A 1 337 ? 12.342 -6.288 -21.753 1.00 98.50 337 ALA A O 1
ATOM 2667 N N . ASN A 1 338 ? 10.154 -6.722 -21.488 1.00 98.56 338 ASN A N 1
ATOM 2668 C CA . ASN A 1 338 ? 9.766 -6.613 -22.880 1.00 98.56 338 ASN A CA 1
ATOM 2669 C C . ASN A 1 338 ? 8.853 -5.400 -23.061 1.00 98.56 338 ASN A C 1
ATOM 2671 O O . ASN A 1 338 ? 7.850 -5.246 -22.360 1.00 98.56 338 ASN A O 1
ATOM 2675 N N . ILE A 1 339 ? 9.221 -4.540 -24.002 1.00 97.62 339 ILE A N 1
ATOM 2676 C CA . ILE A 1 339 ? 8.446 -3.371 -24.402 1.00 97.62 339 ILE A CA 1
ATOM 2677 C C . ILE A 1 339 ? 8.067 -3.579 -25.859 1.00 97.62 339 ILE A C 1
ATOM 2679 O O . ILE A 1 339 ? 8.941 -3.627 -26.721 1.00 97.62 339 ILE A O 1
ATOM 2683 N N . PHE A 1 340 ? 6.773 -3.714 -26.118 1.00 95.38 340 PHE A N 1
ATOM 2684 C CA . PHE A 1 340 ? 6.233 -3.863 -27.462 1.00 95.38 340 PHE A CA 1
ATOM 2685 C C . PHE A 1 340 ? 5.471 -2.600 -27.857 1.00 95.38 340 PHE A C 1
ATOM 2687 O O . PHE A 1 340 ? 4.554 -2.184 -27.146 1.00 95.38 340 PHE A O 1
ATOM 2694 N N . ARG A 1 341 ? 5.823 -2.019 -29.002 1.00 93.56 341 ARG A N 1
ATOM 2695 C CA . ARG A 1 341 ? 5.088 -0.924 -29.638 1.00 93.56 341 ARG A CA 1
ATOM 2696 C C . ARG A 1 341 ? 4.627 -1.364 -31.020 1.00 93.56 341 ARG A C 1
ATOM 2698 O O . ARG A 1 341 ? 5.384 -1.981 -31.755 1.00 93.56 341 ARG A O 1
ATOM 2705 N N . SER A 1 342 ? 3.399 -1.004 -31.376 1.00 90.75 342 SER A N 1
ATOM 2706 C CA . SER A 1 342 ? 2.894 -1.199 -32.731 1.00 90.75 342 SER A CA 1
ATOM 2707 C C . SER A 1 342 ? 2.674 0.130 -33.428 1.00 90.75 342 SER A C 1
ATOM 2709 O O . SER A 1 342 ? 2.111 1.042 -32.819 1.00 90.75 342 SER A O 1
ATOM 2711 N N . LYS A 1 343 ? 3.084 0.209 -34.697 1.00 87.12 343 LYS A N 1
ATOM 2712 C CA . LYS A 1 343 ? 2.818 1.334 -35.608 1.00 87.12 343 LYS A CA 1
ATOM 2713 C C . LYS A 1 343 ? 1.538 1.158 -36.434 1.00 87.12 343 LYS A C 1
ATOM 2715 O O . LYS A 1 343 ? 1.295 1.926 -37.355 1.00 87.12 343 LYS A O 1
ATOM 2720 N N . ILE A 1 344 ? 0.727 0.140 -36.132 1.00 86.56 344 ILE A N 1
ATOM 2721 C CA . ILE A 1 344 ? -0.561 -0.095 -36.803 1.00 86.56 344 ILE A CA 1
ATOM 2722 C C . ILE A 1 344 ? -1.634 0.930 -36.380 1.00 86.56 344 ILE A C 1
ATOM 2724 O O . ILE A 1 344 ? -2.338 1.433 -37.257 1.00 86.56 344 ILE A O 1
ATOM 2728 N N . PRO A 1 345 ? -1.816 1.258 -35.082 1.00 87.69 345 PRO A N 1
ATOM 2729 C CA . PRO A 1 345 ? -2.664 2.382 -34.686 1.00 87.69 345 PRO A CA 1
ATOM 2730 C C . PRO A 1 345 ? -2.112 3.708 -35.214 1.00 87.69 345 PRO A C 1
ATOM 2732 O O . PRO A 1 345 ? -0.910 3.839 -35.430 1.00 87.69 345 PRO A O 1
ATOM 2735 N N . ALA A 1 346 ? -2.981 4.712 -35.345 1.00 86.88 346 ALA A N 1
ATOM 2736 C CA . ALA A 1 346 ? -2.559 6.053 -35.734 1.00 86.88 346 ALA A CA 1
ATOM 2737 C C . ALA A 1 346 ? -1.520 6.629 -34.756 1.00 86.88 346 ALA A C 1
ATOM 2739 O O . ALA A 1 346 ? -1.542 6.339 -33.552 1.00 86.88 346 ALA A O 1
ATOM 2740 N N . ASP A 1 347 ? -0.645 7.489 -35.273 1.00 83.44 347 ASP A N 1
ATOM 2741 C CA . ASP A 1 347 ? 0.289 8.238 -34.441 1.00 83.44 347 ASP A CA 1
ATOM 2742 C C . ASP A 1 347 ? -0.469 9.086 -33.410 1.00 83.44 347 ASP A C 1
ATOM 2744 O O . ASP A 1 347 ? -1.526 9.653 -33.699 1.00 83.44 347 ASP A O 1
ATOM 2748 N N . ASP A 1 348 ? 0.076 9.185 -32.195 1.00 84.88 348 ASP A N 1
ATOM 2749 C CA . ASP A 1 348 ? -0.441 10.119 -31.195 1.00 84.88 348 ASP A CA 1
ATOM 2750 C C . ASP A 1 348 ? 0.024 11.537 -31.568 1.00 84.88 348 ASP A C 1
ATOM 2752 O O . ASP A 1 348 ? 1.222 11.820 -31.470 1.00 84.88 348 ASP A O 1
ATOM 2756 N N . PRO A 1 349 ? -0.879 12.449 -31.983 1.00 84.31 349 PRO A N 1
ATOM 2757 C CA . PRO A 1 349 ? -0.491 13.797 -32.390 1.00 84.31 349 PRO A CA 1
ATOM 2758 C C . PRO A 1 349 ? -0.062 14.665 -31.200 1.00 84.31 349 PRO A C 1
ATOM 2760 O O . PRO A 1 349 ? 0.403 15.789 -31.390 1.00 84.31 349 PRO A O 1
ATOM 2763 N N . LYS A 1 350 ? -0.262 14.193 -29.962 1.00 86.31 350 LYS A N 1
ATOM 2764 C CA . LYS A 1 350 ? 0.119 14.931 -28.761 1.00 86.31 350 LYS A CA 1
ATOM 2765 C C . LYS A 1 350 ? 1.624 14.893 -28.571 1.00 86.31 350 LYS A C 1
ATOM 2767 O O . LYS A 1 350 ? 2.270 13.854 -28.694 1.00 86.31 350 LYS A O 1
ATOM 2772 N N . GLU A 1 351 ? 2.168 16.029 -28.152 1.00 83.38 351 GLU A N 1
ATOM 2773 C CA . GLU A 1 351 ? 3.555 16.092 -27.722 1.00 83.38 351 GLU A CA 1
ATOM 2774 C C . GLU A 1 351 ? 3.787 15.136 -26.541 1.00 83.38 351 GLU A C 1
ATOM 2776 O O . GLU A 1 351 ? 3.126 15.213 -25.496 1.00 83.38 351 GLU A O 1
ATOM 2781 N N . LYS A 1 352 ? 4.732 14.207 -26.715 1.00 84.38 352 LYS A N 1
ATOM 2782 C CA . LYS A 1 352 ? 5.053 13.211 -25.694 1.00 84.38 352 LYS A CA 1
ATOM 2783 C C . LYS A 1 352 ? 5.852 13.873 -24.571 1.00 84.38 352 LYS A C 1
ATOM 2785 O O . LYS A 1 352 ? 6.916 14.431 -24.838 1.00 84.38 352 LYS A O 1
ATOM 2790 N N . PRO A 1 353 ? 5.400 13.787 -23.305 1.00 88.94 353 PRO A N 1
ATOM 2791 C CA . PRO A 1 353 ? 6.158 14.338 -22.193 1.00 88.94 353 PRO A CA 1
ATOM 2792 C C . PRO A 1 353 ? 7.515 13.637 -22.081 1.00 88.94 353 PRO A C 1
ATOM 2794 O O . PRO A 1 353 ? 7.587 12.411 -21.972 1.00 88.94 353 PRO A O 1
ATOM 2797 N N . LEU A 1 354 ? 8.586 14.429 -22.071 1.00 91.06 354 LEU A N 1
ATOM 2798 C CA . LEU A 1 354 ? 9.943 13.942 -21.850 1.00 91.06 354 LEU A CA 1
ATOM 2799 C C . LEU A 1 354 ? 10.145 13.511 -20.384 1.00 91.06 354 LEU A C 1
ATOM 2801 O O . LEU A 1 354 ? 9.342 13.798 -19.490 1.00 91.06 354 LEU A O 1
ATOM 2805 N N . TYR A 1 355 ? 11.237 12.794 -20.126 1.00 91.44 355 TYR A N 1
ATOM 2806 C CA . TYR A 1 355 ? 11.479 12.083 -18.865 1.00 91.44 355 TYR A CA 1
ATOM 2807 C C . TYR A 1 355 ? 11.461 12.977 -17.612 1.00 91.44 355 TYR A C 1
ATOM 2809 O O . TYR A 1 355 ? 10.881 12.596 -16.593 1.00 91.44 355 TYR A O 1
ATOM 2817 N N . SER A 1 356 ? 12.025 14.185 -17.687 1.00 95.31 356 SER A N 1
ATOM 2818 C CA . SER A 1 356 ? 11.970 15.193 -16.616 1.00 95.31 356 SER A CA 1
ATOM 2819 C C . SER A 1 356 ? 10.530 15.587 -16.274 1.00 95.31 356 SER A C 1
ATOM 2821 O O . SER A 1 356 ? 10.158 15.603 -15.099 1.00 95.31 356 SER A O 1
ATOM 2823 N N . ARG A 1 357 ? 9.676 15.825 -17.278 1.00 95.00 357 ARG A N 1
ATOM 2824 C CA . ARG A 1 357 ? 8.255 16.152 -17.084 1.00 95.00 357 ARG A CA 1
ATOM 2825 C C . ARG A 1 357 ? 7.473 14.994 -16.482 1.00 95.00 357 ARG A C 1
ATOM 2827 O O . ARG A 1 357 ? 6.650 15.225 -15.593 1.00 95.00 357 ARG A O 1
ATOM 2834 N N . LEU A 1 358 ? 7.744 13.761 -16.918 1.00 94.69 358 LEU A N 1
ATOM 2835 C CA . LEU A 1 358 ? 7.143 12.563 -16.325 1.00 94.69 358 LEU A CA 1
ATOM 2836 C C . LEU A 1 358 ? 7.456 12.481 -14.825 1.00 94.69 358 LEU A C 1
ATOM 2838 O O . LEU A 1 358 ? 6.539 12.337 -14.017 1.00 94.69 358 LEU A O 1
ATOM 2842 N N . LEU A 1 359 ? 8.716 12.677 -14.435 1.00 97.25 359 LEU A N 1
ATOM 2843 C CA . LEU A 1 359 ? 9.129 12.677 -13.030 1.00 97.25 359 LEU A CA 1
ATOM 2844 C C . LEU A 1 359 ? 8.541 13.852 -12.231 1.00 97.25 359 LEU A C 1
ATOM 2846 O O . LEU A 1 359 ? 8.045 13.661 -11.119 1.00 97.25 359 LEU A O 1
ATOM 2850 N N . ARG A 1 360 ? 8.502 15.056 -12.811 1.00 96.31 360 ARG A N 1
ATOM 2851 C CA . ARG A 1 360 ? 7.890 16.256 -12.210 1.00 96.31 360 ARG A CA 1
ATOM 2852 C C . ARG A 1 360 ? 6.379 16.095 -11.973 1.00 96.31 360 ARG A C 1
ATOM 2854 O O . ARG A 1 360 ? 5.821 16.688 -11.041 1.00 96.31 360 ARG A O 1
ATOM 2861 N N . SER A 1 361 ? 5.704 15.259 -12.768 1.00 95.94 361 SER A N 1
ATOM 2862 C CA . SER A 1 361 ? 4.268 14.972 -12.627 1.00 95.94 361 SER A CA 1
ATOM 2863 C C . SER A 1 361 ? 3.916 14.119 -11.397 1.00 95.94 361 SER A C 1
ATOM 2865 O O . SER A 1 361 ? 2.779 14.174 -10.917 1.00 95.94 361 SER A O 1
ATOM 2867 N N . ILE A 1 362 ? 4.885 13.391 -10.823 1.00 96.50 362 ILE A N 1
ATOM 2868 C CA . ILE A 1 362 ? 4.687 12.548 -9.634 1.00 96.50 362 ILE A CA 1
ATOM 2869 C C . ILE A 1 362 ? 4.235 13.418 -8.461 1.00 96.50 362 ILE A C 1
ATOM 2871 O O . ILE A 1 362 ? 4.952 14.318 -8.031 1.00 96.50 362 ILE A O 1
ATOM 2875 N N . LYS A 1 363 ? 3.029 13.177 -7.932 1.00 95.06 363 LYS A N 1
ATOM 2876 C CA . LYS A 1 363 ? 2.409 14.043 -6.911 1.00 95.06 363 LYS A CA 1
ATOM 2877 C C . LYS A 1 363 ? 3.158 14.045 -5.578 1.00 95.06 363 LYS A C 1
ATOM 2879 O O . LYS A 1 363 ? 3.289 15.108 -4.982 1.00 95.06 363 LYS A O 1
ATOM 2884 N N . ILE A 1 364 ? 3.632 12.883 -5.132 1.00 95.88 364 ILE A N 1
ATOM 2885 C CA . ILE A 1 364 ? 4.371 12.734 -3.874 1.00 95.88 364 ILE A CA 1
ATOM 2886 C C . ILE A 1 364 ? 5.814 13.218 -4.094 1.00 95.88 364 ILE A C 1
ATOM 2888 O O . ILE A 1 364 ? 6.470 12.703 -5.000 1.00 95.88 364 ILE A O 1
ATOM 2892 N N . PRO A 1 365 ? 6.323 14.179 -3.299 1.00 97.44 365 PRO A N 1
ATOM 2893 C CA . PRO A 1 365 ? 7.736 14.531 -3.294 1.00 97.44 365 PRO A CA 1
ATOM 2894 C C . PRO A 1 365 ? 8.624 13.302 -3.095 1.00 97.44 365 PRO A C 1
ATOM 2896 O O . PRO A 1 365 ? 8.509 12.598 -2.091 1.00 97.44 365 PRO A O 1
ATOM 2899 N N . MET A 1 366 ? 9.507 13.045 -4.055 1.00 97.75 366 MET A N 1
ATOM 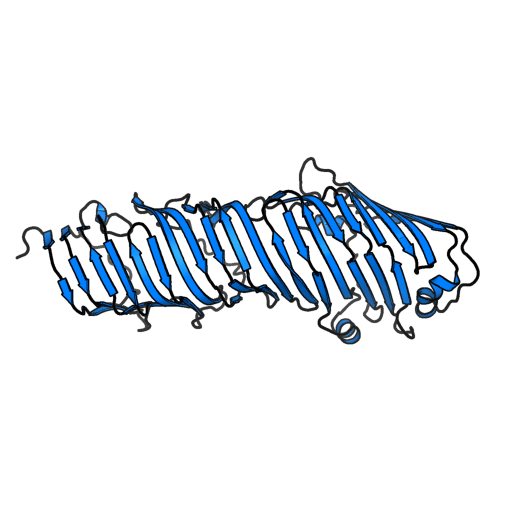2900 C CA . MET A 1 366 ? 10.347 11.853 -4.065 1.00 97.75 366 MET A CA 1
ATOM 2901 C C . MET A 1 366 ? 11.785 12.187 -4.450 1.00 97.75 366 MET A C 1
ATOM 2903 O O . MET A 1 366 ? 12.018 12.974 -5.371 1.00 97.75 366 MET A O 1
ATOM 2907 N N . ILE A 1 367 ? 12.733 11.531 -3.783 1.00 98.25 367 ILE A N 1
ATOM 2908 C CA . ILE A 1 367 ? 14.122 11.399 -4.218 1.00 98.25 367 ILE A CA 1
ATOM 2909 C C . ILE A 1 367 ? 14.638 9.984 -3.941 1.00 98.25 367 ILE A C 1
ATOM 2911 O O . ILE A 1 367 ? 14.362 9.398 -2.895 1.00 98.25 367 ILE A O 1
ATOM 2915 N N . VAL A 1 368 ? 15.401 9.450 -4.888 1.00 98.62 368 VAL A N 1
ATOM 2916 C CA . VAL A 1 368 ? 16.176 8.219 -4.776 1.00 98.62 368 VAL A CA 1
ATOM 2917 C C . VAL A 1 368 ? 17.630 8.575 -5.064 1.00 98.62 368 VAL A C 1
ATOM 2919 O O . VAL A 1 368 ? 17.984 8.882 -6.203 1.00 98.62 368 VAL A O 1
ATOM 2922 N N . ASN A 1 369 ? 18.483 8.567 -4.040 1.00 98.56 369 ASN A N 1
ATOM 2923 C CA . ASN A 1 369 ? 19.874 9.011 -4.181 1.00 98.56 369 ASN A CA 1
ATOM 2924 C C . ASN A 1 369 ? 20.663 8.097 -5.129 1.00 98.56 369 ASN A C 1
ATOM 2926 O O . ASN A 1 369 ? 21.471 8.575 -5.926 1.00 98.56 369 ASN A O 1
ATOM 2930 N N . ASN A 1 370 ? 20.413 6.789 -5.056 1.00 98.75 370 ASN A N 1
ATOM 2931 C CA . ASN A 1 370 ? 21.018 5.800 -5.933 1.00 98.75 370 ASN A CA 1
ATOM 2932 C C . ASN A 1 370 ? 20.014 4.697 -6.277 1.00 98.75 370 ASN A C 1
ATOM 2934 O O . ASN A 1 370 ? 19.488 4.050 -5.374 1.00 98.75 370 ASN A O 1
ATOM 2938 N N . LEU A 1 371 ? 19.786 4.456 -7.563 1.00 98.81 371 LEU A N 1
ATOM 2939 C CA . LEU A 1 371 ? 19.055 3.293 -8.055 1.00 98.81 371 LEU A CA 1
ATOM 2940 C C . LEU A 1 371 ? 19.997 2.441 -8.899 1.00 98.81 371 LEU A C 1
ATOM 2942 O O . LEU A 1 371 ? 20.597 2.944 -9.846 1.00 98.81 371 LEU A O 1
ATOM 2946 N N . ASP A 1 372 ? 20.094 1.158 -8.566 1.00 98.88 372 ASP A N 1
ATOM 2947 C CA . ASP A 1 372 ? 20.827 0.165 -9.341 1.00 98.88 372 ASP A CA 1
ATOM 2948 C C . ASP A 1 372 ? 19.872 -0.863 -9.946 1.00 98.88 372 ASP A C 1
ATOM 2950 O O . ASP A 1 372 ? 19.142 -1.550 -9.234 1.00 98.88 372 ASP A O 1
ATOM 2954 N N . LEU A 1 373 ? 19.916 -1.010 -11.263 1.00 98.69 373 LEU A N 1
ATOM 2955 C CA . LEU A 1 373 ? 19.360 -2.152 -11.978 1.00 98.69 373 LEU A CA 1
ATOM 2956 C C . LEU A 1 373 ? 20.521 -3.082 -12.318 1.00 98.69 373 LEU A C 1
ATOM 2958 O O . LEU A 1 373 ? 21.494 -2.631 -12.923 1.00 98.69 373 LEU A O 1
ATOM 2962 N N . LYS A 1 374 ? 20.448 -4.351 -11.919 1.00 98.69 374 LYS A N 1
ATOM 2963 C CA . LYS A 1 374 ? 21.571 -5.294 -12.037 1.00 98.69 374 LYS A CA 1
ATOM 2964 C C . LYS A 1 374 ? 21.176 -6.548 -12.799 1.00 98.69 374 LYS A C 1
ATOM 2966 O O . LYS A 1 374 ? 20.064 -7.046 -12.627 1.00 98.69 374 LYS A O 1
ATOM 2971 N N . ASN A 1 375 ? 22.100 -7.082 -13.600 1.00 98.31 375 ASN A N 1
ATOM 2972 C CA . ASN A 1 375 ? 21.977 -8.366 -14.312 1.00 98.31 375 ASN A CA 1
ATOM 2973 C C . ASN A 1 375 ? 20.621 -8.556 -15.009 1.00 98.31 375 ASN A C 1
ATOM 2975 O O . ASN A 1 375 ? 19.968 -9.585 -14.837 1.00 98.31 375 ASN A O 1
ATOM 2979 N N . SER A 1 376 ? 20.166 -7.526 -15.716 1.00 98.69 376 SER A N 1
ATOM 2980 C CA . SER A 1 376 ? 18.824 -7.480 -16.293 1.00 98.69 376 SER A CA 1
ATOM 2981 C C . SER A 1 376 ? 18.831 -7.732 -17.804 1.00 98.69 376 SER A C 1
ATOM 2983 O O . SER A 1 376 ? 19.883 -7.767 -18.449 1.00 98.69 376 SER A O 1
ATOM 2985 N N . LEU A 1 377 ? 17.641 -7.910 -18.364 1.00 98.75 377 LEU A N 1
ATOM 2986 C CA . LEU A 1 377 ? 17.363 -8.055 -19.784 1.00 98.75 377 LEU A CA 1
ATOM 2987 C C . LEU A 1 377 ? 16.319 -7.011 -20.185 1.00 98.75 377 LEU A C 1
ATOM 2989 O O . LEU A 1 377 ? 15.257 -6.919 -19.571 1.00 98.75 377 LEU A O 1
ATOM 2993 N N . LEU A 1 378 ? 16.619 -6.249 -21.232 1.00 98.56 378 LEU A N 1
ATOM 2994 C CA . LEU A 1 378 ? 15.664 -5.368 -21.892 1.00 98.56 378 LEU A CA 1
ATOM 2995 C C . LEU A 1 378 ? 15.509 -5.796 -23.349 1.00 98.56 378 LEU A C 1
ATOM 2997 O O . LEU A 1 378 ? 16.487 -5.899 -24.090 1.00 98.56 378 LEU A O 1
ATOM 3001 N N . VAL A 1 379 ? 14.269 -6.007 -23.764 1.00 98.38 379 VAL A N 1
ATOM 3002 C CA . VAL A 1 379 ? 13.886 -6.276 -25.144 1.00 98.38 379 VAL A CA 1
ATOM 3003 C C . VAL A 1 379 ? 12.911 -5.199 -25.595 1.00 98.38 379 VAL A C 1
ATOM 3005 O O . VAL A 1 379 ? 11.863 -5.018 -24.981 1.00 98.38 379 VAL A O 1
ATOM 3008 N N . TYR A 1 380 ? 13.248 -4.513 -26.681 1.00 96.88 380 TYR A N 1
ATOM 3009 C CA . TYR A 1 380 ? 12.342 -3.598 -27.367 1.00 96.88 380 TYR A CA 1
ATOM 3010 C C . TYR A 1 380 ? 11.911 -4.225 -28.688 1.00 96.88 380 TYR A C 1
ATOM 3012 O O . TYR A 1 380 ? 12.753 -4.707 -29.450 1.00 96.88 380 TYR A O 1
ATOM 3020 N N . GLU A 1 381 ? 10.611 -4.235 -28.938 1.00 94.69 381 GLU A N 1
ATOM 3021 C CA . GLU A 1 381 ? 10.002 -4.754 -30.153 1.00 94.69 381 GLU A CA 1
ATOM 3022 C C . GLU A 1 381 ? 9.108 -3.696 -30.791 1.00 94.69 381 GLU A C 1
ATOM 3024 O O . GLU A 1 381 ? 8.290 -3.079 -30.106 1.00 94.69 381 GLU A O 1
ATOM 3029 N N . GLU A 1 382 ? 9.240 -3.533 -32.104 1.00 91.81 382 GLU A N 1
ATOM 3030 C CA . GLU A 1 382 ? 8.404 -2.633 -32.893 1.00 91.81 382 GLU A CA 1
ATOM 3031 C C . GLU A 1 382 ? 7.926 -3.322 -34.171 1.00 91.81 382 GLU A C 1
ATOM 3033 O O . GLU A 1 382 ? 8.738 -3.908 -34.887 1.00 91.81 382 GLU A O 1
ATOM 3038 N N . ASP A 1 383 ? 6.624 -3.274 -34.455 1.00 88.50 383 ASP A N 1
ATOM 3039 C CA . ASP A 1 383 ? 6.057 -3.726 -35.730 1.00 88.50 383 ASP A CA 1
ATOM 3040 C C . ASP A 1 383 ? 5.430 -2.579 -36.530 1.00 88.50 383 ASP A C 1
ATOM 3042 O O . ASP A 1 383 ? 5.061 -1.534 -35.986 1.00 88.50 383 ASP A O 1
ATOM 3046 N N . THR A 1 384 ? 5.337 -2.788 -37.843 1.00 82.75 384 THR A N 1
ATOM 3047 C CA . THR A 1 384 ? 4.678 -1.890 -38.797 1.00 82.75 384 THR A CA 1
ATOM 3048 C C . THR A 1 384 ? 3.616 -2.668 -39.577 1.00 82.75 384 THR A C 1
ATOM 3050 O O . THR A 1 384 ? 3.654 -3.902 -39.580 1.00 82.75 384 THR A O 1
ATOM 3053 N N . PRO A 1 385 ? 2.656 -1.997 -40.241 1.00 80.06 385 PRO A N 1
ATOM 3054 C CA . PRO A 1 385 ? 1.648 -2.684 -41.054 1.00 80.06 385 PRO A CA 1
ATOM 3055 C C . PRO A 1 385 ? 2.239 -3.612 -42.129 1.00 80.06 385 PRO A C 1
ATOM 3057 O O . PRO A 1 385 ? 1.636 -4.629 -42.466 1.00 80.06 385 PRO A O 1
ATOM 3060 N N . GLU A 1 386 ? 3.421 -3.280 -42.649 1.00 77.06 386 GLU A N 1
ATOM 3061 C CA . GLU A 1 386 ? 4.109 -4.005 -43.719 1.00 77.06 386 GLU A CA 1
ATOM 3062 C C . GLU A 1 386 ? 5.107 -5.062 -43.208 1.00 77.06 386 GLU A C 1
ATOM 3064 O O . GLU A 1 386 ? 5.686 -5.803 -44.010 1.00 77.06 386 GLU A O 1
ATOM 3069 N N . SER A 1 387 ? 5.350 -5.150 -41.894 1.00 75.25 387 SER A N 1
ATOM 3070 C CA . SER A 1 387 ? 6.381 -6.038 -41.359 1.00 75.25 387 SER A CA 1
ATOM 3071 C C . SER A 1 387 ? 5.891 -7.487 -41.224 1.00 75.25 387 SER A C 1
ATOM 3073 O O . SER A 1 387 ? 4.795 -7.775 -40.749 1.00 75.25 387 SER A O 1
ATOM 3075 N N . ALA A 1 388 ? 6.744 -8.459 -41.572 1.00 71.00 388 ALA A N 1
ATOM 3076 C CA . ALA A 1 388 ? 6.469 -9.895 -41.391 1.00 71.00 388 ALA A CA 1
ATOM 3077 C C . ALA A 1 388 ? 6.616 -10.370 -39.921 1.00 71.00 388 ALA A C 1
ATOM 3079 O O . ALA A 1 388 ? 6.863 -11.547 -39.655 1.00 71.00 388 ALA A O 1
ATOM 3080 N N . GLY A 1 389 ? 6.528 -9.443 -38.964 1.00 77.81 389 GLY A N 1
ATOM 3081 C CA . GLY A 1 389 ? 6.832 -9.616 -37.542 1.00 77.81 389 GLY A CA 1
ATOM 3082 C C . GLY A 1 389 ? 7.555 -8.393 -36.956 1.00 77.81 389 GLY A C 1
ATOM 3083 O O . GLY A 1 389 ? 7.997 -7.524 -37.714 1.00 77.81 389 GLY A O 1
ATOM 3084 N N . PRO A 1 390 ? 7.689 -8.291 -35.621 1.00 86.19 390 PRO A N 1
ATOM 3085 C CA . PRO A 1 390 ? 8.338 -7.145 -34.997 1.00 86.19 390 PRO A CA 1
ATOM 3086 C C . PRO A 1 390 ? 9.857 -7.171 -35.193 1.00 86.19 390 PRO A C 1
ATOM 3088 O O . PRO A 1 390 ? 10.514 -8.201 -35.011 1.00 86.19 390 PRO A O 1
ATOM 3091 N N . GLY A 1 391 ? 10.429 -6.009 -35.496 1.00 91.31 391 GLY A N 1
ATOM 3092 C CA . GLY A 1 391 ? 11.854 -5.766 -35.333 1.00 91.31 391 GLY A CA 1
ATOM 3093 C C . GLY A 1 391 ? 12.227 -5.792 -33.857 1.00 91.31 391 GLY A C 1
ATOM 3094 O O . GLY A 1 391 ? 11.523 -5.222 -33.027 1.00 91.31 391 GLY A O 1
ATOM 3095 N N . LYS A 1 392 ? 13.340 -6.449 -33.518 1.00 93.75 392 LYS A N 1
ATOM 3096 C CA . LYS A 1 392 ? 13.741 -6.688 -32.125 1.00 93.75 392 LYS A CA 1
ATOM 3097 C C . LYS A 1 392 ? 15.125 -6.136 -31.798 1.00 93.75 392 LYS A C 1
ATOM 3099 O O . LYS A 1 392 ? 16.114 -6.530 -32.413 1.00 93.75 392 LYS A O 1
ATOM 3104 N N . LEU A 1 393 ? 15.198 -5.315 -30.750 1.00 96.00 393 LEU A N 1
ATOM 3105 C CA . LEU A 1 393 ? 16.433 -4.922 -30.067 1.00 96.00 393 LEU A CA 1
ATOM 3106 C C . LEU A 1 393 ? 16.537 -5.655 -28.731 1.00 96.00 393 LEU A C 1
ATOM 3108 O O . LEU A 1 393 ? 15.558 -5.792 -28.001 1.00 96.00 393 LEU A O 1
ATOM 3112 N N . THR A 1 394 ? 17.727 -6.148 -28.405 1.00 97.88 394 THR A N 1
ATOM 3113 C CA . THR A 1 394 ? 17.994 -6.870 -27.156 1.00 97.88 394 THR A CA 1
ATOM 3114 C C . THR A 1 394 ? 19.206 -6.275 -26.461 1.00 97.88 394 THR A C 1
ATOM 3116 O O . THR A 1 394 ? 20.253 -6.099 -27.077 1.00 97.88 394 THR A O 1
ATOM 3119 N N . PHE A 1 395 ? 19.070 -6.000 -25.172 1.00 98.38 395 PHE A N 1
ATOM 3120 C CA . PHE A 1 395 ? 20.132 -5.526 -24.300 1.00 98.38 395 PHE A CA 1
ATOM 3121 C C . PHE A 1 395 ? 20.208 -6.472 -23.101 1.00 98.38 395 PHE A C 1
ATOM 3123 O O . PHE A 1 395 ? 19.359 -6.430 -22.210 1.00 98.38 395 PHE A O 1
ATOM 3130 N N . SER A 1 396 ? 21.190 -7.367 -23.102 1.00 98.44 396 SER A N 1
ATOM 3131 C CA . SER A 1 396 ? 21.407 -8.341 -22.027 1.00 98.44 396 SER A CA 1
ATOM 3132 C C . SER A 1 396 ? 22.539 -7.899 -21.109 1.00 98.44 396 SER A C 1
ATOM 3134 O O . SER A 1 396 ? 23.222 -6.911 -21.387 1.00 98.44 396 SER A O 1
ATOM 3136 N N . ASN A 1 397 ? 22.726 -8.597 -19.982 1.00 98.19 397 ASN A N 1
ATOM 3137 C CA . ASN A 1 397 ? 23.667 -8.191 -18.931 1.00 98.19 397 ASN A CA 1
ATOM 3138 C C . ASN A 1 397 ? 23.510 -6.699 -18.593 1.00 98.19 397 ASN A C 1
ATOM 3140 O O . ASN A 1 397 ? 24.486 -5.962 -18.451 1.00 98.19 397 ASN A O 1
ATOM 3144 N N . PHE A 1 398 ? 22.256 -6.246 -18.561 1.00 98.75 398 PHE A N 1
ATOM 3145 C CA . PHE A 1 398 ? 21.898 -4.846 -18.486 1.00 98.75 398 PHE A CA 1
ATOM 3146 C C . PHE A 1 398 ? 22.070 -4.366 -17.054 1.00 98.75 398 PHE A C 1
ATOM 3148 O O . PHE A 1 398 ? 21.387 -4.835 -16.138 1.00 98.75 398 PHE A O 1
ATOM 3155 N N . ASN A 1 399 ? 23.003 -3.439 -16.875 1.00 98.81 399 ASN A N 1
ATOM 3156 C CA . ASN A 1 399 ? 23.304 -2.803 -15.609 1.00 98.81 399 ASN A CA 1
ATOM 3157 C C . ASN A 1 399 ? 23.125 -1.295 -15.763 1.00 98.81 399 ASN A C 1
ATOM 3159 O O . ASN A 1 399 ? 23.694 -0.695 -16.675 1.00 98.81 399 ASN A O 1
ATOM 3163 N N . MET A 1 400 ? 22.354 -0.681 -14.873 1.00 98.69 400 MET A N 1
ATOM 3164 C CA . MET A 1 400 ? 22.104 0.757 -14.874 1.00 98.69 400 MET A CA 1
ATOM 3165 C C . MET A 1 400 ? 22.296 1.310 -13.469 1.00 98.69 400 MET A C 1
ATOM 3167 O O . MET A 1 400 ? 21.738 0.772 -12.520 1.00 98.69 400 MET A O 1
ATOM 3171 N N . ASN A 1 401 ? 23.044 2.402 -13.356 1.00 98.81 401 ASN A N 1
ATOM 3172 C CA . ASN A 1 401 ? 23.126 3.215 -12.152 1.00 98.81 401 ASN A CA 1
ATOM 3173 C C . ASN A 1 401 ? 22.476 4.571 -12.420 1.00 98.81 401 ASN A C 1
ATOM 3175 O O . ASN A 1 401 ? 22.830 5.244 -13.387 1.00 98.81 401 ASN A O 1
ATOM 3179 N N . VAL A 1 402 ? 21.548 4.971 -11.559 1.00 98.81 402 VAL A N 1
ATOM 3180 C CA . VAL A 1 402 ? 20.872 6.268 -11.610 1.00 98.81 402 VAL A CA 1
ATOM 3181 C C . VAL A 1 402 ? 21.144 7.026 -10.321 1.00 98.81 402 VAL A C 1
ATOM 3183 O O . VAL A 1 402 ? 20.895 6.517 -9.227 1.00 98.81 402 VAL A O 1
ATOM 3186 N N . LYS A 1 403 ? 21.623 8.261 -10.444 1.00 98.75 403 LYS A N 1
ATOM 3187 C CA . LYS A 1 403 ? 21.831 9.183 -9.328 1.00 98.75 403 LYS A CA 1
ATOM 3188 C C . LYS A 1 403 ? 20.692 10.185 -9.238 1.00 98.75 403 LYS A C 1
ATOM 3190 O O . LYS A 1 403 ? 20.297 10.767 -10.244 1.00 98.75 403 LYS A O 1
ATOM 3195 N N . ASN A 1 404 ? 20.224 10.412 -8.012 1.00 98.25 404 ASN A N 1
ATOM 3196 C CA . ASN A 1 404 ? 19.251 11.446 -7.655 1.00 98.25 404 ASN A CA 1
ATOM 3197 C C . ASN A 1 404 ? 17.939 11.390 -8.458 1.00 98.25 404 ASN A C 1
ATOM 3199 O O . ASN A 1 404 ? 17.409 12.438 -8.815 1.00 98.25 404 ASN A O 1
ATOM 3203 N N . LEU A 1 405 ? 17.383 10.208 -8.748 1.00 98.50 405 LEU A N 1
ATOM 3204 C CA . LEU A 1 405 ? 16.076 10.108 -9.411 1.00 98.50 405 LEU A CA 1
ATOM 3205 C C . LEU A 1 405 ? 15.016 10.793 -8.538 1.00 98.50 405 LEU A C 1
ATOM 3207 O O . LEU A 1 405 ? 14.772 10.365 -7.412 1.00 98.50 405 LEU A O 1
ATOM 3211 N N . ASN A 1 406 ? 14.410 11.876 -9.017 1.00 98.31 406 ASN A N 1
ATOM 3212 C CA . ASN A 1 406 ? 13.640 12.773 -8.157 1.00 98.31 406 ASN A CA 1
ATOM 3213 C C . ASN A 1 406 ? 12.428 13.374 -8.872 1.00 98.31 406 ASN A C 1
ATOM 3215 O O . ASN A 1 406 ? 12.353 13.359 -10.094 1.00 98.31 406 ASN A O 1
ATOM 3219 N N . SER A 1 407 ? 11.496 13.934 -8.099 1.00 97.94 407 SER A N 1
ATOM 3220 C CA . SER A 1 407 ? 10.311 14.638 -8.607 1.00 97.94 407 SER A CA 1
ATOM 3221 C C . SER A 1 407 ? 10.446 16.172 -8.602 1.00 97.94 407 SER A C 1
ATOM 3223 O O . SER A 1 407 ? 9.442 16.858 -8.780 1.00 97.94 407 SER A O 1
ATOM 3225 N N . ALA A 1 408 ? 11.631 16.712 -8.288 1.00 97.50 408 ALA A N 1
ATOM 3226 C CA . ALA A 1 408 ? 11.941 18.137 -8.101 1.00 97.50 408 ALA A CA 1
ATOM 3227 C C . ALA A 1 408 ? 11.019 18.898 -7.120 1.00 97.50 408 ALA A C 1
ATOM 3229 O O . ALA A 1 408 ? 10.813 20.102 -7.247 1.00 97.50 408 ALA A O 1
ATOM 3230 N N . LYS A 1 409 ? 10.447 18.204 -6.124 1.00 96.69 409 LYS A N 1
ATOM 3231 C CA . LYS A 1 409 ? 9.500 18.789 -5.144 1.00 96.69 409 LYS A CA 1
ATOM 3232 C C . LYS A 1 409 ? 10.058 18.932 -3.727 1.00 96.69 409 LYS A C 1
ATOM 3234 O O . LYS A 1 409 ? 9.369 19.454 -2.856 1.00 96.69 409 LYS A O 1
ATOM 3239 N N . ILE A 1 410 ? 11.290 18.482 -3.486 1.00 95.38 410 ILE A N 1
ATOM 3240 C CA . ILE A 1 410 ? 11.960 18.587 -2.184 1.00 95.38 410 ILE A CA 1
ATOM 3241 C C . ILE A 1 410 ? 12.989 19.717 -2.268 1.00 95.38 410 ILE A C 1
ATOM 3243 O O . ILE A 1 410 ? 13.958 19.622 -3.020 1.00 95.38 410 ILE A O 1
ATOM 3247 N N . LYS A 1 411 ? 12.779 20.795 -1.505 1.00 93.38 411 LYS A N 1
ATOM 3248 C CA . LYS A 1 411 ? 13.688 21.952 -1.484 1.00 93.38 411 LYS A CA 1
ATOM 3249 C C . LYS A 1 411 ? 15.085 21.547 -0.997 1.00 93.38 411 LYS A C 1
ATOM 3251 O O . LYS A 1 411 ? 15.215 20.735 -0.084 1.00 93.38 411 LYS A O 1
ATOM 3256 N N . GLY A 1 412 ? 16.122 22.137 -1.595 1.00 94.44 412 GLY A N 1
ATOM 3257 C CA . GLY A 1 412 ? 17.521 21.910 -1.211 1.00 94.44 412 GLY A CA 1
ATOM 3258 C C . GLY A 1 412 ? 18.095 20.544 -1.611 1.00 94.44 412 GLY A C 1
ATOM 3259 O O . GLY A 1 412 ? 19.180 20.192 -1.153 1.00 94.44 412 GLY A O 1
ATOM 3260 N N . LYS A 1 413 ? 17.391 19.757 -2.436 1.00 96.00 413 LYS A N 1
ATOM 3261 C CA . LYS A 1 413 ? 17.885 18.480 -2.973 1.00 96.00 413 LYS A CA 1
ATOM 3262 C C . LYS A 1 413 ? 18.318 18.613 -4.440 1.00 96.00 413 LYS A C 1
ATOM 3264 O O . LYS A 1 413 ? 17.765 19.459 -5.141 1.00 96.00 413 LYS A O 1
ATOM 3269 N N . PRO A 1 414 ? 19.271 17.785 -4.914 1.00 96.69 414 PRO A N 1
ATOM 3270 C CA . PRO A 1 414 ? 19.659 17.766 -6.322 1.00 96.69 414 PRO A CA 1
ATOM 3271 C C . PRO A 1 414 ? 18.476 17.425 -7.233 1.00 96.69 414 PRO A C 1
ATOM 3273 O O . PRO A 1 414 ? 17.686 16.533 -6.921 1.00 96.69 414 PRO A O 1
ATOM 3276 N N . THR A 1 415 ? 18.387 18.116 -8.367 1.00 97.69 415 THR A N 1
ATOM 3277 C CA . THR A 1 415 ? 17.333 17.928 -9.380 1.00 97.69 415 THR A CA 1
ATOM 3278 C C . THR A 1 415 ? 17.859 17.271 -10.656 1.00 97.69 415 THR A C 1
ATOM 3280 O O . THR A 1 415 ? 17.092 16.630 -11.380 1.00 97.69 415 THR A O 1
ATOM 3283 N N . ARG A 1 416 ? 19.176 17.361 -10.889 1.00 98.12 416 ARG A N 1
ATOM 3284 C CA . ARG A 1 416 ? 19.893 16.654 -11.950 1.00 98.12 416 ARG A CA 1
ATOM 3285 C C . ARG A 1 416 ? 19.889 15.148 -11.707 1.00 98.12 416 ARG A C 1
ATOM 3287 O O . ARG A 1 416 ? 20.278 14.689 -10.633 1.00 98.12 416 ARG A O 1
ATOM 3294 N N . VAL A 1 417 ? 19.505 14.407 -12.740 1.00 98.62 417 VAL A N 1
ATOM 3295 C CA . VAL A 1 417 ? 19.534 12.946 -12.793 1.00 98.62 417 VAL A CA 1
ATOM 3296 C C . VAL A 1 417 ? 20.635 12.528 -13.756 1.00 98.62 417 VAL A C 1
ATOM 3298 O O . VAL A 1 417 ? 20.607 12.902 -14.927 1.00 98.62 417 VAL A O 1
ATOM 3301 N N . ASP A 1 418 ? 21.591 11.741 -13.266 1.00 98.56 418 ASP A N 1
ATOM 3302 C CA . ASP A 1 418 ? 22.649 11.144 -14.083 1.00 98.56 418 ASP A CA 1
ATOM 3303 C C . ASP A 1 418 ? 22.458 9.624 -14.121 1.00 98.56 418 ASP A C 1
ATOM 3305 O O . ASP A 1 418 ? 22.312 8.976 -13.085 1.00 98.56 418 ASP A O 1
ATOM 3309 N N . ILE A 1 419 ? 22.455 9.059 -15.325 1.00 98.75 419 ILE A N 1
ATOM 3310 C CA . ILE A 1 419 ? 22.187 7.652 -15.618 1.00 98.75 419 ILE A CA 1
ATOM 3311 C C . ILE A 1 419 ? 23.392 7.097 -16.373 1.00 98.75 419 ILE A C 1
ATOM 3313 O O . ILE A 1 419 ? 23.797 7.629 -17.409 1.00 98.75 419 ILE A O 1
ATOM 3317 N N . LYS A 1 420 ? 23.954 6.001 -15.870 1.00 98.81 420 LYS A N 1
ATOM 3318 C CA . LYS A 1 420 ? 25.013 5.235 -16.531 1.00 98.81 420 LYS A CA 1
ATOM 3319 C C . LYS A 1 420 ? 24.520 3.830 -16.804 1.00 98.81 420 LYS A C 1
ATOM 3321 O O . LYS A 1 420 ? 24.048 3.169 -15.886 1.00 98.81 420 LYS A O 1
ATOM 3326 N N . ILE A 1 421 ? 24.650 3.369 -18.041 1.00 98.75 421 ILE A N 1
ATOM 3327 C CA . ILE A 1 421 ? 24.223 2.035 -18.468 1.00 98.75 421 ILE A CA 1
ATOM 3328 C C . ILE A 1 421 ? 25.425 1.301 -19.050 1.00 98.75 421 ILE A C 1
ATOM 3330 O O . ILE A 1 421 ? 26.159 1.865 -19.858 1.00 98.75 421 ILE A O 1
ATOM 3334 N N . ASN A 1 422 ? 25.589 0.036 -18.672 1.00 98.75 422 ASN A N 1
ATOM 3335 C CA . ASN A 1 422 ? 26.490 -0.913 -19.314 1.00 98.75 422 ASN A CA 1
ATOM 3336 C C . ASN A 1 422 ? 25.713 -2.194 -19.615 1.00 98.75 422 ASN A C 1
ATOM 3338 O O . ASN A 1 422 ? 25.063 -2.749 -18.729 1.00 98.75 422 ASN A O 1
ATOM 3342 N N . CYS A 1 423 ? 25.762 -2.661 -20.856 1.00 98.50 423 CYS A N 1
ATOM 3343 C CA . CYS A 1 423 ? 25.053 -3.864 -21.284 1.00 98.50 423 CYS A CA 1
ATOM 3344 C C . CYS A 1 423 ? 25.749 -4.537 -22.472 1.00 98.50 423 CYS A C 1
ATOM 3346 O O . CYS A 1 423 ? 26.683 -3.989 -23.057 1.00 98.50 423 CYS A O 1
ATOM 3348 N N . SER A 1 424 ? 25.283 -5.729 -22.835 1.00 98.31 424 SER A N 1
ATOM 3349 C CA . SER A 1 424 ? 25.599 -6.385 -24.099 1.00 98.31 424 SER A CA 1
ATOM 3350 C C . SER A 1 424 ? 24.476 -6.116 -25.097 1.00 98.31 424 SER A C 1
ATOM 3352 O O . SER A 1 424 ? 23.347 -6.589 -24.948 1.00 98.31 424 SER A O 1
ATOM 3354 N N . PHE A 1 425 ? 24.781 -5.329 -26.121 1.00 97.88 425 PHE A N 1
ATOM 3355 C CA . PHE A 1 425 ? 23.869 -5.027 -27.208 1.00 97.88 425 PHE A CA 1
ATOM 3356 C C . PHE A 1 425 ? 23.785 -6.202 -28.184 1.00 97.88 425 PHE A C 1
ATOM 3358 O O . PHE A 1 425 ? 24.801 -6.731 -28.643 1.00 97.88 425 PHE A O 1
ATOM 3365 N N . MET A 1 426 ? 22.555 -6.626 -28.475 1.00 96.19 426 MET A N 1
ATOM 3366 C CA . MET A 1 426 ? 22.192 -7.777 -29.306 1.00 96.19 426 MET A CA 1
ATOM 3367 C C . MET A 1 426 ? 22.847 -9.102 -28.885 1.00 96.19 426 MET A C 1
ATOM 3369 O O . MET A 1 426 ? 22.885 -10.034 -29.679 1.00 96.19 426 MET A O 1
ATOM 3373 N N . ASN A 1 427 ? 23.330 -9.206 -27.638 1.00 96.38 427 ASN A N 1
ATOM 3374 C CA . ASN A 1 427 ? 24.184 -10.297 -27.136 1.00 96.38 427 ASN A CA 1
ATOM 3375 C C . ASN A 1 427 ? 25.541 -10.425 -27.855 1.00 96.38 427 ASN A C 1
ATOM 3377 O O . ASN A 1 427 ? 26.154 -11.490 -27.819 1.00 96.38 427 ASN A O 1
ATOM 3381 N N . LEU A 1 428 ? 25.998 -9.374 -28.542 1.00 96.62 428 LEU A N 1
ATOM 3382 C CA . LEU A 1 428 ? 27.142 -9.445 -29.456 1.00 96.62 428 LEU A CA 1
ATOM 3383 C C . LEU A 1 428 ? 28.248 -8.445 -29.127 1.00 96.62 428 LEU A C 1
ATOM 3385 O O . LEU A 1 428 ? 29.417 -8.770 -29.305 1.00 96.62 428 LEU A O 1
ATOM 3389 N N . ALA A 1 429 ? 27.903 -7.245 -28.658 1.00 97.38 429 ALA A N 1
ATOM 3390 C CA . ALA A 1 429 ? 28.876 -6.178 -28.429 1.00 97.38 429 ALA A CA 1
ATOM 3391 C C . ALA A 1 429 ? 28.621 -5.445 -27.108 1.00 97.38 429 ALA A C 1
ATOM 3393 O O . ALA A 1 429 ? 27.464 -5.275 -26.721 1.00 97.38 429 ALA A O 1
ATOM 3394 N N . PRO A 1 430 ? 29.663 -4.976 -26.403 1.00 98.06 430 PRO A N 1
ATOM 3395 C CA . PRO A 1 430 ? 29.473 -4.118 -25.242 1.00 98.06 430 PRO A CA 1
ATOM 3396 C C . PRO A 1 430 ? 28.893 -2.766 -25.673 1.00 98.06 430 PRO A C 1
ATOM 3398 O O . PRO A 1 430 ? 29.285 -2.203 -26.698 1.00 98.06 430 PRO A O 1
ATOM 3401 N N . LEU A 1 431 ? 27.973 -2.234 -24.876 1.00 98.44 431 LEU A N 1
ATOM 3402 C CA . LEU A 1 431 ? 27.397 -0.904 -25.036 1.00 98.44 431 LEU A CA 1
ATOM 3403 C C . LEU A 1 431 ? 27.437 -0.172 -23.694 1.00 98.44 431 LEU A C 1
ATOM 3405 O O . LEU A 1 431 ? 26.859 -0.637 -22.708 1.00 98.44 431 LEU A O 1
ATOM 3409 N N . SER A 1 432 ? 28.078 0.995 -23.694 1.00 98.50 432 SER A N 1
ATOM 3410 C CA . SER A 1 432 ? 28.089 1.934 -22.572 1.00 98.50 432 SER A CA 1
ATOM 3411 C C . SER A 1 432 ? 27.340 3.203 -22.956 1.00 98.50 432 SER A C 1
ATOM 3413 O O . SER A 1 432 ? 27.586 3.763 -24.025 1.00 98.50 432 SER A O 1
ATOM 3415 N N . VAL A 1 433 ? 26.443 3.671 -22.088 1.00 98.62 433 VAL A N 1
ATOM 3416 C CA . VAL A 1 433 ? 25.616 4.865 -22.315 1.00 98.62 433 VAL A CA 1
ATOM 3417 C C . VAL A 1 433 ? 25.669 5.772 -21.090 1.00 98.62 433 VAL A C 1
ATOM 3419 O O . VAL A 1 433 ? 25.526 5.308 -19.959 1.00 98.62 433 VAL A O 1
ATOM 3422 N N . ASN A 1 434 ? 25.838 7.070 -21.321 1.00 98.56 434 ASN A N 1
ATOM 3423 C CA . ASN A 1 434 ? 25.650 8.125 -20.338 1.00 98.56 434 ASN A CA 1
ATOM 3424 C C . ASN A 1 434 ? 24.434 8.947 -20.747 1.00 98.56 434 ASN A C 1
ATOM 3426 O O . ASN A 1 434 ? 24.359 9.444 -21.866 1.00 98.56 434 ASN A O 1
ATOM 3430 N N . TRP A 1 435 ? 23.491 9.115 -19.835 1.00 98.06 435 TRP A N 1
ATOM 3431 C CA . TRP A 1 435 ? 22.284 9.889 -20.068 1.00 98.06 435 TRP A CA 1
ATOM 3432 C C . TRP A 1 435 ? 22.033 10.798 -18.870 1.00 98.06 435 TRP A C 1
ATOM 3434 O O . TRP A 1 435 ? 22.190 10.380 -17.728 1.00 98.06 435 TRP A O 1
ATOM 3444 N N . ASN A 1 436 ? 21.698 12.061 -19.110 1.00 98.06 436 ASN A N 1
ATOM 3445 C CA . ASN A 1 436 ? 21.365 12.993 -18.042 1.00 98.06 436 ASN A CA 1
ATOM 3446 C C . ASN A 1 436 ? 20.326 14.028 -18.470 1.00 98.06 436 ASN A C 1
ATOM 3448 O O . ASN A 1 436 ? 20.165 14.324 -19.658 1.00 98.06 436 ASN A O 1
ATOM 3452 N N . PHE A 1 437 ? 19.639 14.568 -17.470 1.00 98.00 437 PHE A N 1
ATOM 3453 C CA . PHE A 1 437 ? 18.668 15.652 -17.580 1.00 98.00 437 PHE A CA 1
ATOM 3454 C C . PHE A 1 437 ? 18.473 16.313 -16.210 1.00 98.00 437 PHE A C 1
ATOM 3456 O O . PHE A 1 437 ? 18.861 15.759 -15.179 1.00 98.00 437 PHE A O 1
ATOM 3463 N N . ASP A 1 438 ? 17.849 17.488 -16.188 1.00 97.75 438 ASP A N 1
ATOM 3464 C CA . ASP A 1 438 ? 17.438 18.161 -14.954 1.00 97.75 438 ASP A CA 1
ATOM 3465 C C . ASP A 1 438 ? 15.910 18.159 -14.839 1.00 97.75 438 ASP A C 1
ATOM 3467 O O . ASP A 1 438 ? 15.207 18.675 -15.704 1.00 97.75 438 ASP A O 1
ATOM 3471 N N . VAL A 1 439 ? 15.378 17.563 -13.767 1.00 97.69 439 VAL A N 1
ATOM 3472 C CA . VAL A 1 439 ? 13.925 17.459 -13.538 1.00 97.69 439 VAL A CA 1
ATOM 3473 C C . VAL A 1 439 ? 13.291 18.835 -13.299 1.00 97.69 439 VAL A C 1
ATOM 3475 O O . VAL A 1 439 ? 12.110 19.043 -13.600 1.00 97.69 439 VAL A O 1
ATOM 3478 N N . ALA A 1 440 ? 14.062 19.788 -12.770 1.00 96.56 440 ALA A N 1
ATOM 3479 C CA . ALA A 1 440 ? 13.592 21.144 -12.52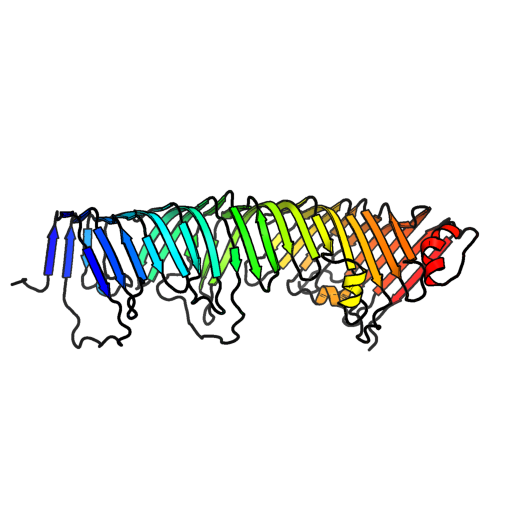8 1.00 96.56 440 ALA A CA 1
ATOM 3480 C C . ALA A 1 440 ? 13.611 22.026 -13.785 1.00 96.56 440 ALA A C 1
ATOM 3482 O O . ALA A 1 440 ? 12.948 23.061 -13.774 1.00 96.56 440 ALA A O 1
ATOM 3483 N N . ASP A 1 441 ? 14.302 21.630 -14.863 1.00 95.56 441 ASP A N 1
ATOM 3484 C CA . ASP A 1 441 ? 14.318 22.404 -16.109 1.00 95.56 441 ASP A CA 1
ATOM 3485 C C . ASP A 1 441 ? 12.966 22.255 -16.840 1.00 95.56 441 ASP A C 1
ATOM 3487 O O . ASP A 1 441 ? 12.600 21.147 -17.250 1.00 95.56 441 ASP A O 1
ATOM 3491 N N . PRO A 1 442 ? 12.177 23.335 -17.000 1.00 93.00 442 PRO A N 1
ATOM 3492 C CA . PRO A 1 442 ? 10.874 23.271 -17.659 1.00 93.00 442 PRO A CA 1
ATOM 3493 C C . PRO A 1 442 ? 10.972 23.019 -19.167 1.00 93.00 442 PRO A C 1
ATOM 3495 O O . PRO A 1 442 ? 9.987 22.592 -19.757 1.00 93.00 442 PRO A O 1
ATOM 3498 N N . ARG A 1 443 ? 12.146 23.233 -19.776 1.00 93.75 443 ARG A N 1
ATOM 3499 C CA . ARG A 1 443 ? 12.406 22.959 -21.199 1.00 93.75 443 ARG A CA 1
ATOM 3500 C C . ARG A 1 443 ? 12.682 21.480 -21.467 1.00 93.75 443 ARG A C 1
ATOM 3502 O O . ARG A 1 443 ? 12.911 21.092 -22.606 1.00 93.75 443 ARG A O 1
ATOM 3509 N N . ASP A 1 444 ? 12.742 20.668 -20.411 1.00 93.56 444 ASP A N 1
ATOM 3510 C CA . ASP A 1 444 ? 12.938 19.222 -20.473 1.00 93.56 444 ASP A CA 1
ATOM 3511 C C . ASP A 1 444 ? 14.180 18.783 -21.279 1.00 93.56 444 ASP A C 1
ATOM 3513 O O . ASP A 1 444 ? 14.173 17.779 -21.997 1.00 93.56 444 ASP A O 1
ATOM 3517 N N . ILE A 1 445 ? 15.272 19.545 -21.152 1.00 94.62 445 ILE A N 1
ATOM 3518 C CA . ILE A 1 445 ? 16.533 19.261 -21.843 1.00 94.62 445 ILE A CA 1
ATOM 3519 C C . ILE A 1 445 ? 17.136 17.951 -21.333 1.00 94.62 445 ILE A C 1
ATOM 3521 O O . ILE A 1 445 ? 17.296 17.746 -20.127 1.00 94.62 445 ILE A O 1
ATOM 3525 N N . PHE A 1 446 ? 17.576 17.104 -22.264 1.00 96.44 446 PHE A N 1
ATOM 3526 C CA . PHE A 1 446 ? 18.373 15.919 -21.958 1.00 96.44 446 PHE A CA 1
ATOM 3527 C C . PHE A 1 446 ? 19.556 15.763 -22.916 1.00 96.44 446 PHE A C 1
ATOM 3529 O O . PHE A 1 446 ? 19.536 16.242 -24.052 1.00 96.44 446 PHE A O 1
ATOM 3536 N N . THR A 1 447 ? 20.585 15.051 -22.460 1.00 97.25 447 THR A N 1
ATOM 3537 C CA . THR A 1 447 ? 21.716 14.622 -23.294 1.00 97.25 447 THR A CA 1
ATOM 3538 C C . THR A 1 447 ? 21.974 13.141 -23.098 1.00 97.25 447 THR A C 1
ATOM 3540 O O . THR A 1 447 ? 21.993 12.662 -21.966 1.00 97.25 447 THR A O 1
ATOM 3543 N N . ILE A 1 448 ? 22.166 12.412 -24.192 1.00 97.56 448 ILE A N 1
ATOM 3544 C CA . ILE A 1 448 ? 22.457 10.982 -24.177 1.00 97.56 448 ILE A CA 1
ATOM 3545 C C . ILE A 1 448 ? 23.614 10.695 -25.126 1.00 97.56 448 ILE A C 1
ATOM 3547 O O . ILE A 1 448 ? 23.587 11.065 -26.296 1.00 97.56 448 ILE A O 1
ATOM 3551 N N . SER A 1 449 ? 24.643 10.034 -24.621 1.00 98.44 449 SER A N 1
ATOM 3552 C CA . SER A 1 449 ? 25.817 9.649 -25.389 1.00 98.44 449 SER A CA 1
ATOM 3553 C C . SER A 1 449 ? 26.200 8.216 -25.088 1.00 98.44 449 SER A C 1
ATOM 3555 O O . SER A 1 449 ? 25.879 7.679 -24.029 1.00 98.44 449 SER A O 1
ATOM 3557 N N . GLY A 1 450 ? 26.894 7.574 -26.013 1.00 98.00 450 GLY A N 1
ATOM 3558 C CA . GLY A 1 450 ? 27.315 6.206 -25.799 1.00 98.00 450 GLY A CA 1
ATOM 3559 C C . GLY A 1 450 ? 28.290 5.703 -26.837 1.00 98.00 450 GLY A C 1
ATOM 3560 O O . GLY A 1 450 ? 28.591 6.367 -27.831 1.00 98.00 450 GLY A O 1
ATOM 3561 N N . ARG A 1 451 ? 28.805 4.514 -26.544 1.00 98.12 451 ARG A N 1
ATOM 3562 C CA . ARG A 1 451 ? 29.844 3.849 -27.314 1.00 98.12 451 ARG A CA 1
ATOM 3563 C C . ARG A 1 451 ? 29.584 2.355 -27.362 1.00 98.12 451 ARG A C 1
ATOM 3565 O O . ARG A 1 451 ? 29.339 1.732 -26.329 1.00 98.12 451 ARG A O 1
ATOM 3572 N N . THR A 1 452 ? 29.710 1.785 -28.551 1.00 97.25 452 THR A N 1
ATOM 3573 C CA . THR A 1 452 ? 29.839 0.340 -28.751 1.00 97.25 452 THR A CA 1
ATOM 3574 C C . THR A 1 452 ? 30.999 0.058 -29.695 1.00 97.25 452 THR A C 1
ATOM 3576 O O . THR A 1 452 ? 31.357 0.904 -30.516 1.00 97.25 452 THR A O 1
ATOM 3579 N N . ILE A 1 453 ? 31.618 -1.107 -29.544 1.00 97.00 453 ILE A N 1
ATOM 3580 C CA . ILE A 1 453 ? 32.779 -1.524 -30.330 1.00 97.00 453 ILE A CA 1
ATOM 3581 C C . ILE A 1 453 ? 32.593 -2.939 -30.846 1.00 97.00 453 ILE A C 1
ATOM 3583 O O . ILE A 1 453 ? 31.949 -3.759 -30.192 1.00 97.00 453 ILE A O 1
ATOM 3587 N N . ASN A 1 454 ? 33.213 -3.224 -31.988 1.00 96.12 454 ASN A N 1
ATOM 3588 C CA . ASN A 1 454 ? 33.270 -4.548 -32.603 1.00 96.12 454 ASN A CA 1
ATOM 3589 C C . ASN A 1 454 ? 31.891 -5.202 -32.794 1.00 96.12 454 ASN A C 1
ATOM 3591 O O . ASN A 1 454 ? 31.753 -6.411 -32.631 1.00 96.12 454 ASN A O 1
ATOM 3595 N N . LEU A 1 455 ? 30.864 -4.420 -33.139 1.00 95.94 455 LEU A N 1
ATOM 3596 C CA . LEU A 1 455 ? 29.514 -4.926 -33.377 1.00 95.94 455 LEU A CA 1
ATOM 3597 C C . LEU A 1 455 ? 29.442 -5.579 -34.766 1.00 95.94 455 LEU A C 1
ATOM 3599 O O . LEU A 1 455 ? 29.568 -4.876 -35.774 1.00 95.94 455 LEU A O 1
ATOM 3603 N N . PRO A 1 456 ? 29.187 -6.895 -34.878 1.00 96.12 456 PRO A N 1
ATOM 3604 C CA . PRO A 1 456 ? 28.928 -7.508 -36.172 1.00 96.12 456 PRO A CA 1
ATOM 3605 C C . PRO A 1 456 ? 27.640 -6.914 -36.746 1.00 96.12 456 PRO A C 1
ATOM 3607 O O . PRO A 1 456 ? 26.577 -7.031 -36.136 1.00 96.12 456 PRO A O 1
ATOM 3610 N N . ALA A 1 457 ? 27.701 -6.308 -37.931 1.00 92.44 457 ALA A N 1
ATOM 3611 C CA . ALA A 1 457 ? 26.556 -5.611 -38.519 1.00 92.44 457 ALA A CA 1
ATOM 3612 C C . ALA A 1 457 ? 25.383 -6.568 -38.806 1.00 92.44 457 ALA A C 1
ATOM 3614 O O . ALA A 1 457 ? 24.219 -6.182 -38.766 1.00 92.44 457 ALA A O 1
ATOM 3615 N N . LYS A 1 458 ? 25.660 -7.866 -38.990 1.00 94.06 458 LYS A N 1
ATOM 3616 C CA . LYS A 1 458 ? 24.601 -8.882 -39.083 1.00 94.06 458 LYS A CA 1
ATOM 3617 C C . LYS A 1 458 ? 23.738 -8.972 -37.817 1.00 94.06 458 LYS A C 1
ATOM 3619 O O . LYS A 1 458 ? 22.583 -9.378 -37.908 1.00 94.06 458 LYS A O 1
ATOM 3624 N N . GLY A 1 459 ? 24.278 -8.571 -36.667 1.00 91.12 459 GLY A N 1
ATOM 3625 C CA . GLY A 1 459 ? 23.614 -8.575 -35.368 1.00 91.12 459 GLY A CA 1
ATOM 3626 C C . GLY A 1 459 ? 22.447 -7.602 -35.236 1.00 91.12 459 GLY A C 1
ATOM 3627 O O . GLY A 1 459 ? 21.577 -7.842 -34.408 1.00 91.12 459 GLY A O 1
ATOM 3628 N N . ILE A 1 460 ? 22.386 -6.545 -36.056 1.00 92.31 460 ILE A N 1
ATOM 3629 C CA . ILE A 1 460 ? 21.278 -5.570 -36.040 1.00 92.31 460 ILE A CA 1
ATOM 3630 C C . ILE A 1 460 ? 20.143 -5.924 -37.011 1.00 92.31 460 ILE A C 1
ATOM 3632 O O . ILE A 1 460 ? 19.051 -5.365 -36.911 1.00 92.31 460 ILE A O 1
ATOM 3636 N N . ASN A 1 461 ? 20.354 -6.893 -37.911 1.00 92.88 461 ASN A N 1
ATOM 3637 C CA . ASN A 1 461 ? 19.340 -7.351 -38.868 1.00 92.88 461 ASN A CA 1
ATOM 3638 C C . ASN A 1 461 ? 18.011 -7.815 -38.240 1.00 92.88 461 ASN A C 1
ATOM 3640 O O . ASN A 1 461 ? 16.986 -7.570 -38.875 1.00 92.88 461 ASN A O 1
ATOM 3644 N N . PRO A 1 462 ? 17.964 -8.421 -37.030 1.00 91.62 462 PRO A N 1
ATOM 3645 C CA . PRO A 1 462 ? 16.694 -8.727 -36.363 1.00 91.62 462 PRO A CA 1
ATOM 3646 C C . PRO A 1 462 ? 15.799 -7.505 -36.120 1.00 91.62 462 PRO A C 1
ATOM 3648 O O . PRO A 1 462 ? 14.595 -7.666 -35.961 1.00 91.62 462 PRO A O 1
ATOM 3651 N N . PHE A 1 463 ? 16.367 -6.297 -36.091 1.00 90.25 463 PHE A N 1
ATOM 3652 C CA . PHE A 1 463 ? 15.611 -5.053 -36.006 1.00 90.25 463 PHE A CA 1
ATOM 3653 C C . PHE A 1 463 ? 15.397 -4.425 -37.387 1.00 90.25 463 PHE A C 1
ATOM 3655 O O . PHE A 1 463 ? 14.262 -4.215 -37.799 1.00 90.25 463 PHE A O 1
ATOM 3662 N N . ILE A 1 464 ? 16.472 -4.167 -38.140 1.00 89.38 464 ILE A N 1
ATOM 3663 C CA . ILE A 1 464 ? 16.390 -3.342 -39.359 1.00 89.38 464 ILE A CA 1
ATOM 3664 C C . ILE A 1 464 ? 15.773 -4.057 -40.565 1.00 89.38 464 ILE A C 1
ATOM 3666 O O . ILE A 1 464 ? 15.239 -3.393 -41.445 1.00 89.38 464 ILE A O 1
ATOM 3670 N N . ARG A 1 465 ? 15.821 -5.391 -40.642 1.00 89.50 465 ARG A N 1
ATOM 3671 C CA . ARG A 1 465 ? 15.257 -6.112 -41.790 1.00 89.50 465 ARG A CA 1
ATOM 3672 C C . ARG A 1 465 ? 13.726 -6.070 -41.816 1.00 89.50 465 ARG A C 1
ATOM 3674 O O . ARG A 1 465 ? 13.197 -5.707 -42.862 1.00 89.50 465 ARG A O 1
ATOM 3681 N N . PRO A 1 466 ? 13.008 -6.427 -40.733 1.00 86.25 466 PRO A N 1
ATOM 3682 C CA . PRO A 1 466 ? 11.551 -6.314 -40.725 1.00 86.25 466 PRO A CA 1
ATOM 3683 C C . PRO A 1 466 ? 11.067 -4.858 -40.698 1.00 86.25 466 PRO A C 1
ATOM 3685 O O . PRO A 1 466 ? 9.973 -4.607 -41.179 1.00 86.25 466 PRO A O 1
ATOM 3688 N N . TYR A 1 467 ? 11.864 -3.923 -40.159 1.00 79.69 467 TYR A N 1
ATOM 3689 C CA . TYR A 1 467 ? 11.450 -2.529 -39.950 1.00 79.69 467 TYR A CA 1
ATOM 3690 C C . TYR A 1 467 ? 11.825 -1.572 -41.099 1.00 79.69 467 TYR A C 1
ATOM 3692 O O . TYR A 1 467 ? 11.037 -0.714 -41.471 1.00 79.69 467 TYR A O 1
ATOM 3700 N N . LEU A 1 468 ? 13.031 -1.696 -41.666 1.00 83.88 468 LEU A N 1
ATOM 3701 C CA . LEU A 1 468 ? 13.558 -0.809 -42.721 1.00 83.88 468 LEU A CA 1
ATOM 3702 C C . LEU A 1 468 ? 13.725 -1.511 -44.078 1.00 83.88 468 LEU A C 1
ATOM 3704 O O . LEU A 1 468 ? 14.179 -0.883 -45.030 1.00 83.88 468 LEU A O 1
ATOM 3708 N N . HIS A 1 469 ? 13.443 -2.815 -44.168 1.00 86.44 469 HIS A N 1
ATOM 3709 C CA . HIS A 1 469 ? 13.651 -3.638 -45.370 1.00 86.44 469 HIS A CA 1
ATOM 3710 C C . HIS A 1 469 ? 15.090 -3.623 -45.925 1.00 86.44 469 HIS A C 1
ATOM 3712 O O . HIS A 1 469 ? 15.316 -3.880 -47.106 1.00 86.44 469 HIS A O 1
ATOM 3718 N N . VAL A 1 470 ? 16.088 -3.390 -45.064 1.00 89.62 470 VAL A N 1
ATOM 3719 C CA . VAL A 1 470 ? 17.518 -3.429 -45.419 1.00 89.62 470 VAL A CA 1
ATOM 3720 C C . VAL A 1 470 ? 18.264 -4.545 -44.682 1.00 89.62 470 VAL A C 1
ATOM 3722 O O . VAL A 1 470 ? 17.822 -5.051 -43.651 1.00 89.62 470 VAL A O 1
ATOM 3725 N N . THR A 1 471 ? 19.422 -4.949 -45.211 1.00 93.44 471 THR A N 1
ATOM 3726 C CA . THR A 1 471 ? 20.329 -5.909 -44.564 1.00 93.44 471 THR A CA 1
ATOM 3727 C C . THR A 1 471 ? 21.715 -5.298 -44.419 1.00 93.44 471 THR A C 1
ATOM 3729 O O . THR A 1 471 ? 22.288 -4.818 -45.392 1.00 93.44 471 THR A O 1
ATOM 3732 N N . ALA A 1 472 ? 22.271 -5.369 -43.213 1.00 93.56 472 ALA A N 1
ATOM 3733 C CA . ALA A 1 472 ? 23.625 -4.935 -42.911 1.00 93.56 472 ALA A CA 1
ATOM 3734 C C . ALA A 1 472 ? 24.605 -6.122 -42.857 1.00 93.56 472 ALA A C 1
ATOM 3736 O O . ALA A 1 472 ? 24.290 -7.214 -42.361 1.00 93.56 472 ALA A O 1
ATOM 3737 N N . THR A 1 473 ? 25.818 -5.892 -43.364 1.00 95.06 473 THR A N 1
ATOM 3738 C CA . THR A 1 473 ? 26.941 -6.843 -43.414 1.00 95.06 473 THR A CA 1
ATOM 3739 C C . THR A 1 473 ? 28.242 -6.168 -42.975 1.00 95.06 473 THR A C 1
ATOM 3741 O O . THR A 1 473 ? 28.326 -4.945 -42.966 1.00 95.06 473 THR A O 1
ATOM 3744 N N . GLY A 1 474 ? 29.265 -6.952 -42.622 1.00 95.31 474 GLY A N 1
ATOM 3745 C CA . GLY A 1 474 ? 30.544 -6.438 -42.113 1.00 95.31 474 GLY A CA 1
ATOM 3746 C C . GLY A 1 474 ? 30.565 -6.262 -40.590 1.00 95.31 474 GLY A C 1
ATOM 3747 O O . GLY A 1 474 ? 29.758 -6.867 -39.877 1.00 95.31 474 GLY A O 1
ATOM 3748 N N . THR A 1 475 ? 31.494 -5.438 -40.104 1.00 96.19 475 THR A N 1
ATOM 3749 C CA . THR A 1 475 ? 31.717 -5.171 -38.675 1.00 96.19 475 THR A CA 1
ATOM 3750 C C . THR A 1 475 ? 31.812 -3.673 -38.439 1.00 96.19 475 THR A C 1
ATOM 3752 O O . THR A 1 475 ? 32.596 -2.985 -39.088 1.00 96.19 475 THR A O 1
ATOM 3755 N N . ILE A 1 476 ? 31.046 -3.177 -37.474 1.00 94.69 476 ILE A N 1
ATOM 3756 C CA . ILE A 1 476 ? 31.155 -1.814 -36.965 1.00 94.69 476 ILE A CA 1
ATOM 3757 C C . ILE A 1 476 ? 32.251 -1.832 -35.895 1.00 94.69 476 ILE A C 1
ATOM 3759 O O . ILE A 1 476 ? 32.029 -2.312 -34.782 1.00 94.69 476 ILE A O 1
ATOM 3763 N N . GLN A 1 477 ? 33.453 -1.369 -36.253 1.00 95.88 477 GLN A N 1
ATOM 3764 C CA . GLN A 1 477 ? 34.608 -1.344 -35.343 1.00 95.88 477 GLN A CA 1
ATOM 3765 C C . GLN A 1 477 ? 34.333 -0.464 -34.121 1.00 95.88 477 GLN A C 1
ATOM 3767 O O . GLN A 1 477 ? 34.577 -0.874 -32.988 1.00 95.88 477 GLN A O 1
ATOM 3772 N N . GLU A 1 478 ? 33.753 0.710 -34.349 1.00 96.25 478 GLU A N 1
ATOM 3773 C CA . GLU A 1 478 ? 33.337 1.633 -33.306 1.00 96.25 478 GLU A CA 1
ATOM 3774 C C . GLU A 1 478 ? 32.104 2.410 -33.766 1.00 96.25 478 GLU A C 1
ATOM 3776 O O . GLU A 1 478 ? 32.019 2.851 -34.911 1.00 96.25 478 GLU A O 1
ATOM 3781 N N . MET A 1 479 ? 31.144 2.577 -32.861 1.00 95.38 479 MET A N 1
ATOM 3782 C CA . MET A 1 479 ? 30.041 3.514 -33.022 1.00 95.38 479 MET A CA 1
ATOM 3783 C C . MET A 1 479 ? 29.982 4.411 -31.793 1.00 95.38 479 MET A C 1
ATOM 3785 O O . MET A 1 479 ? 29.809 3.934 -30.667 1.00 95.38 479 MET A O 1
ATOM 3789 N N . LEU A 1 480 ? 30.101 5.712 -32.042 1.00 97.06 480 LEU A N 1
ATOM 3790 C CA . LEU A 1 480 ? 29.921 6.778 -31.069 1.00 97.06 480 LEU A CA 1
ATOM 3791 C C . LEU A 1 480 ? 28.642 7.530 -31.412 1.00 97.06 480 LEU A C 1
ATOM 3793 O O . LEU A 1 480 ? 28.401 7.857 -32.572 1.00 97.06 480 LEU A O 1
ATOM 3797 N N . PHE A 1 481 ? 27.837 7.828 -30.401 1.00 97.06 481 PHE A N 1
ATOM 3798 C CA . PHE A 1 481 ? 26.674 8.687 -30.570 1.00 97.06 481 PHE A CA 1
ATOM 3799 C C . PHE A 1 481 ? 26.589 9.713 -29.448 1.00 97.06 481 PHE A C 1
ATOM 3801 O O . PHE A 1 481 ? 27.009 9.464 -28.315 1.00 97.06 481 PHE A O 1
ATOM 3808 N N . ASN A 1 482 ? 26.039 10.877 -29.779 1.00 96.69 482 ASN A N 1
ATOM 3809 C CA . ASN A 1 482 ? 25.790 11.969 -28.852 1.00 96.69 482 ASN A CA 1
ATOM 3810 C C . ASN A 1 482 ? 24.571 12.757 -29.338 1.00 96.69 482 ASN A C 1
ATOM 3812 O O . ASN A 1 482 ? 24.631 13.430 -30.365 1.00 96.69 482 ASN A O 1
ATOM 3816 N N . PHE A 1 483 ? 23.468 12.645 -28.608 1.00 94.50 483 PHE A N 1
ATOM 3817 C CA . PHE A 1 483 ? 22.207 13.304 -28.909 1.00 94.50 483 PHE A CA 1
ATOM 3818 C C . PHE A 1 483 ? 21.841 14.284 -27.798 1.00 94.50 483 PHE A C 1
ATOM 3820 O O . PHE A 1 483 ? 22.067 14.035 -26.610 1.00 94.50 483 PHE A O 1
ATOM 3827 N N . ARG A 1 484 ? 21.194 15.379 -28.193 1.00 93.31 484 ARG A N 1
ATOM 3828 C CA . ARG A 1 484 ? 20.572 16.350 -27.295 1.00 93.31 484 ARG A CA 1
ATOM 3829 C C . ARG A 1 484 ? 19.124 16.549 -27.717 1.00 93.31 484 ARG A C 1
ATOM 3831 O O . ARG A 1 484 ? 18.858 16.706 -28.904 1.00 93.31 484 ARG A O 1
ATOM 3838 N N . GLY A 1 485 ? 18.217 16.568 -26.747 1.00 89.69 485 GLY A N 1
ATOM 3839 C CA . GLY A 1 485 ? 16.809 16.896 -26.960 1.00 89.69 485 GLY A CA 1
ATOM 3840 C C . GLY A 1 485 ? 16.353 18.036 -26.055 1.00 89.69 485 GLY A C 1
ATOM 3841 O O . GLY A 1 485 ? 16.975 18.306 -25.025 1.00 89.69 485 GLY A O 1
ATOM 3842 N N . ILE A 1 486 ? 15.285 18.709 -26.473 1.00 88.62 486 ILE A N 1
ATOM 3843 C CA . ILE A 1 486 ? 14.583 19.781 -25.759 1.00 88.62 486 ILE A CA 1
ATOM 3844 C C . ILE A 1 486 ? 13.091 19.675 -26.105 1.00 88.62 486 ILE A C 1
ATOM 3846 O O . ILE A 1 486 ? 12.761 19.197 -27.194 1.00 88.62 486 ILE A O 1
ATOM 3850 N N . LEU A 1 487 ? 12.208 20.080 -25.190 1.00 79.25 487 LEU A N 1
ATOM 3851 C CA . LEU A 1 487 ? 10.788 20.275 -25.487 1.00 79.25 487 LEU A CA 1
ATOM 3852 C C . LEU A 1 487 ? 10.656 21.308 -26.611 1.00 79.25 487 LEU A C 1
ATOM 3854 O O . LEU A 1 487 ? 11.382 22.305 -26.614 1.00 79.25 487 LEU A O 1
ATOM 3858 N N . LYS A 1 488 ? 9.789 21.053 -27.590 1.00 67.00 488 LYS A N 1
ATOM 3859 C CA . LYS A 1 488 ? 9.596 21.994 -28.693 1.00 67.00 488 LYS A CA 1
ATOM 3860 C C . LYS A 1 488 ? 8.531 22.993 -28.241 1.00 67.00 488 LYS A C 1
ATOM 3862 O O . LYS A 1 488 ? 7.410 22.572 -27.986 1.00 67.00 488 LYS A O 1
ATOM 3867 N N . ASP A 1 489 ? 8.920 24.262 -28.093 1.00 53.69 489 ASP A N 1
ATOM 3868 C CA . ASP A 1 489 ? 8.008 25.357 -27.715 1.00 53.69 489 ASP A CA 1
ATOM 3869 C C . ASP A 1 489 ? 6.796 25.470 -28.656 1.00 53.69 489 ASP A C 1
ATOM 3871 O O . ASP A 1 489 ? 6.974 25.277 -29.889 1.00 53.69 489 ASP A O 1
#

Secondary structure (DSSP, 8-state):
--GGGEEEEES-EEES-EEEEE---SPP---SS----EEEEEEEEEEEEEEEEE-TTS-EEEEEEEEEEEEEEEEESTTGGGSSS--EES-EEEEEEEEEEESSEEEEEEEEEE-SSEEEEEEEEEEE-S--TTS-EEEEEEEEEEEEEEEEEEETTEEEEEEEEEEEE--EEEEEPPP---------S-TTBPSPEEEEEEEEEEEEEEEESSS-EEEEEEEEEEEEEEEEEE-TTSSSEEEEEEEEEEEESEEEEE-SSEEEEESSEEEESSEEEEEEEEEEESS-HHHHHHH-SS--EEEEEEEEEEEEEEEEE-SSSS-EEEEEEEEEEEEEEEEEEESSSPP--SPPPPHHHHHHH-SS-EEEEEEEEEEEEEEEEEE-TT-SS-EEEEEEEEEEEEEEEE-S-STTS--EEEEEEEEEETTTEEEEEEEEEETT-TT--EEEEEEEEEEEGGGGHHHHHHHHS----SEEEEEEEEEEE----

Radius of gyration: 31.86 Å; chains: 1; bounding box: 80×40×93 Å

Sequence (489 aa):
MLAKNKISLANAIFYNPDLFVYTTNAVPIKAKKPFNLELNLQDIRLNNATVQVMKPDGSKLLYAHKANLNINQLHFDKETREELIPVGYKDFQFSAQDILYSNHQDFTVKSFTLTPKKGELKTISVVPNGLSNGKTAMDLTADYIGFAMNKWDLANKKMNLDIKEVLVDRVKGGIKAGEANNKTDKQGDIQGIKFPVNIRKVTLRNSDITYDKNNQPFTLNNLNATINDIQLNSKEGKPGMNVGIKSYTVTSDNFIYKTQFYRMTAGAFKADQSSVNISQFVMKPLISRAQFIKMIPVERDLYDIKAVQITANGTWDLFSDHKSINASHVTIQSADANIFRSKIPADDPKEKPLYSRLLRSIKIPMIVNNLDLKNSLLVYEEDTPESAGPGKLTFSNFNMNVKNLNSAKIKGKPTRVDIKINCSFMNLAPLSVNWNFDVADPRDIFTISGRTINLPAKGINPFIRPYLHVTATGTIQEMLFNFRGILKD

pLDDT: mean 91.74, std 10.83, range [38.5, 98.88]

Organism: NCBI:txid1854762

Foldseek 3Di:
DPPPLEAEDEPEEAEAAEAEEEDDPDDDDPDPDDRQHKYKYAFYKYFFYWHFYAYPVRHTQKTWTRKIKTFGIKIAGPVLCVALRSIDGDKMKIKTAFMWHDDQKIWTFGIWIDIQFKIKTAWIFIAGDVSQAQAKTDGKIFGMKIWGFPDFDIDPNATETETAEIETEAMEDEIEHGHPDPPQPQPFWPGRHDPFHWHAKYWYFQYWYWYDYPNWIKIFGRKIKMFGTWTWAIDHRGPDIAIDTDKMKIWGQKMWIDDPFWIWMWGIWIDMFFKTKTAWIWIATPDDPVVVLVPDQAKDKDKTKIFGMKMWGDGFDPRGPQTEEETAEIETEAMEMEIEIEPAHHHDPDDDDAPLRVLLPPPHWYWHQKYKYFQYKYKYWYAYPQFPGTQIKIWGRKIKIKGTSTNPPDPPGFQKIWMWIWTQTLVAWIKIKIKIFGSPDPFGKIKMKIKIAFAAQQSNCSHCCRPVVDGDGDTDGMDIDMDMDTRDD